Protein AF-A0A965L9F5-F1 (afdb_monomer_lite)

Radius of gyration: 29.04 Å; chains: 1; bounding box: 90×80×83 Å

Secondary structure (DSSP, 8-state):
---------S--TT-------THHHHHHHHHHHHHHHHHHHHHHH-STT-TTTSEEPEE-TTSSEEEEEE-PPPPPP-SPPPTT-PPP-------EEEEEE-EEEEEEEEEEHHHHHH-SS-HHHHHHHHHHHHHHHHHHHHHHHHHHH--TTEEEPPPTTT-PPP--HHHHHS--B-TTSSB--S-TTB--HHHHHHHHHHHHHTTPPPPTTS-EEEEE-HHHHHHHHS--STT-HHHHHTTS--PPPPTTEEEEETTEEEEE-TTS-EEESSS-EEEEEEEE-TTSEEEEEEEEEEEEEE-TT-STT-TT--EEEEEEEEEEEEEESSS----S-TTS-S-EEEEEEEE-SSEEEEEESS-----TT-EEEEESS-TTTBT-EEEEEEEEETTEEEEES----EEEEEEEEEEEEE-S---------EEEEEEB----

Sequence (440 aa):
MATTTTLSGPALNNLKSFNGSEANAFQKLVQELVSQNVQVELRNRMVHALPSNYMPGTFVKGTDRIRYVRYPDISHSLTELSEGVTPDPVVNLSVRTEYFSVKQYGAYTSLSDIVQQDSPHDLVSIASERISFAAAQSMDRIVRDVMNAGSARVYYASKFDTGAAITSRASLAAATIDGSGTAATRQDYKLNGLEVKKAVARLKAANIPAFPDGFYRCIIHPNQQFDLLTDTSGHGFLEATKYTQSLDMLNGEIGAYSGVRFLVSPEAKVFDQGGVNIYSALFFGPDAFVVGDSQTMQTYFIAPGGDHSDPLSQRALLGYKVRFGAMIVGEAAVSDYSGLNKAAVVTNKVLTTSVATITTSAAHGLFAGETVKLQGVDAQLNGLSLVVASVPSATTFTISGTFTAVASVAVSDGFVANVVPQTSTGITRYLRLETRATAL

pLDDT: mean 74.29, std 15.95, range [32.72, 96.06]

Foldseek 3Di:
DDDDDDPDDPDPPPPDDDDDDPVVVVVVVVQVVLVVVLVVVLQQAQPLPNVQAAAAWDDDPPDQKTKDKDWADWDDDPDDDDPPDDDDCPTDGDIAMDMDGWDKDKDKDKDFPCCCVVDPDNVVSVRSNVQSVVVSLVQSLQSQCQLVVDPPFEFFAAFPPPSDGDDDPLVQQDQDQDPVRDRPDSLGFADELVVVLVQVVVLVVLVFAAEPVQAKEKEWEPLSVVVQQPHPPPRGPVVVVVPDDDDDADNQWPDDGNRYTYHYDNSFDWDDDPNATKGKIKIFHPNQKYKYFPFDKDWDWQQQCNDPVRVPSGIIMIMIMTTIHMHGPQQLTPPPPPPQVPQFAWFKWWDDQWKIKTFGPFQRPDAFQFWKAKDQHDPVGHPDGFTFHGDPDSGMTMTTDGDDGDHIDTGDGMGIGGDHDDSGRGSNRMHIYIGGGDDD

Structure (mmCIF, N/CA/C/O backbone):
data_AF-A0A965L9F5-F1
#
_entry.id   AF-A0A965L9F5-F1
#
loop_
_atom_site.group_PDB
_atom_site.id
_atom_site.type_symbol
_atom_site.label_atom_id
_atom_site.label_alt_id
_atom_site.label_comp_id
_atom_site.label_asym_id
_atom_site.label_entity_id
_atom_site.label_seq_id
_atom_site.pdbx_PDB_ins_code
_atom_site.Cartn_x
_atom_site.Cartn_y
_atom_site.Cartn_z
_atom_site.occupancy
_atom_site.B_iso_or_equiv
_atom_site.auth_seq_id
_atom_site.auth_comp_id
_atom_site.auth_asym_id
_atom_site.auth_atom_id
_atom_site.pdbx_PDB_model_num
ATOM 1 N N . MET A 1 1 ? -60.086 9.952 -10.072 1.00 41.53 1 MET A N 1
ATOM 2 C CA . MET A 1 1 ? -58.761 9.915 -10.723 1.00 41.53 1 MET A CA 1
ATOM 3 C C . MET A 1 1 ? -57.775 10.607 -9.801 1.00 41.53 1 MET A C 1
ATOM 5 O O . MET A 1 1 ? -57.802 11.824 -9.722 1.00 41.53 1 MET A O 1
ATOM 9 N N . ALA A 1 2 ? -56.975 9.850 -9.056 1.00 32.72 2 ALA A N 1
ATOM 10 C CA . ALA A 1 2 ? -55.830 10.388 -8.331 1.00 32.72 2 ALA A CA 1
ATOM 11 C C . ALA A 1 2 ? -54.689 9.387 -8.514 1.00 32.72 2 ALA A C 1
ATOM 13 O O . ALA A 1 2 ? -54.826 8.204 -8.215 1.00 32.72 2 ALA A O 1
ATOM 14 N N . THR A 1 3 ? -53.649 9.874 -9.170 1.00 36.59 3 THR A N 1
ATOM 15 C CA . THR A 1 3 ? -52.522 9.162 -9.765 1.00 36.59 3 THR A CA 1
ATOM 16 C C . THR A 1 3 ? -51.534 8.648 -8.727 1.00 36.59 3 THR A C 1
ATOM 18 O O . THR A 1 3 ? -51.120 9.370 -7.825 1.00 36.59 3 THR A O 1
ATOM 21 N N . THR A 1 4 ? -51.124 7.401 -8.926 1.00 39.56 4 THR A N 1
ATOM 22 C CA . THR A 1 4 ? -49.989 6.721 -8.307 1.00 39.56 4 THR A CA 1
ATOM 23 C C . THR A 1 4 ? -48.679 7.390 -8.732 1.00 39.56 4 THR A C 1
ATOM 25 O O . THR A 1 4 ? -48.399 7.485 -9.925 1.00 39.56 4 THR A O 1
ATOM 28 N N . THR A 1 5 ? -47.841 7.794 -7.780 1.00 34.78 5 THR A N 1
ATOM 29 C CA . THR A 1 5 ? -46.425 8.110 -8.021 1.00 34.78 5 THR A CA 1
ATOM 30 C C . THR A 1 5 ? -45.567 7.210 -7.143 1.00 34.78 5 THR A C 1
ATOM 32 O O . THR A 1 5 ? -45.368 7.441 -5.955 1.00 34.78 5 THR A O 1
ATOM 35 N N . THR A 1 6 ? -45.075 6.132 -7.747 1.00 39.69 6 THR A N 1
ATOM 36 C CA . THR A 1 6 ? -44.038 5.267 -7.187 1.00 39.69 6 THR A CA 1
ATOM 37 C C . THR A 1 6 ? -42.688 5.972 -7.301 1.00 39.69 6 THR A C 1
ATOM 39 O O . THR A 1 6 ? -42.153 6.104 -8.401 1.00 39.69 6 THR A O 1
ATOM 42 N N . LEU A 1 7 ? -42.119 6.409 -6.177 1.00 34.28 7 LEU A N 1
ATOM 43 C CA . LEU A 1 7 ? -40.702 6.762 -6.099 1.00 34.28 7 LEU A CA 1
ATOM 44 C C . LEU A 1 7 ? -39.894 5.462 -5.979 1.00 34.28 7 LEU A C 1
ATOM 46 O O . LEU A 1 7 ? -39.841 4.844 -4.918 1.00 34.28 7 LEU A O 1
ATOM 50 N N . SER A 1 8 ? -39.304 5.018 -7.090 1.00 45.53 8 SER A N 1
ATOM 51 C CA . SER A 1 8 ? -38.368 3.895 -7.124 1.00 45.53 8 SER A CA 1
ATOM 52 C C . SER A 1 8 ? -36.969 4.357 -6.699 1.00 45.53 8 SER A C 1
ATOM 54 O O . SER A 1 8 ? -36.280 5.032 -7.465 1.00 45.53 8 SER A O 1
ATOM 56 N N . GLY A 1 9 ? -36.544 3.981 -5.493 1.00 36.88 9 GLY A N 1
ATOM 57 C CA . GLY A 1 9 ? -35.132 3.947 -5.091 1.00 36.88 9 GLY A CA 1
ATOM 58 C C . GLY A 1 9 ? -34.518 2.559 -5.343 1.00 36.88 9 GLY A C 1
ATOM 59 O O . GLY A 1 9 ? -35.265 1.591 -5.510 1.00 36.88 9 GLY A O 1
ATOM 60 N N . PRO A 1 10 ? -33.178 2.429 -5.405 1.00 39.47 10 PRO A N 1
ATOM 61 C CA . PRO A 1 10 ? -32.518 1.170 -5.737 1.00 39.47 10 PRO A CA 1
ATOM 62 C C . PRO A 1 10 ? -32.822 0.073 -4.700 1.00 39.47 10 PRO A C 1
ATOM 64 O O . PRO A 1 10 ? -32.863 0.306 -3.496 1.00 39.47 10 PRO A O 1
ATOM 67 N N . ALA A 1 11 ? -33.073 -1.124 -5.228 1.00 40.56 11 ALA A N 1
ATOM 68 C CA . ALA A 1 11 ? -33.641 -2.315 -4.602 1.00 40.56 11 ALA A CA 1
ATOM 69 C C . ALA A 1 11 ? -33.203 -2.638 -3.153 1.00 40.56 11 ALA A C 1
ATOM 71 O O . ALA A 1 11 ? -32.112 -3.151 -2.919 1.00 40.56 11 ALA A O 1
ATOM 72 N N . LEU A 1 12 ? -34.146 -2.527 -2.210 1.00 41.59 12 LEU A N 1
ATOM 73 C CA . LEU A 1 12 ? -34.110 -3.155 -0.874 1.00 41.59 12 LEU A CA 1
ATOM 74 C C . LEU A 1 12 ? -34.612 -4.620 -0.892 1.00 41.59 12 LEU A C 1
ATOM 76 O O . LEU A 1 12 ? -35.114 -5.137 0.103 1.00 41.59 12 LEU A O 1
ATOM 80 N N . ASN A 1 13 ? -34.507 -5.320 -2.024 1.00 40.31 13 ASN A N 1
ATOM 81 C CA . ASN A 1 13 ? -35.233 -6.577 -2.263 1.00 40.31 13 ASN A CA 1
ATOM 82 C C . ASN A 1 13 ? -34.574 -7.863 -1.722 1.00 40.31 13 ASN A C 1
ATOM 84 O O . ASN A 1 13 ? -34.906 -8.950 -2.182 1.00 40.31 13 ASN A O 1
ATOM 88 N N . ASN A 1 14 ? -33.688 -7.782 -0.724 1.00 37.81 14 ASN A N 1
ATOM 89 C CA . ASN A 1 14 ? -33.024 -8.966 -0.155 1.00 37.81 14 ASN A CA 1
ATOM 90 C C . ASN A 1 14 ? -33.288 -9.204 1.343 1.00 37.81 14 ASN A C 1
ATOM 92 O O . ASN A 1 14 ? -32.512 -9.904 1.997 1.00 37.81 14 ASN A O 1
ATOM 96 N N . LEU A 1 15 ? -34.399 -8.711 1.900 1.00 39.50 15 LEU A N 1
ATOM 97 C CA . LEU A 1 15 ? -34.829 -9.144 3.233 1.00 39.50 15 LEU A CA 1
ATOM 98 C C . LEU A 1 15 ? -35.506 -10.523 3.141 1.00 39.50 15 LEU A C 1
ATOM 100 O O . LEU A 1 15 ? -36.721 -10.644 2.999 1.00 39.50 15 LEU A O 1
ATOM 104 N N . LYS A 1 16 ? -34.706 -11.594 3.214 1.00 43.69 16 LYS A N 1
ATOM 105 C CA . LYS A 1 16 ? -35.235 -12.918 3.569 1.00 43.69 16 LYS A CA 1
ATOM 106 C C . LYS A 1 16 ? -35.944 -12.794 4.920 1.00 43.69 16 LYS A C 1
ATOM 108 O O . LYS A 1 16 ? -35.372 -12.270 5.873 1.00 43.69 16 LYS A O 1
ATOM 113 N N . SER A 1 17 ? -37.188 -13.262 4.978 1.00 51.00 17 SER A N 1
ATOM 114 C CA . SER A 1 17 ? -38.013 -13.293 6.184 1.00 51.00 17 SER A CA 1
ATOM 115 C C . SER A 1 17 ? -37.285 -14.011 7.319 1.00 51.00 17 SER A C 1
ATOM 117 O O . SER A 1 17 ? -36.937 -15.185 7.175 1.00 51.00 17 SER A O 1
ATOM 119 N N . PHE A 1 18 ? -37.105 -13.350 8.458 1.00 43.03 18 PHE A N 1
ATOM 120 C CA . PHE A 1 18 ? -36.656 -14.015 9.675 1.00 43.03 18 PHE A CA 1
ATOM 121 C C . PHE A 1 18 ? -37.549 -13.609 10.841 1.00 43.03 18 PHE A C 1
ATOM 123 O O . PHE A 1 18 ? -37.485 -12.489 11.338 1.00 43.03 18 PHE A O 1
ATOM 130 N N . ASN A 1 19 ? -38.385 -14.565 11.245 1.00 48.91 19 ASN A N 1
ATOM 131 C CA . ASN A 1 19 ? -39.175 -14.544 12.467 1.00 48.91 19 ASN A CA 1
ATOM 132 C C . ASN A 1 19 ? -38.274 -14.283 13.682 1.00 48.91 19 ASN A C 1
ATOM 134 O O . ASN A 1 19 ? -37.396 -15.084 14.000 1.00 48.91 19 ASN A O 1
ATOM 138 N N . GLY A 1 20 ? -38.525 -13.177 14.373 1.00 40.22 20 GLY A N 1
ATOM 139 C CA . GLY A 1 20 ? -37.956 -12.833 15.670 1.00 40.22 20 GLY A CA 1
ATOM 140 C C . GLY A 1 20 ? -38.592 -11.529 16.140 1.00 40.22 20 GLY A C 1
ATOM 141 O O . GLY A 1 20 ? -38.573 -10.559 15.392 1.00 40.22 20 GLY A O 1
ATOM 142 N N . SER A 1 21 ? -39.195 -11.551 17.332 1.00 48.06 21 SER A N 1
ATOM 143 C CA . SER A 1 21 ? -39.984 -10.484 17.979 1.00 48.06 21 SER A CA 1
ATOM 144 C C . SER A 1 21 ? -39.575 -9.050 17.617 1.00 48.06 21 SER A C 1
ATOM 146 O O . SER A 1 21 ? -38.391 -8.734 17.626 1.00 48.06 21 SER A O 1
ATOM 148 N N . GLU A 1 22 ? -40.554 -8.170 17.402 1.00 51.09 22 GLU A N 1
ATOM 149 C CA . GLU A 1 22 ? -40.435 -6.797 16.871 1.00 51.09 22 GLU A CA 1
ATOM 150 C C . GLU A 1 22 ? -39.355 -5.902 17.525 1.00 51.09 22 GLU A C 1
ATOM 152 O O . GLU A 1 22 ? -38.783 -5.047 16.851 1.00 51.09 22 GLU A O 1
ATOM 157 N N . ALA A 1 23 ? -38.961 -6.158 18.779 1.00 46.94 23 ALA A N 1
ATOM 158 C CA . ALA A 1 23 ? -37.811 -5.511 19.430 1.00 46.94 23 ALA A CA 1
ATOM 159 C C . ALA A 1 23 ? -36.460 -5.759 18.711 1.00 46.94 23 ALA A C 1
ATOM 161 O O . ALA A 1 23 ? -35.591 -4.889 18.691 1.00 46.94 23 ALA A O 1
ATOM 162 N N . ASN A 1 24 ? -36.300 -6.909 18.044 1.00 55.94 24 ASN A N 1
ATOM 163 C CA . ASN A 1 24 ? -35.109 -7.256 17.261 1.00 55.94 24 ASN A CA 1
ATOM 164 C C . ASN A 1 24 ? -35.056 -6.556 15.896 1.00 55.94 24 ASN A C 1
ATOM 166 O O . ASN A 1 24 ? -33.984 -6.478 15.298 1.00 55.94 24 ASN A O 1
ATOM 170 N N . ALA A 1 25 ? -36.184 -6.071 15.369 1.00 59.44 25 ALA A N 1
ATOM 171 C CA . ALA A 1 25 ? -36.223 -5.443 14.050 1.00 59.44 25 ALA A CA 1
ATOM 172 C C . ALA A 1 25 ? -35.651 -4.020 14.091 1.00 59.44 25 ALA A C 1
ATOM 174 O O . ALA A 1 25 ? -34.858 -3.654 13.226 1.00 59.44 25 ALA A O 1
ATOM 175 N N . PHE A 1 26 ? -35.981 -3.247 15.131 1.00 58.53 26 PHE A N 1
ATOM 176 C CA . PHE A 1 26 ? -35.453 -1.894 15.314 1.00 58.53 26 PHE A CA 1
ATOM 177 C C . PHE A 1 26 ? -33.959 -1.900 15.661 1.00 58.53 26 PHE A C 1
ATOM 179 O O . PHE A 1 26 ? -33.192 -1.172 15.039 1.00 58.53 26 PHE A O 1
ATOM 186 N N . GLN A 1 27 ? -33.509 -2.781 16.564 1.00 59.19 27 GLN A N 1
ATOM 187 C CA . GLN A 1 27 ? -32.076 -2.947 16.854 1.00 59.19 27 GLN A CA 1
ATOM 188 C C . GLN A 1 27 ? -31.269 -3.337 15.608 1.00 59.19 27 GLN A C 1
ATOM 190 O O . GLN A 1 27 ? -30.198 -2.778 15.376 1.00 59.19 27 GLN A O 1
ATOM 195 N N . LYS A 1 28 ? -31.791 -4.243 14.771 1.00 60.31 28 LYS A N 1
ATOM 196 C CA . LYS A 1 28 ? -31.144 -4.615 13.503 1.00 60.31 28 LYS A CA 1
ATOM 197 C C . LYS A 1 28 ? -31.148 -3.478 12.483 1.00 60.31 28 LYS A C 1
ATOM 199 O O . LYS A 1 28 ? -30.150 -3.298 11.797 1.00 60.31 28 LYS A O 1
ATOM 204 N N . LEU A 1 29 ? -32.227 -2.698 12.399 1.00 66.25 29 LEU A N 1
ATOM 205 C CA . LEU A 1 29 ? -32.298 -1.516 11.536 1.00 66.25 29 LEU A CA 1
ATOM 206 C C . LEU A 1 29 ? -31.270 -0.458 11.958 1.00 66.25 29 LEU A C 1
ATOM 208 O O . LEU A 1 29 ? -30.559 0.074 11.113 1.00 66.25 29 LEU A O 1
ATOM 212 N N . VAL A 1 30 ? -31.162 -0.180 13.260 1.00 61.12 30 VAL A N 1
ATOM 213 C CA . VAL A 1 30 ? -30.173 0.757 13.811 1.00 61.12 30 VAL A CA 1
ATOM 214 C C . VAL A 1 30 ? -28.755 0.249 13.551 1.00 61.12 30 VAL A C 1
ATOM 216 O O . VAL A 1 30 ? -27.908 1.019 13.109 1.00 61.12 30 VAL A O 1
ATOM 219 N N . GLN A 1 31 ? -28.501 -1.048 13.737 1.00 62.78 31 GLN A N 1
ATOM 220 C CA . GLN A 1 31 ? -27.202 -1.652 13.437 1.00 62.78 31 GLN A CA 1
ATOM 221 C C . GLN A 1 31 ? -26.840 -1.543 11.946 1.00 62.78 31 GLN A C 1
ATOM 223 O O . GLN A 1 31 ? -25.704 -1.198 11.618 1.00 62.78 31 GLN A O 1
ATOM 228 N N . GLU A 1 32 ? -27.799 -1.780 11.048 1.00 67.75 32 GLU A N 1
ATOM 229 C CA . GLU A 1 32 ? -27.615 -1.638 9.601 1.00 67.75 32 GLU A CA 1
ATOM 230 C C . GLU A 1 32 ? -27.358 -0.173 9.214 1.00 67.75 32 GLU A C 1
ATOM 232 O O . GLU A 1 32 ? -26.406 0.108 8.488 1.00 67.75 32 GLU A O 1
ATOM 237 N N . LEU A 1 33 ? -28.128 0.778 9.756 1.00 62.31 33 LEU A N 1
ATOM 238 C CA . LEU A 1 33 ? -27.964 2.210 9.485 1.00 62.31 33 LEU A CA 1
ATOM 239 C C . LEU A 1 33 ? -26.603 2.730 9.972 1.00 62.31 33 LEU A C 1
ATOM 241 O O . LEU A 1 33 ? -25.915 3.453 9.250 1.00 62.31 33 LEU A O 1
ATOM 245 N N . VAL A 1 34 ? -26.183 2.316 11.173 1.00 59.09 34 VAL A N 1
ATOM 246 C CA . VAL A 1 34 ? -24.846 2.608 11.702 1.00 59.09 34 VAL A CA 1
ATOM 247 C C . VAL A 1 34 ? -23.794 2.027 10.762 1.00 59.09 34 VAL A C 1
ATOM 249 O O . VAL A 1 34 ? -22.891 2.752 10.360 1.00 59.09 34 VAL A O 1
ATOM 252 N N . SER A 1 35 ? -23.934 0.770 10.329 1.00 62.88 35 SER A N 1
ATOM 253 C CA . SER A 1 35 ? -22.976 0.137 9.413 1.00 62.88 35 SER A CA 1
ATOM 254 C C . SER A 1 35 ? -22.882 0.831 8.045 1.00 62.88 35 SER A C 1
ATOM 256 O O . SER A 1 35 ? -21.779 0.978 7.520 1.00 62.88 35 SER A O 1
ATOM 258 N N . GLN A 1 36 ? -23.995 1.326 7.493 1.00 61.62 36 GLN A N 1
ATOM 259 C CA . GLN A 1 36 ? -24.006 2.066 6.229 1.00 61.62 36 GLN A CA 1
ATOM 260 C C . GLN A 1 36 ? -23.356 3.444 6.373 1.00 61.62 36 GLN A C 1
ATOM 262 O O . GLN A 1 36 ? -22.518 3.807 5.549 1.00 61.62 36 GLN A O 1
ATOM 267 N N . ASN A 1 37 ? -23.660 4.182 7.444 1.00 56.09 37 ASN A N 1
ATOM 268 C CA . ASN A 1 37 ? -23.034 5.480 7.711 1.00 56.09 37 ASN A CA 1
ATOM 269 C C . ASN A 1 37 ? -21.524 5.341 7.960 1.00 56.09 37 ASN A C 1
ATOM 271 O O . ASN A 1 37 ? -20.737 6.096 7.390 1.00 56.09 37 ASN A O 1
ATOM 275 N N . VAL A 1 38 ? -21.113 4.318 8.721 1.00 57.84 38 VAL A N 1
ATOM 276 C CA . VAL A 1 38 ? -19.703 3.931 8.886 1.00 57.84 38 VAL A CA 1
ATOM 277 C C . VAL A 1 38 ? -19.064 3.703 7.510 1.00 57.84 38 VAL A C 1
ATOM 279 O O . VAL A 1 38 ? -18.022 4.273 7.207 1.00 57.84 38 VAL A O 1
ATOM 282 N N . GLN A 1 39 ? -19.686 2.907 6.637 1.00 59.72 39 GLN A N 1
ATOM 283 C CA . GLN A 1 39 ? -19.127 2.581 5.319 1.00 59.72 39 GLN A CA 1
ATOM 284 C C . GLN A 1 39 ? -19.011 3.785 4.372 1.00 59.72 39 GLN A C 1
ATOM 286 O O . GLN A 1 39 ? -18.051 3.855 3.597 1.00 59.72 39 GLN A O 1
ATOM 291 N N . VAL A 1 40 ? -19.958 4.726 4.413 1.00 58.78 40 VAL A N 1
ATOM 292 C CA . VAL A 1 40 ? -19.913 5.948 3.592 1.00 58.78 40 VAL A CA 1
ATOM 293 C C . VAL A 1 40 ? -18.787 6.876 4.057 1.00 58.78 40 VAL A C 1
ATOM 295 O O . VAL A 1 40 ? -18.004 7.339 3.226 1.00 58.78 40 VAL A O 1
ATOM 298 N N . GLU A 1 41 ? -18.630 7.070 5.368 1.00 59.66 41 GLU A N 1
ATOM 299 C CA . GLU A 1 41 ? -17.544 7.884 5.934 1.00 59.66 41 GLU A CA 1
ATOM 300 C C . GLU A 1 41 ? -16.156 7.280 5.678 1.00 59.66 41 GLU A C 1
ATOM 302 O O . GLU A 1 41 ? -15.202 8.000 5.372 1.00 59.66 41 GLU A O 1
ATOM 307 N N . LEU A 1 42 ? -16.034 5.951 5.740 1.00 55.50 42 LEU A N 1
ATOM 308 C CA . LEU A 1 42 ? -14.782 5.247 5.455 1.00 55.50 42 LEU A CA 1
ATOM 309 C C . LEU A 1 42 ? -14.311 5.463 4.012 1.00 55.50 42 LEU A C 1
ATOM 311 O O . LEU A 1 42 ? -13.130 5.719 3.772 1.00 55.50 42 LEU A O 1
ATOM 315 N N . ARG A 1 43 ? -15.231 5.400 3.041 1.00 58.78 43 ARG A N 1
ATOM 316 C CA . ARG A 1 43 ? -14.899 5.522 1.612 1.00 58.78 43 ARG A CA 1
ATOM 317 C C . ARG A 1 43 ? -14.325 6.892 1.253 1.00 58.78 43 ARG A C 1
ATOM 319 O O . ARG A 1 43 ? -13.503 6.975 0.347 1.00 58.78 43 ARG A O 1
ATOM 326 N N . ASN A 1 44 ? -14.744 7.947 1.949 1.00 55.44 44 ASN A N 1
ATOM 327 C CA . ASN A 1 44 ? -14.318 9.312 1.648 1.00 55.44 44 ASN A CA 1
ATOM 328 C C . ASN A 1 44 ? -12.942 9.673 2.247 1.00 55.44 44 ASN A C 1
ATOM 330 O O . ASN A 1 44 ? -12.357 10.680 1.864 1.00 55.44 44 ASN A O 1
ATOM 334 N N . ARG A 1 45 ? -12.414 8.878 3.192 1.00 64.38 45 ARG A N 1
ATOM 335 C CA . ARG A 1 45 ? -11.224 9.249 3.990 1.00 64.38 45 ARG A CA 1
ATOM 336 C C . ARG A 1 45 ? -9.971 8.415 3.716 1.00 64.38 45 ARG A C 1
ATOM 338 O O . ARG A 1 45 ? -8.875 8.831 4.078 1.00 64.38 45 ARG A O 1
ATOM 345 N N . MET A 1 46 ? -10.108 7.249 3.092 1.00 73.69 46 MET A N 1
ATOM 346 C CA . MET A 1 46 ? -8.985 6.346 2.822 1.00 73.69 46 MET A CA 1
ATOM 347 C C . MET A 1 46 ? -8.309 6.678 1.491 1.00 73.69 46 MET A C 1
ATOM 349 O O . MET A 1 46 ? -8.791 6.250 0.449 1.00 73.69 46 MET A O 1
ATOM 353 N N . VAL A 1 47 ? -7.197 7.417 1.512 1.00 81.50 47 VAL A N 1
ATOM 354 C CA . VAL A 1 47 ? -6.510 7.897 0.295 1.00 81.50 47 VAL A CA 1
ATOM 355 C C . VAL A 1 47 ? -5.647 6.811 -0.366 1.00 81.50 47 VAL A C 1
ATOM 357 O O . VAL A 1 47 ? -5.632 6.681 -1.593 1.00 81.50 47 VAL A O 1
ATOM 360 N N . HIS A 1 48 ? -4.946 5.991 0.419 1.00 82.56 48 HIS A N 1
ATOM 361 C CA . HIS A 1 48 ? -4.106 4.906 -0.097 1.00 82.56 48 HIS A CA 1
ATOM 362 C C . HIS A 1 48 ? -4.949 3.717 -0.568 1.00 82.56 48 HIS A C 1
ATOM 364 O O . HIS A 1 48 ? -4.602 3.080 -1.559 1.00 82.56 48 HIS A O 1
ATOM 370 N N . ALA A 1 49 ? -6.080 3.446 0.090 1.00 77.44 49 ALA A N 1
ATOM 371 C CA . ALA A 1 49 ? -6.996 2.365 -0.284 1.00 77.44 49 ALA A CA 1
ATOM 372 C C . ALA A 1 49 ? -8.228 2.843 -1.079 1.00 77.44 49 ALA A C 1
ATOM 374 O O . ALA A 1 49 ? -9.295 2.233 -0.990 1.00 77.44 49 ALA A O 1
ATOM 375 N N . LEU A 1 50 ? -8.114 3.919 -1.868 1.00 81.31 50 LEU A N 1
ATOM 376 C CA . LEU A 1 50 ? -9.184 4.296 -2.797 1.00 81.31 50 LEU A CA 1
ATOM 377 C C . LEU A 1 50 ? -9.373 3.188 -3.845 1.00 81.31 50 LEU A C 1
ATOM 379 O O . LEU A 1 50 ? -8.385 2.798 -4.468 1.00 81.31 50 LEU A O 1
ATOM 383 N N . PRO A 1 51 ? -10.607 2.736 -4.136 1.00 73.81 51 PRO A N 1
ATOM 384 C CA . PRO A 1 51 ? -10.861 1.681 -5.126 1.00 73.81 51 PRO A CA 1
ATOM 385 C C . PRO A 1 51 ? -10.303 1.958 -6.525 1.00 73.81 51 PRO A C 1
ATOM 387 O O . PRO A 1 51 ? -10.045 1.034 -7.281 1.00 73.81 51 PRO A O 1
ATOM 390 N N . SER A 1 52 ? -10.096 3.230 -6.877 1.00 79.00 52 SER A N 1
ATOM 391 C CA . SER A 1 52 ? -9.476 3.609 -8.149 1.00 79.00 52 SER A CA 1
ATOM 392 C C . SER A 1 52 ? -7.954 3.389 -8.161 1.00 79.00 52 SER A C 1
ATOM 394 O O . SER A 1 52 ? -7.364 3.303 -9.235 1.00 79.00 52 SER A O 1
ATOM 396 N N . ASN A 1 53 ? -7.291 3.368 -6.997 1.00 83.31 53 ASN A N 1
ATOM 397 C CA . ASN A 1 53 ? -5.826 3.353 -6.867 1.00 83.31 53 ASN A CA 1
ATOM 398 C C . ASN A 1 53 ? -5.216 1.946 -6.892 1.00 83.31 53 ASN A C 1
ATOM 400 O O . ASN A 1 53 ? -4.038 1.823 -7.223 1.00 83.31 53 ASN A O 1
ATOM 404 N N . TYR A 1 54 ? -5.980 0.913 -6.535 1.00 86.12 54 TYR A N 1
ATOM 405 C CA . TYR A 1 54 ? -5.468 -0.441 -6.327 1.00 86.12 54 TYR A CA 1
ATOM 406 C C . TYR A 1 54 ? -6.180 -1.473 -7.197 1.00 86.12 54 TYR A C 1
ATOM 408 O O . TYR A 1 54 ? -7.301 -1.253 -7.650 1.00 86.12 54 TYR A O 1
ATOM 416 N N . MET A 1 55 ? -5.548 -2.635 -7.365 1.00 88.38 55 MET A N 1
ATOM 417 C CA . MET A 1 55 ? -6.190 -3.791 -7.990 1.00 88.38 55 MET A CA 1
ATOM 418 C C . MET A 1 55 ? -6.781 -4.738 -6.941 1.00 88.38 55 MET A C 1
ATOM 420 O O . MET A 1 55 ? -6.108 -5.041 -5.951 1.00 88.38 55 MET A O 1
ATOM 424 N N . PRO A 1 56 ? -8.031 -5.203 -7.099 1.00 87.75 56 PRO A N 1
ATOM 425 C CA . PRO A 1 56 ? -8.654 -6.071 -6.113 1.00 87.75 56 PRO A CA 1
ATOM 426 C C . PRO A 1 56 ? -8.051 -7.479 -6.160 1.00 87.75 56 PRO A C 1
ATOM 428 O O . PRO A 1 56 ? -7.942 -8.105 -7.216 1.00 87.75 56 PRO A O 1
ATOM 431 N N . GLY A 1 57 ? -7.679 -7.996 -4.993 1.00 85.38 57 GLY A N 1
ATOM 432 C CA . GLY A 1 57 ? -7.293 -9.390 -4.810 1.00 85.38 57 GLY A CA 1
ATOM 433 C C . GLY A 1 57 ? -8.499 -10.281 -4.506 1.00 85.38 57 GLY A C 1
ATOM 434 O O . GLY A 1 57 ? -9.496 -9.838 -3.945 1.00 85.38 57 GLY A O 1
ATOM 435 N N . THR A 1 58 ? -8.401 -11.568 -4.842 1.00 84.75 58 THR A N 1
ATOM 436 C CA . THR A 1 58 ? -9.457 -12.556 -4.558 1.00 84.75 58 THR A CA 1
ATOM 437 C C . THR A 1 58 ? -9.052 -13.485 -3.418 1.00 84.75 58 THR A C 1
ATOM 439 O O . THR A 1 58 ? -7.979 -14.086 -3.450 1.00 84.75 58 THR A O 1
ATOM 442 N N . PHE A 1 59 ? -9.895 -13.622 -2.393 1.00 80.62 59 PHE A N 1
ATOM 443 C CA . PHE A 1 59 ? -9.615 -14.530 -1.280 1.00 80.62 59 PHE A CA 1
ATOM 444 C C . PHE A 1 59 ? -9.689 -16.001 -1.708 1.00 80.62 59 PHE A C 1
ATOM 446 O O . PHE A 1 59 ? -10.665 -16.439 -2.324 1.00 80.62 59 PHE A O 1
ATOM 453 N N . VAL A 1 60 ? -8.675 -16.788 -1.338 1.00 78.94 60 VAL A N 1
ATOM 454 C CA . VAL A 1 60 ? -8.651 -18.232 -1.589 1.00 78.94 60 VAL A CA 1
ATOM 455 C C . VAL A 1 60 ? -9.209 -18.958 -0.368 1.00 78.94 60 VAL A C 1
ATOM 457 O O . VAL A 1 60 ? -8.546 -19.090 0.663 1.00 78.94 60 VAL A O 1
ATOM 460 N N . LYS A 1 61 ? -10.453 -19.437 -0.484 1.00 73.50 61 LYS A N 1
ATOM 461 C CA . LYS A 1 61 ? -11.146 -20.168 0.588 1.00 73.50 61 LYS A CA 1
ATOM 462 C C . LYS A 1 61 ? -10.333 -21.385 1.045 1.00 73.50 61 LYS A C 1
ATOM 464 O O . LYS A 1 61 ? -9.765 -22.093 0.222 1.00 73.50 61 LYS A O 1
ATOM 469 N N . GLY A 1 62 ? -10.302 -21.625 2.356 1.00 70.00 62 GLY A N 1
ATOM 470 C CA . GLY A 1 62 ? -9.493 -22.691 2.961 1.00 70.00 62 GLY A CA 1
ATOM 471 C C . GLY A 1 62 ? -8.036 -22.303 3.230 1.00 70.00 62 GLY A C 1
ATOM 472 O O . GLY A 1 62 ? -7.295 -23.111 3.776 1.00 70.00 62 GLY A O 1
ATOM 473 N N . THR A 1 63 ? -7.627 -21.073 2.898 1.00 73.19 63 THR A N 1
ATOM 474 C CA . THR A 1 63 ? -6.276 -20.558 3.171 1.00 73.19 63 THR A CA 1
ATOM 475 C C . THR A 1 63 ? -6.323 -19.215 3.906 1.00 73.19 63 THR A C 1
ATOM 477 O O . THR A 1 63 ? -7.386 -18.626 4.111 1.00 73.19 63 THR A O 1
ATOM 480 N N . ASP A 1 64 ? -5.162 -18.706 4.311 1.00 72.75 64 ASP A N 1
ATOM 481 C CA . ASP A 1 64 ? -4.970 -17.354 4.837 1.00 72.75 64 ASP A CA 1
ATOM 482 C C . ASP A 1 64 ? -4.497 -16.348 3.779 1.00 72.75 64 ASP A C 1
ATOM 484 O O . ASP A 1 64 ? -4.002 -15.271 4.123 1.00 72.75 64 ASP A O 1
ATOM 488 N N . ARG A 1 65 ? -4.662 -16.690 2.496 1.00 76.94 65 ARG A N 1
ATOM 489 C CA . ARG A 1 65 ? -4.064 -15.952 1.387 1.00 76.94 65 ARG A CA 1
ATOM 490 C C . ARG A 1 65 ? -5.092 -15.316 0.470 1.00 76.94 65 ARG A C 1
ATOM 492 O O . ARG A 1 65 ? -6.170 -15.853 0.204 1.00 76.94 65 ARG A O 1
ATOM 499 N N . ILE A 1 66 ? -4.692 -14.178 -0.072 1.00 79.06 66 ILE A N 1
ATOM 500 C CA . ILE A 1 66 ? -5.344 -13.533 -1.199 1.00 79.06 66 ILE A CA 1
ATOM 501 C C . ILE A 1 66 ? -4.493 -13.748 -2.436 1.00 79.06 66 ILE A C 1
ATOM 503 O O . ILE A 1 66 ? -3.266 -13.735 -2.378 1.00 79.06 66 ILE A O 1
ATOM 507 N N . ARG A 1 67 ? -5.182 -13.978 -3.548 1.00 78.44 67 ARG A N 1
ATOM 508 C CA . ARG A 1 67 ? -4.618 -14.268 -4.852 1.00 78.44 67 ARG A CA 1
ATOM 509 C C . ARG A 1 67 ? -4.854 -13.109 -5.809 1.00 78.44 67 ARG A C 1
ATOM 511 O O . ARG A 1 67 ? -5.996 -12.675 -5.984 1.00 78.44 67 ARG A O 1
ATOM 518 N N . TYR A 1 68 ? -3.794 -12.703 -6.495 1.00 81.50 68 TYR A N 1
ATOM 519 C CA . TYR A 1 68 ? -3.842 -11.791 -7.629 1.00 81.50 68 TYR A CA 1
ATOM 520 C C . TYR A 1 68 ? -3.280 -12.467 -8.875 1.00 81.50 68 TYR A C 1
ATOM 522 O O . TYR A 1 68 ? -2.223 -13.091 -8.821 1.00 81.50 68 TYR A O 1
ATOM 530 N N . VAL A 1 69 ? -3.991 -12.361 -9.994 1.00 78.06 69 VAL A N 1
ATOM 531 C CA . VAL A 1 69 ? -3.529 -12.890 -11.279 1.00 78.06 69 VAL A CA 1
ATOM 532 C C . VAL A 1 69 ? -2.961 -11.734 -12.088 1.00 78.06 69 VAL A C 1
ATOM 534 O O . VAL A 1 69 ? -3.678 -10.791 -12.409 1.00 78.06 69 VAL A O 1
ATOM 537 N N . ARG A 1 70 ? -1.671 -11.813 -12.411 1.00 74.12 70 ARG A N 1
ATOM 538 C CA . ARG A 1 70 ? -0.946 -10.833 -13.217 1.00 74.12 70 ARG A CA 1
ATOM 539 C C . ARG A 1 70 ? -0.674 -11.390 -14.607 1.00 74.12 70 ARG A C 1
ATOM 541 O O . ARG A 1 70 ? -0.276 -12.545 -14.765 1.00 74.12 70 ARG A O 1
ATOM 548 N N . TYR A 1 71 ? -0.792 -10.514 -15.594 1.00 72.88 71 TYR A N 1
ATOM 549 C CA . TYR A 1 71 ? -0.357 -10.747 -16.964 1.00 72.88 71 TYR A CA 1
ATOM 550 C C . TYR A 1 71 ? 0.928 -9.939 -17.180 1.00 72.88 71 TYR A C 1
ATOM 552 O O . TYR A 1 71 ? 0.871 -8.709 -17.171 1.00 72.88 71 TYR A O 1
ATOM 560 N N . PRO A 1 72 ? 2.109 -10.578 -17.247 1.00 69.62 72 PRO A N 1
ATOM 561 C CA . PRO A 1 72 ? 3.353 -9.883 -17.542 1.00 69.62 72 PRO A CA 1
ATOM 562 C C . PRO A 1 72 ? 3.331 -9.313 -18.957 1.00 69.62 72 PRO A C 1
ATOM 564 O O . PRO A 1 72 ? 2.673 -9.864 -19.841 1.00 69.62 72 PRO A O 1
ATOM 567 N N . ASP A 1 73 ? 4.106 -8.251 -19.164 1.00 67.69 73 ASP A N 1
ATOM 568 C CA . ASP A 1 73 ? 4.266 -7.669 -20.488 1.00 67.69 73 ASP A CA 1
ATOM 569 C C . ASP A 1 73 ? 4.905 -8.692 -21.429 1.00 67.69 73 ASP A C 1
ATOM 571 O O . ASP A 1 73 ? 5.813 -9.449 -21.069 1.00 67.69 73 ASP A O 1
ATOM 575 N N . ILE A 1 74 ? 4.383 -8.712 -22.644 1.00 70.31 74 ILE A N 1
ATOM 576 C CA . ILE A 1 74 ? 4.834 -9.591 -23.702 1.00 70.31 74 ILE A CA 1
ATOM 577 C C . ILE A 1 74 ? 6.170 -9.065 -24.263 1.00 70.31 74 ILE A C 1
ATOM 579 O O . ILE A 1 74 ? 6.331 -7.864 -24.471 1.00 70.31 74 ILE A O 1
ATOM 583 N N . SER A 1 75 ? 7.142 -9.950 -24.513 1.00 69.56 75 SER A N 1
ATOM 584 C CA . SER A 1 75 ? 8.430 -9.561 -25.101 1.00 69.56 75 SER A CA 1
ATOM 585 C C . SER A 1 75 ? 8.293 -9.145 -26.567 1.00 69.56 75 SER A C 1
ATOM 587 O O . SER A 1 75 ? 7.553 -9.761 -27.331 1.00 69.56 75 SER A O 1
ATOM 589 N N . HIS A 1 76 ? 9.064 -8.138 -26.978 1.00 67.50 76 HIS A N 1
ATOM 590 C CA . HIS A 1 76 ? 9.114 -7.676 -28.365 1.00 67.50 76 HIS A CA 1
ATOM 591 C C . HIS A 1 76 ? 9.836 -8.693 -29.260 1.00 67.50 76 HIS A C 1
ATOM 593 O O . HIS A 1 76 ? 10.869 -9.238 -28.869 1.00 67.50 76 HIS A O 1
ATOM 599 N N . SER A 1 77 ? 9.319 -8.913 -30.472 1.00 69.75 77 SER A N 1
ATOM 600 C CA . SER A 1 77 ? 10.034 -9.673 -31.501 1.00 69.75 77 SER A CA 1
ATOM 601 C C . SER A 1 77 ? 11.089 -8.779 -32.153 1.00 69.75 77 SER A C 1
ATOM 603 O O . SER A 1 77 ? 10.757 -7.712 -32.665 1.00 69.75 77 SER A O 1
ATOM 605 N N . LEU A 1 78 ? 12.354 -9.202 -32.114 1.00 76.56 78 LEU A N 1
ATOM 606 C CA . LEU A 1 78 ? 13.484 -8.498 -32.741 1.00 76.56 78 LEU A CA 1
ATOM 607 C C . LEU A 1 78 ? 14.018 -9.231 -33.982 1.00 76.56 78 LEU A C 1
ATOM 609 O O . LEU A 1 78 ? 14.978 -8.777 -34.596 1.00 76.56 78 LEU A O 1
ATOM 613 N N . THR A 1 79 ? 13.429 -10.374 -34.334 1.00 72.81 79 THR A N 1
ATOM 614 C CA . THR A 1 79 ? 13.845 -11.201 -35.469 1.00 72.81 79 THR A CA 1
ATOM 615 C C . THR A 1 79 ? 12.985 -10.905 -36.691 1.00 72.81 79 THR A C 1
ATOM 617 O O . THR A 1 79 ? 11.756 -10.899 -36.594 1.00 72.81 79 THR A O 1
ATOM 620 N N . GLU A 1 80 ? 13.628 -10.692 -37.839 1.00 76.25 80 GLU A N 1
ATOM 621 C CA . GLU A 1 80 ? 12.953 -10.492 -39.122 1.00 76.25 80 GLU A CA 1
ATOM 622 C C . GLU A 1 80 ? 12.174 -11.747 -39.544 1.00 76.25 80 GLU A C 1
ATOM 624 O O . GLU A 1 80 ? 12.583 -12.880 -39.281 1.00 76.25 80 GLU A O 1
ATOM 629 N N . LEU A 1 81 ? 11.029 -11.539 -40.195 1.00 81.06 81 LEU A N 1
ATOM 630 C CA . LEU A 1 81 ? 10.196 -12.620 -40.713 1.00 81.06 81 LEU A CA 1
ATOM 631 C C . LEU A 1 81 ? 10.740 -13.079 -42.067 1.00 81.06 81 LEU A C 1
ATOM 633 O O . LEU A 1 81 ? 11.060 -12.255 -42.920 1.00 81.06 81 LEU A O 1
ATOM 637 N N . SER A 1 82 ? 10.805 -14.392 -42.276 1.00 80.69 82 SER A N 1
ATOM 638 C CA . SER A 1 82 ? 11.143 -14.969 -43.577 1.00 80.69 82 SER A CA 1
ATOM 639 C C . SER A 1 82 ? 9.868 -15.318 -44.342 1.00 80.69 82 SER A C 1
ATOM 641 O O . SER A 1 82 ? 8.919 -15.864 -43.773 1.00 80.69 82 SER A O 1
ATOM 643 N N . GLU A 1 83 ? 9.831 -14.981 -45.629 1.00 78.06 83 GLU A N 1
ATOM 644 C CA . GLU A 1 83 ? 8.682 -15.244 -46.490 1.00 78.06 83 GLU A CA 1
ATOM 645 C C . GLU A 1 83 ? 8.399 -16.751 -46.590 1.00 78.06 83 GLU A C 1
ATOM 647 O O . GLU A 1 83 ? 9.300 -17.569 -46.761 1.00 78.06 83 GLU A O 1
ATOM 652 N N . GLY A 1 84 ? 7.125 -17.126 -46.462 1.00 80.06 84 GLY A N 1
ATOM 653 C CA . GLY A 1 84 ? 6.682 -18.517 -46.581 1.00 80.06 84 GLY A CA 1
ATOM 654 C C . GLY A 1 84 ? 6.978 -19.411 -45.370 1.00 80.06 84 GLY A C 1
ATOM 655 O O . GLY A 1 84 ? 6.566 -20.569 -45.380 1.00 80.06 84 GLY A O 1
ATOM 656 N N . VAL A 1 85 ? 7.627 -18.900 -44.316 1.00 77.38 85 VAL A N 1
ATOM 657 C CA . VAL A 1 85 ? 7.889 -19.653 -43.080 1.00 77.38 85 VAL A CA 1
ATOM 658 C C . VAL A 1 85 ? 6.959 -19.173 -41.972 1.00 77.38 85 VAL A C 1
ATOM 660 O O . VAL A 1 85 ? 6.964 -17.999 -41.606 1.00 77.38 85 VAL A O 1
ATOM 663 N N . THR A 1 86 ? 6.164 -20.086 -41.408 1.00 71.12 86 THR A N 1
ATOM 664 C CA . THR A 1 86 ? 5.379 -19.798 -40.203 1.00 71.12 86 THR A CA 1
ATOM 665 C C . THR A 1 86 ? 6.332 -19.540 -39.032 1.00 71.12 86 THR A C 1
ATOM 667 O O . THR A 1 86 ? 7.117 -20.430 -38.701 1.00 71.12 86 THR A O 1
ATOM 670 N N . PRO A 1 87 ? 6.287 -18.357 -38.395 1.00 65.44 87 PRO A N 1
ATOM 671 C CA . PRO A 1 87 ? 7.107 -18.077 -37.223 1.00 65.44 87 PRO A CA 1
ATOM 672 C C . PRO A 1 87 ? 6.731 -19.010 -36.069 1.00 65.44 87 PRO A C 1
ATOM 674 O O . PRO A 1 87 ? 5.548 -19.268 -35.840 1.00 65.44 87 PRO A O 1
ATOM 677 N N . ASP A 1 88 ? 7.730 -19.493 -35.331 1.00 63.78 88 ASP A N 1
ATOM 678 C CA . ASP A 1 88 ? 7.513 -20.202 -34.064 1.00 63.78 88 ASP A CA 1
ATOM 679 C C . ASP A 1 88 ? 6.729 -19.274 -33.105 1.00 63.78 88 ASP A C 1
ATOM 681 O O . ASP A 1 88 ? 6.980 -18.060 -33.118 1.00 63.78 88 ASP A O 1
ATOM 685 N N . PRO A 1 89 ? 5.764 -19.750 -32.291 1.00 57.16 89 PRO A N 1
ATOM 686 C CA . PRO A 1 89 ? 5.184 -18.964 -31.199 1.00 57.16 89 PRO A CA 1
ATOM 687 C C . PRO A 1 89 ? 6.246 -18.602 -30.140 1.00 57.16 89 PRO A C 1
ATOM 689 O O . PRO A 1 89 ? 6.285 -19.143 -29.039 1.00 57.16 89 PRO A O 1
ATOM 692 N N . VAL A 1 90 ? 7.107 -17.628 -30.455 1.00 53.53 90 VAL A N 1
ATOM 693 C CA . VAL A 1 90 ? 8.163 -17.106 -29.567 1.00 53.53 90 VAL A CA 1
ATOM 694 C C . VAL A 1 90 ? 7.561 -16.337 -28.380 1.00 53.53 90 VAL A C 1
ATOM 696 O O . VAL A 1 90 ? 8.229 -16.069 -27.384 1.00 53.53 90 VAL A O 1
ATOM 699 N N . VAL A 1 91 ? 6.279 -15.973 -28.462 1.00 54.09 91 VAL A N 1
ATOM 700 C CA . VAL A 1 91 ? 5.690 -14.921 -27.642 1.00 54.09 91 VAL A CA 1
ATOM 701 C C . VAL A 1 91 ? 4.342 -15.363 -27.059 1.00 54.09 91 VAL A C 1
ATOM 703 O O . VAL A 1 91 ? 3.271 -14.977 -27.525 1.00 54.09 91 VAL A O 1
ATOM 706 N N . ASN A 1 92 ? 4.391 -16.194 -26.017 1.00 56.91 92 ASN A N 1
ATOM 707 C CA . ASN A 1 92 ? 3.191 -16.683 -25.335 1.00 56.91 92 ASN A CA 1
ATOM 708 C C . ASN A 1 92 ? 2.750 -15.719 -24.226 1.00 56.91 92 ASN A C 1
ATOM 710 O O . ASN A 1 92 ? 3.565 -15.269 -23.417 1.00 56.91 92 ASN A O 1
ATOM 714 N N . LEU A 1 93 ? 1.440 -15.468 -24.126 1.00 61.28 93 LEU A N 1
ATOM 715 C CA . LEU A 1 93 ? 0.863 -14.805 -22.958 1.00 61.28 93 LEU A CA 1
ATOM 716 C C . LEU A 1 93 ? 1.080 -15.700 -21.733 1.00 61.28 93 LEU A C 1
ATOM 718 O O . LEU A 1 93 ? 0.460 -16.754 -21.595 1.00 61.28 93 LEU A O 1
ATOM 722 N N . SER A 1 94 ? 1.972 -15.283 -20.838 1.00 62.69 94 SER A N 1
ATOM 723 C CA . SER A 1 94 ? 2.143 -15.960 -19.556 1.00 62.69 94 SER A CA 1
ATOM 724 C C . SER A 1 94 ? 1.126 -15.430 -18.546 1.00 62.69 94 SER A C 1
ATOM 726 O O . SER A 1 94 ? 0.873 -14.231 -18.470 1.00 62.69 94 SER A O 1
ATOM 728 N N . VAL A 1 95 ? 0.534 -16.325 -17.759 1.00 65.69 95 VAL A N 1
ATOM 729 C CA . VAL A 1 95 ? -0.337 -15.962 -16.637 1.00 65.69 95 VAL A CA 1
ATOM 730 C C . VAL A 1 95 ? 0.414 -16.286 -15.360 1.00 65.69 95 VAL A C 1
ATOM 732 O O . VAL A 1 95 ? 0.874 -17.414 -15.173 1.00 65.69 95 VAL A O 1
ATOM 735 N N . ARG A 1 96 ? 0.573 -15.298 -14.481 1.00 67.62 96 ARG A N 1
ATOM 736 C CA . ARG A 1 96 ? 1.212 -15.482 -13.176 1.00 67.62 96 ARG A CA 1
ATOM 737 C C . ARG A 1 96 ? 0.217 -15.211 -12.074 1.00 67.62 96 ARG A C 1
ATOM 739 O O . ARG A 1 96 ? -0.675 -14.386 -12.207 1.00 67.62 96 ARG A O 1
ATOM 746 N N . THR A 1 97 ? 0.385 -15.929 -10.979 1.00 69.88 97 THR A N 1
ATOM 747 C CA . THR A 1 97 ? -0.442 -15.772 -9.795 1.00 69.88 97 THR A CA 1
ATOM 748 C C . THR A 1 97 ? 0.461 -15.405 -8.632 1.00 69.88 97 THR A C 1
ATOM 750 O O . THR A 1 97 ? 1.417 -16.122 -8.353 1.00 69.88 97 THR A O 1
ATOM 753 N N . GLU A 1 98 ? 0.163 -14.294 -7.974 1.00 73.62 98 GLU A N 1
ATOM 754 C CA . GLU A 1 98 ? 0.861 -13.803 -6.793 1.00 73.62 98 GLU A CA 1
ATOM 755 C C . GLU A 1 98 ? -0.051 -13.942 -5.570 1.00 73.62 98 GLU A C 1
ATOM 757 O O . GLU A 1 98 ? -1.280 -13.836 -5.671 1.00 73.62 98 GLU A O 1
ATOM 762 N N . TYR A 1 99 ? 0.555 -14.215 -4.415 1.00 76.75 99 TYR A N 1
ATOM 763 C CA . TYR A 1 99 ? -0.153 -14.438 -3.161 1.00 76.75 99 TYR A CA 1
ATOM 764 C C . TYR A 1 99 ? 0.388 -13.527 -2.069 1.00 76.75 99 TYR A C 1
ATOM 766 O O . TYR A 1 99 ? 1.600 -13.361 -1.944 1.00 76.75 99 TYR A O 1
ATOM 774 N N . PHE A 1 100 ? -0.505 -13.033 -1.220 1.00 75.69 100 PHE A N 1
ATOM 775 C CA . PHE A 1 100 ? -0.137 -12.381 0.033 1.00 75.69 100 PHE A CA 1
ATOM 776 C C . PHE A 1 100 ? -1.029 -12.852 1.175 1.00 75.69 100 PHE A C 1
ATOM 778 O O . PHE A 1 100 ? -2.176 -13.258 0.962 1.00 75.69 100 PHE A O 1
ATOM 785 N N . SER A 1 101 ? -0.487 -12.830 2.390 1.00 79.88 101 SER A N 1
ATOM 786 C CA . SER A 1 101 ? -1.220 -13.197 3.596 1.00 79.88 101 SER A CA 1
ATOM 787 C C . SER A 1 101 ? -2.054 -12.025 4.102 1.00 79.88 101 SER A C 1
ATOM 789 O O . SER A 1 101 ? -1.677 -10.857 3.985 1.00 79.88 101 SER A O 1
ATOM 791 N N . VAL A 1 102 ? -3.204 -12.344 4.688 1.00 84.69 102 VAL A N 1
ATOM 792 C CA . VAL A 1 102 ? -4.062 -11.356 5.344 1.00 84.69 102 VAL A CA 1
ATOM 793 C C . VAL A 1 102 ? -4.067 -11.537 6.848 1.00 84.69 102 VAL A C 1
ATOM 795 O O . VAL A 1 102 ? -4.168 -12.653 7.368 1.00 84.69 102 VAL A O 1
ATOM 798 N N . LYS A 1 103 ? -4.018 -10.412 7.558 1.00 86.94 103 LYS A N 1
ATOM 799 C CA . LYS A 1 103 ? -4.032 -10.367 9.020 1.00 86.94 103 LYS A CA 1
ATOM 800 C C . LYS A 1 103 ? -5.362 -9.801 9.504 1.00 86.94 103 LYS A C 1
ATOM 802 O O . LYS A 1 103 ? -6.058 -9.088 8.780 1.00 86.94 103 LYS A O 1
ATOM 807 N N . GLN A 1 104 ? -5.749 -10.192 10.713 1.00 90.94 104 GLN A N 1
ATOM 808 C CA . GLN A 1 104 ? -6.957 -9.690 11.354 1.00 90.94 104 GLN A CA 1
ATOM 809 C C . GLN A 1 104 ? -6.620 -8.431 12.152 1.00 90.94 104 GLN A C 1
ATOM 811 O O . GLN A 1 104 ? -5.675 -8.428 12.937 1.00 90.94 104 GLN A O 1
ATOM 816 N N . TYR A 1 105 ? -7.423 -7.392 11.962 1.00 89.50 105 TYR A N 1
ATOM 817 C CA . TYR A 1 105 ? -7.318 -6.112 12.646 1.00 89.50 105 TYR A CA 1
ATOM 818 C C . TYR A 1 105 ? -8.663 -5.761 13.272 1.00 89.50 105 TYR A C 1
ATOM 820 O O . TYR A 1 105 ? -9.718 -6.143 12.763 1.00 89.50 105 TYR A O 1
ATOM 828 N N . GLY A 1 106 ? -8.633 -5.044 14.386 1.00 89.69 106 GLY A N 1
ATOM 829 C CA . GLY A 1 106 ? -9.836 -4.601 15.070 1.00 89.69 106 GLY A CA 1
ATOM 830 C C . GLY A 1 106 ? -9.508 -3.858 16.352 1.00 89.69 106 GLY A C 1
ATOM 831 O O . GLY A 1 106 ? -8.419 -4.004 16.906 1.00 89.69 106 GLY A O 1
ATOM 832 N N . ALA A 1 107 ? -10.467 -3.068 16.811 1.00 88.81 107 ALA A N 1
ATOM 833 C CA . ALA A 1 107 ? -10.435 -2.414 18.108 1.00 88.81 107 ALA A CA 1
ATOM 834 C C . ALA A 1 107 ? -11.867 -2.262 18.626 1.00 88.81 107 ALA A C 1
ATOM 836 O O . ALA A 1 107 ? -12.823 -2.253 17.843 1.00 88.81 107 ALA A O 1
ATOM 837 N N . TYR A 1 108 ? -12.005 -2.135 19.942 1.00 89.62 108 TYR A N 1
ATOM 838 C CA . TYR A 1 108 ? -13.279 -1.868 20.593 1.00 89.62 108 TYR A CA 1
ATOM 839 C C . TYR A 1 108 ? -13.122 -0.789 21.665 1.00 89.62 108 TYR A C 1
ATOM 841 O O . TYR A 1 108 ? -12.032 -0.574 22.194 1.00 89.62 108 TYR A O 1
ATOM 849 N N . THR A 1 109 ? -14.224 -0.116 21.971 1.00 88.56 109 THR A N 1
ATOM 850 C CA . THR A 1 109 ? -14.380 0.789 23.105 1.00 88.56 109 THR A CA 1
ATOM 851 C C . THR A 1 109 ? -15.527 0.301 23.982 1.00 88.56 109 THR A C 1
ATOM 853 O O . THR A 1 109 ? -16.433 -0.392 23.508 1.00 88.56 109 THR A O 1
ATOM 856 N N . SER A 1 110 ? -15.492 0.666 25.258 1.00 88.44 110 SER A N 1
ATOM 857 C CA . SER A 1 110 ? -16.546 0.361 26.221 1.00 88.44 110 SER A CA 1
ATOM 858 C C . SER A 1 110 ? -17.176 1.645 26.740 1.00 88.44 110 SER A C 1
ATOM 860 O O . SER A 1 110 ? -16.456 2.570 27.114 1.00 88.44 110 SER A O 1
ATOM 862 N N . LEU A 1 111 ? -18.500 1.676 26.825 1.00 86.38 111 LEU A N 1
ATOM 863 C CA . LEU A 1 111 ? -19.271 2.745 27.454 1.00 86.38 111 LEU A CA 1
ATOM 864 C C . LEU A 1 111 ? -19.950 2.177 28.700 1.00 86.38 111 LEU A C 1
ATOM 866 O O . LEU A 1 111 ? -20.594 1.135 28.594 1.00 86.38 111 LEU A O 1
ATOM 870 N N . SER A 1 112 ? -19.812 2.827 29.858 1.00 88.81 112 SER A N 1
ATOM 871 C CA . SER A 1 112 ? -20.532 2.387 31.059 1.00 88.81 112 SER A CA 1
ATOM 872 C C . SER A 1 112 ? -22.002 2.795 31.019 1.00 88.81 112 SER A C 1
ATOM 874 O O . SER A 1 112 ? -22.363 3.813 30.427 1.00 88.81 112 SER A O 1
ATOM 876 N N . ASP A 1 113 ? -22.836 1.996 31.669 1.00 84.44 113 ASP A N 1
ATOM 877 C CA . ASP A 1 113 ? -24.275 2.199 31.834 1.00 84.44 113 ASP A CA 1
ATOM 878 C C . ASP A 1 113 ? -24.624 3.553 32.476 1.00 84.44 113 ASP A C 1
ATOM 880 O O . ASP A 1 113 ? -25.419 4.306 31.917 1.00 84.44 113 ASP A O 1
ATOM 884 N N . ILE A 1 114 ? -23.957 3.925 33.573 1.00 84.69 114 ILE A N 1
ATOM 885 C CA . ILE A 1 114 ? -24.151 5.214 34.255 1.00 84.69 114 ILE A CA 1
ATOM 886 C C . ILE A 1 114 ? -23.806 6.370 33.317 1.00 84.69 114 ILE A C 1
ATOM 888 O O . ILE A 1 114 ? -24.535 7.349 33.231 1.00 84.69 114 ILE A O 1
ATOM 892 N N . VAL A 1 115 ? -22.724 6.247 32.546 1.00 84.50 115 VAL A N 1
ATOM 893 C CA . VAL A 1 115 ? -22.312 7.303 31.614 1.00 84.50 115 VAL A CA 1
ATOM 894 C C . VAL A 1 115 ? -23.293 7.423 30.451 1.00 84.50 115 VAL A C 1
ATOM 896 O O . VAL A 1 115 ? -23.548 8.535 30.001 1.00 84.50 115 VAL A O 1
ATOM 899 N N . GLN A 1 116 ? -23.882 6.324 29.978 1.00 82.06 116 GLN A N 1
ATOM 900 C CA . GLN A 1 116 ? -24.944 6.386 28.969 1.00 82.06 116 GLN A CA 1
ATOM 901 C C . GLN A 1 116 ? -26.230 7.015 29.505 1.00 82.06 116 GLN A C 1
ATOM 903 O O . GLN A 1 116 ? -26.908 7.712 28.756 1.00 82.06 116 GLN A O 1
ATOM 908 N N . GLN A 1 117 ? -26.561 6.777 30.775 1.00 83.19 117 GLN A N 1
ATOM 909 C CA . GLN A 1 117 ? -27.772 7.301 31.399 1.00 83.19 117 GLN A CA 1
ATOM 910 C C . GLN A 1 117 ? -27.642 8.778 31.797 1.00 83.19 117 GLN A C 1
ATOM 912 O O . GLN A 1 117 ? -28.585 9.545 31.613 1.00 83.19 117 GLN A O 1
ATOM 917 N N . ASP A 1 118 ? -26.482 9.178 32.315 1.00 86.94 118 ASP A N 1
ATOM 918 C CA . ASP A 1 118 ? -26.248 10.530 32.830 1.00 86.94 118 ASP A CA 1
ATOM 919 C C . ASP A 1 118 ? -25.853 11.525 31.729 1.00 86.94 118 ASP A C 1
ATOM 921 O O . ASP A 1 118 ? -25.958 12.741 31.911 1.00 86.94 118 ASP A O 1
ATOM 925 N N . SER A 1 119 ? -25.379 11.038 30.578 1.00 86.25 119 SER A N 1
ATOM 926 C CA . SER A 1 119 ? -24.922 11.920 29.504 1.00 86.25 119 SER A CA 1
ATOM 927 C C . SER A 1 119 ? -26.089 12.510 28.708 1.00 86.25 119 SER A C 1
ATOM 929 O O . SER A 1 119 ? -26.947 11.775 28.228 1.00 86.25 119 SER A O 1
ATOM 931 N N . PRO A 1 120 ? -26.089 13.830 28.444 1.00 86.06 120 PRO A N 1
ATOM 932 C CA . PRO A 1 120 ? -27.121 14.483 27.633 1.00 86.06 120 PRO A CA 1
ATOM 933 C C . PRO A 1 120 ? -26.967 14.238 26.119 1.00 86.06 120 PRO A C 1
ATOM 935 O O . PRO A 1 120 ? -27.786 14.706 25.329 1.00 86.06 120 PRO A O 1
ATOM 938 N N . HIS A 1 121 ? -25.902 13.553 25.695 1.00 86.88 121 HIS A N 1
ATOM 939 C CA . HIS A 1 121 ? -25.588 13.261 24.297 1.00 86.88 121 HIS A CA 1
ATOM 940 C C . HIS A 1 121 ? -25.663 11.759 24.021 1.00 86.88 121 HIS A C 1
ATOM 942 O O . HIS A 1 121 ? -25.325 10.953 24.886 1.00 86.88 121 HIS A O 1
ATOM 948 N N . ASP A 1 122 ? -26.017 11.384 22.788 1.00 86.00 122 ASP A N 1
ATOM 949 C CA . ASP A 1 122 ? -25.968 9.990 22.340 1.00 86.00 122 ASP A CA 1
ATOM 950 C C . ASP A 1 122 ? -24.514 9.534 22.149 1.00 86.00 122 ASP A C 1
ATOM 952 O O . ASP A 1 122 ? -23.895 9.681 21.088 1.00 86.00 122 ASP A O 1
ATOM 956 N N . LEU A 1 123 ? -23.960 8.973 23.220 1.00 83.00 123 LEU A N 1
ATOM 957 C CA . LEU A 1 123 ? -22.590 8.482 23.249 1.00 83.00 123 LEU A CA 1
ATOM 958 C C . LEU A 1 123 ? -22.366 7.271 22.338 1.00 83.00 123 LEU A C 1
ATOM 960 O O . LEU A 1 123 ? -21.235 7.057 21.907 1.00 83.00 123 LEU A O 1
ATOM 964 N N . VAL A 1 124 ? -23.405 6.493 22.017 1.00 81.81 124 VAL A N 1
ATOM 965 C CA . VAL A 1 124 ? -23.299 5.312 21.144 1.00 81.81 124 VAL A CA 1
ATOM 966 C C . VAL A 1 124 ? -23.051 5.756 19.706 1.00 81.81 124 VAL A C 1
ATOM 968 O O . VAL A 1 124 ? -22.168 5.212 19.036 1.00 81.81 124 VAL A O 1
ATOM 971 N N . SER A 1 125 ? -23.767 6.783 19.248 1.00 82.81 125 SER A N 1
ATOM 972 C CA . SER A 1 125 ? -23.564 7.381 17.925 1.00 82.81 125 SER A CA 1
ATOM 973 C C . SER A 1 125 ? -22.175 8.018 17.794 1.00 82.81 125 SER A C 1
ATOM 975 O O . SER A 1 125 ? -21.423 7.695 16.870 1.00 82.81 125 SER A O 1
ATOM 977 N N . ILE A 1 126 ? -21.764 8.824 18.781 1.00 83.25 126 ILE A N 1
ATOM 978 C CA . ILE A 1 126 ? -20.437 9.465 18.796 1.00 83.25 126 ILE A CA 1
ATOM 979 C C . ILE A 1 126 ? -19.319 8.413 18.832 1.00 83.25 126 ILE A C 1
ATOM 981 O O . ILE A 1 126 ? -18.340 8.508 18.087 1.00 83.25 126 ILE A O 1
ATOM 985 N N . ALA A 1 127 ? -19.451 7.384 19.674 1.00 83.50 127 ALA A N 1
ATOM 986 C CA . ALA A 1 127 ? -18.481 6.295 19.741 1.00 83.50 127 ALA A CA 1
ATOM 987 C C . ALA A 1 127 ? -18.407 5.525 18.416 1.00 83.50 127 ALA A C 1
ATOM 989 O O . ALA A 1 127 ? -17.309 5.192 17.966 1.00 83.50 127 ALA A O 1
ATOM 990 N N . SER A 1 128 ? -19.547 5.293 17.761 1.00 82.75 128 SER A N 1
ATOM 991 C CA . SER A 1 128 ? -19.605 4.640 16.449 1.00 82.75 128 SER A CA 1
ATOM 992 C C . SER A 1 128 ? -18.867 5.452 15.382 1.00 82.75 128 SER A C 1
ATOM 994 O O . SER A 1 128 ? -18.055 4.893 14.642 1.00 82.75 128 SER A O 1
ATOM 996 N N . GLU A 1 129 ? -19.059 6.773 15.336 1.00 83.19 129 GLU A N 1
ATOM 997 C CA . GLU A 1 129 ? -18.332 7.661 14.419 1.00 83.19 129 GLU A CA 1
ATOM 998 C C . GLU A 1 129 ? -16.815 7.611 14.674 1.00 83.19 129 GLU A C 1
ATOM 1000 O O . GLU A 1 129 ? -16.016 7.442 13.749 1.00 83.19 129 GLU A O 1
ATOM 1005 N N . ARG A 1 130 ? -16.395 7.694 15.942 1.00 84.88 130 ARG A N 1
ATOM 1006 C CA . ARG A 1 130 ? -14.971 7.674 16.318 1.00 84.88 130 ARG A CA 1
ATOM 1007 C C . ARG A 1 130 ? -14.306 6.330 16.020 1.00 84.88 130 ARG A C 1
ATOM 1009 O O . ARG A 1 130 ? -13.169 6.309 15.551 1.00 84.88 130 ARG A O 1
ATOM 1016 N N . ILE A 1 131 ? -15.012 5.220 16.223 1.00 86.06 131 ILE A N 1
ATOM 1017 C CA . ILE A 1 131 ? -14.527 3.885 15.853 1.00 86.06 131 ILE A CA 1
ATOM 1018 C C . ILE A 1 131 ? -14.397 3.748 14.336 1.00 86.06 131 ILE A C 1
ATOM 1020 O O . ILE A 1 131 ? -13.400 3.210 13.858 1.00 86.06 131 ILE A O 1
ATOM 1024 N N . SER A 1 13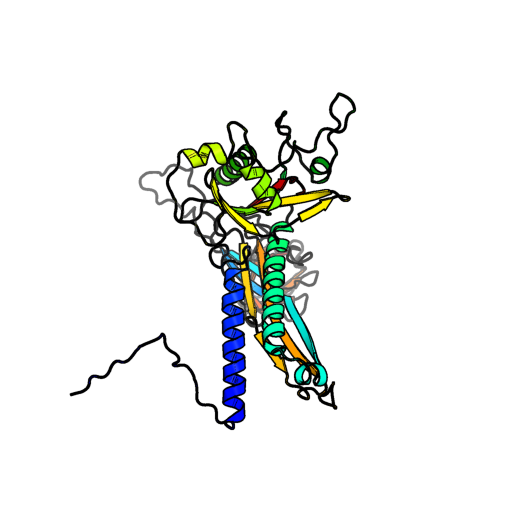2 ? -15.364 4.268 13.580 1.00 81.44 132 SER A N 1
ATOM 1025 C CA . SER A 1 132 ? -15.311 4.286 12.113 1.00 81.44 132 SER A CA 1
ATOM 1026 C C . SER A 1 132 ? -14.069 5.017 11.624 1.00 81.44 132 SER A C 1
ATOM 1028 O O . SER A 1 132 ? -13.322 4.510 10.791 1.00 81.44 132 SER A O 1
ATOM 1030 N N . PHE A 1 133 ? -13.796 6.185 12.199 1.00 82.12 133 PHE A N 1
ATOM 1031 C CA . PHE A 1 133 ? -12.614 6.965 11.865 1.00 82.12 133 PHE A CA 1
ATOM 1032 C C . PHE A 1 133 ? -11.314 6.198 12.153 1.00 82.12 133 PHE A C 1
ATOM 1034 O O . PHE A 1 133 ? -10.443 6.097 11.285 1.00 82.12 133 PHE A O 1
ATOM 1041 N N . ALA A 1 134 ? -11.211 5.584 13.334 1.00 85.12 134 ALA A N 1
ATOM 1042 C CA . ALA A 1 134 ? -10.053 4.777 13.706 1.00 85.12 134 ALA A CA 1
ATOM 1043 C C . ALA A 1 134 ? -9.868 3.552 12.788 1.00 85.12 134 ALA A C 1
ATOM 1045 O O . ALA A 1 134 ? -8.734 3.187 12.462 1.00 85.12 134 ALA A O 1
ATOM 1046 N N . ALA A 1 135 ? -10.962 2.929 12.340 1.00 85.62 135 ALA A N 1
ATOM 1047 C CA . ALA A 1 135 ? -10.928 1.816 11.395 1.00 85.62 135 ALA A CA 1
ATOM 1048 C C . ALA A 1 135 ? -10.385 2.244 10.021 1.00 85.62 135 ALA A C 1
ATOM 1050 O O . ALA A 1 135 ? -9.477 1.587 9.504 1.00 85.62 135 ALA A O 1
ATOM 1051 N N . ALA A 1 136 ? -10.857 3.374 9.473 1.00 84.25 136 ALA A N 1
ATOM 1052 C CA . ALA A 1 136 ? -10.347 3.942 8.216 1.00 84.25 136 ALA A CA 1
ATOM 1053 C C . ALA A 1 136 ? -8.842 4.190 8.285 1.00 84.25 136 ALA A C 1
ATOM 1055 O O . ALA A 1 136 ? -8.099 3.730 7.419 1.00 84.25 136 ALA A O 1
ATOM 1056 N N . GLN A 1 137 ? -8.393 4.892 9.330 1.00 86.12 137 GLN A N 1
ATOM 1057 C CA . GLN A 1 137 ? -6.977 5.213 9.504 1.00 86.12 137 GLN A CA 1
ATOM 1058 C C . GLN A 1 137 ? -6.124 3.954 9.629 1.00 86.12 137 GLN A C 1
ATOM 1060 O O . GLN A 1 137 ? -5.054 3.873 9.031 1.00 86.12 137 GLN A O 1
ATOM 1065 N N . SER A 1 138 ? -6.601 2.952 10.369 1.00 88.69 138 SER A N 1
ATOM 1066 C CA . SER A 1 138 ? -5.876 1.692 10.541 1.00 88.69 138 SER A CA 1
ATOM 1067 C C . SER A 1 138 ? -5.691 0.974 9.206 1.00 88.69 138 SER A C 1
ATOM 1069 O O . SER A 1 138 ? -4.578 0.571 8.870 1.00 88.69 138 SER A O 1
ATOM 1071 N N . MET A 1 139 ? -6.758 0.860 8.412 1.00 87.00 139 MET A N 1
ATOM 1072 C CA . MET A 1 139 ? -6.702 0.222 7.098 1.00 87.00 139 MET A CA 1
ATOM 1073 C C . MET A 1 139 ? -5.828 1.010 6.105 1.00 87.00 139 MET A C 1
ATOM 1075 O O . MET A 1 139 ? -5.008 0.409 5.411 1.00 87.00 139 MET A O 1
ATOM 1079 N N . ASP A 1 140 ? -5.937 2.341 6.072 1.00 88.88 140 ASP A N 1
ATOM 1080 C CA . ASP A 1 140 ? -5.133 3.197 5.187 1.00 88.88 140 ASP A CA 1
ATOM 1081 C C . ASP A 1 140 ? -3.639 3.111 5.539 1.00 88.88 140 ASP A C 1
ATOM 1083 O O . ASP A 1 140 ? -2.783 2.948 4.666 1.00 88.88 140 ASP A O 1
ATOM 1087 N N . ARG A 1 141 ? -3.328 3.105 6.840 1.00 88.62 141 ARG A N 1
ATOM 1088 C CA . ARG A 1 141 ? -1.971 2.958 7.370 1.00 88.62 141 ARG A CA 1
ATOM 1089 C C . ARG A 1 141 ? -1.344 1.611 7.030 1.00 88.62 141 ARG A C 1
ATOM 1091 O O . ARG A 1 141 ? -0.155 1.576 6.724 1.00 88.62 141 ARG A O 1
ATOM 1098 N N . ILE A 1 142 ? -2.119 0.525 7.042 1.00 89.62 142 ILE A N 1
ATOM 1099 C CA . ILE A 1 142 ? -1.638 -0.802 6.630 1.00 89.62 142 ILE A CA 1
ATOM 1100 C C . ILE A 1 142 ? -1.210 -0.781 5.158 1.00 89.62 142 ILE A C 1
ATOM 1102 O O . ILE A 1 142 ? -0.091 -1.188 4.851 1.00 89.62 142 ILE A O 1
ATOM 1106 N N . VAL A 1 143 ? -2.056 -0.266 4.255 1.00 89.50 143 VAL A N 1
ATOM 1107 C CA . VAL A 1 143 ? -1.716 -0.154 2.822 1.00 89.50 143 VAL A CA 1
ATOM 1108 C C . VAL A 1 143 ? -0.489 0.733 2.629 1.00 89.50 143 VAL A C 1
ATOM 1110 O O . VAL A 1 143 ? 0.458 0.355 1.938 1.00 89.50 143 VAL A O 1
ATOM 1113 N N . ARG A 1 144 ? -0.468 1.892 3.290 1.00 89.88 144 ARG A N 1
ATOM 1114 C CA . ARG A 1 144 ? 0.661 2.821 3.257 1.00 89.88 144 ARG A CA 1
ATOM 1115 C C . ARG A 1 144 ? 1.962 2.165 3.700 1.00 89.88 144 ARG A C 1
ATOM 1117 O O . ARG A 1 144 ? 2.987 2.356 3.048 1.00 89.88 144 ARG A O 1
ATOM 1124 N N . ASP A 1 145 ? 1.955 1.461 4.827 1.00 88.38 145 ASP A N 1
ATOM 1125 C CA . ASP A 1 145 ? 3.168 0.866 5.376 1.00 88.38 145 ASP A CA 1
ATOM 1126 C C . ASP A 1 145 ? 3.676 -0.262 4.465 1.00 88.38 145 ASP A C 1
ATOM 1128 O O . ASP A 1 145 ? 4.882 -0.326 4.243 1.00 88.38 145 ASP A O 1
ATOM 1132 N N . VAL A 1 146 ? 2.791 -1.048 3.832 1.00 85.44 146 VAL A N 1
ATOM 1133 C CA . VAL A 1 146 ? 3.175 -2.022 2.789 1.00 85.44 146 VAL A CA 1
ATOM 1134 C C . VAL A 1 146 ? 3.851 -1.328 1.605 1.00 85.44 146 VAL A C 1
ATOM 1136 O O . VAL A 1 146 ? 4.959 -1.707 1.241 1.00 85.44 146 VAL A O 1
ATOM 1139 N N . MET A 1 147 ? 3.249 -0.264 1.063 1.00 84.69 147 MET A N 1
ATOM 1140 C CA . MET A 1 147 ? 3.814 0.505 -0.061 1.00 84.69 147 MET A CA 1
ATOM 1141 C C . MET A 1 147 ? 5.168 1.155 0.251 1.00 84.69 147 MET A C 1
ATOM 1143 O O . MET A 1 147 ? 5.930 1.490 -0.653 1.00 84.69 147 MET A O 1
ATOM 1147 N N . ASN A 1 148 ? 5.470 1.362 1.533 1.00 85.00 148 ASN A N 1
ATOM 1148 C CA . ASN A 1 148 ? 6.701 1.992 1.996 1.00 85.00 148 ASN A CA 1
ATOM 1149 C C . ASN A 1 148 ? 7.708 1.005 2.614 1.00 85.00 148 ASN A C 1
ATOM 1151 O O . ASN A 1 148 ? 8.793 1.442 3.001 1.00 85.00 148 ASN A O 1
ATOM 1155 N N . ALA A 1 149 ? 7.380 -0.286 2.718 1.00 74.44 149 ALA A N 1
ATOM 1156 C CA . ALA A 1 149 ? 8.228 -1.301 3.347 1.00 74.44 149 ALA A CA 1
ATOM 1157 C C . ALA A 1 149 ? 9.416 -1.729 2.465 1.00 74.44 149 ALA A C 1
ATOM 1159 O O . ALA A 1 149 ? 10.442 -2.155 2.994 1.00 74.44 149 ALA A O 1
ATOM 1160 N N . GLY A 1 150 ? 9.300 -1.582 1.141 1.00 63.41 150 GLY A N 1
ATOM 1161 C CA . GLY A 1 150 ? 10.339 -1.941 0.176 1.00 63.41 150 GLY A CA 1
ATOM 1162 C C . GLY A 1 150 ? 11.505 -0.947 0.110 1.00 63.41 150 GLY A C 1
ATOM 1163 O O . GLY A 1 150 ? 11.358 0.264 0.330 1.00 63.41 150 GLY A O 1
ATOM 1164 N N . SER A 1 151 ? 12.682 -1.469 -0.240 1.00 62.44 151 SER A N 1
ATOM 1165 C CA . SER A 1 151 ? 13.859 -0.675 -0.645 1.00 62.44 151 SER A CA 1
ATOM 1166 C C . SER A 1 151 ? 13.978 -0.564 -2.169 1.00 62.44 151 SER A C 1
ATOM 1168 O O . SER A 1 151 ? 14.860 0.130 -2.677 1.00 62.44 151 SER A O 1
ATOM 1170 N N . ALA A 1 152 ? 13.094 -1.234 -2.916 1.00 57.72 152 ALA A N 1
ATOM 1171 C CA . ALA A 1 152 ? 13.019 -1.111 -4.360 1.00 57.72 152 ALA A CA 1
ATOM 1172 C C . ALA A 1 152 ? 12.529 0.292 -4.758 1.00 57.72 152 ALA A C 1
ATOM 1174 O O . ALA A 1 152 ? 11.597 0.840 -4.167 1.00 57.72 152 ALA A O 1
ATOM 1175 N N . ARG A 1 153 ? 13.171 0.875 -5.781 1.00 70.38 153 ARG A N 1
ATOM 1176 C CA . ARG A 1 153 ? 12.767 2.142 -6.425 1.00 70.38 153 ARG A CA 1
ATOM 1177 C C . ARG A 1 153 ? 12.550 3.301 -5.454 1.00 70.38 153 ARG A C 1
ATOM 1179 O O . ARG A 1 153 ? 11.580 4.054 -5.543 1.00 70.38 153 ARG A O 1
ATOM 1186 N N . VAL A 1 154 ? 13.498 3.452 -4.544 1.00 76.44 154 VAL A N 1
ATOM 1187 C CA . VAL A 1 154 ? 13.614 4.629 -3.692 1.00 76.44 154 VAL A CA 1
ATOM 1188 C C . VAL A 1 154 ? 14.542 5.599 -4.389 1.00 76.44 154 VAL A C 1
ATOM 1190 O O . VAL A 1 154 ? 15.652 5.243 -4.780 1.00 76.44 154 VAL A O 1
ATOM 1193 N N . TYR A 1 155 ? 14.082 6.825 -4.548 1.00 80.62 155 TYR A N 1
ATOM 1194 C CA . TYR A 1 155 ? 14.899 7.919 -5.016 1.00 80.62 155 TYR A CA 1
ATOM 1195 C C . TYR A 1 155 ? 14.815 9.057 -4.003 1.00 80.62 155 TYR A C 1
ATOM 1197 O O . TYR A 1 155 ? 13.755 9.364 -3.466 1.00 80.62 155 TYR A O 1
ATOM 1205 N N . TYR A 1 156 ? 15.957 9.659 -3.714 1.00 81.69 156 TYR A N 1
ATOM 1206 C CA . TYR A 1 156 ? 16.086 10.723 -2.732 1.00 81.69 156 TYR A CA 1
ATOM 1207 C C . TYR A 1 156 ? 16.191 12.053 -3.471 1.00 81.69 156 TYR A C 1
ATOM 1209 O O . TYR A 1 156 ? 16.886 12.124 -4.488 1.00 81.69 156 TYR A O 1
ATOM 1217 N N . ALA A 1 157 ? 15.513 13.092 -2.976 1.00 78.81 157 ALA A N 1
ATOM 1218 C CA . ALA A 1 157 ? 15.626 14.427 -3.555 1.00 78.81 157 ALA A CA 1
ATOM 1219 C C . ALA A 1 157 ? 17.100 14.844 -3.651 1.00 78.81 157 ALA A C 1
ATOM 1221 O O . ALA A 1 157 ? 17.852 14.752 -2.677 1.00 78.81 157 ALA A O 1
ATOM 1222 N N . SER A 1 158 ? 17.515 15.271 -4.844 1.00 69.25 158 SER A N 1
ATOM 1223 C CA . SER A 1 158 ? 18.874 15.772 -5.059 1.00 69.25 158 SER A CA 1
ATOM 1224 C C . SER A 1 158 ? 19.040 17.177 -4.486 1.00 69.25 158 SER A C 1
ATOM 1226 O O . SER A 1 158 ? 18.064 17.920 -4.394 1.00 69.25 158 SER A O 1
ATOM 1228 N N . LYS A 1 159 ? 20.280 17.547 -4.141 1.00 64.25 159 LYS A N 1
ATOM 1229 C CA . LYS A 1 159 ? 20.600 18.905 -3.679 1.00 64.25 159 LYS A CA 1
ATOM 1230 C C . LYS A 1 159 ? 20.201 19.929 -4.750 1.00 64.25 159 LYS A C 1
ATOM 1232 O O . LYS A 1 159 ? 20.636 19.784 -5.895 1.00 64.25 159 LYS A O 1
ATOM 1237 N N . PHE A 1 160 ? 19.435 20.954 -4.368 1.00 56.12 160 PHE A N 1
ATOM 1238 C CA . PHE A 1 160 ? 18.911 21.988 -5.275 1.00 56.12 160 PHE A CA 1
ATOM 1239 C C . PHE A 1 160 ? 19.995 22.639 -6.162 1.00 56.12 160 PHE A C 1
ATOM 1241 O O . PHE A 1 160 ? 19.791 22.762 -7.366 1.00 56.12 160 PHE A O 1
ATOM 1248 N N . ASP A 1 161 ? 21.178 22.935 -5.608 1.00 50.59 161 ASP A N 1
ATOM 1249 C CA . ASP A 1 161 ? 22.215 23.709 -6.317 1.00 50.59 161 ASP A CA 1
ATOM 1250 C C . ASP A 1 161 ? 23.231 22.884 -7.121 1.00 50.59 161 ASP A C 1
ATOM 1252 O O . ASP A 1 161 ? 23.838 23.382 -8.065 1.00 50.59 161 ASP A O 1
ATOM 1256 N N . THR A 1 162 ? 23.479 21.626 -6.744 1.00 56.97 162 THR A N 1
ATOM 1257 C CA . THR A 1 162 ? 24.569 20.816 -7.338 1.00 56.97 162 THR A CA 1
ATOM 1258 C C . THR A 1 162 ? 24.041 19.616 -8.126 1.00 56.97 162 THR A C 1
ATOM 1260 O O . THR A 1 162 ? 24.804 18.948 -8.817 1.00 56.97 162 THR A O 1
ATOM 1263 N N . GLY A 1 163 ? 22.746 19.292 -8.007 1.00 59.62 163 GLY A N 1
ATOM 1264 C CA . GLY A 1 163 ? 22.146 18.117 -8.650 1.00 59.62 163 GLY A CA 1
ATOM 1265 C C . GLY A 1 163 ? 22.744 16.781 -8.189 1.00 59.62 163 GLY A C 1
ATOM 1266 O O . GLY A 1 163 ? 22.493 15.749 -8.811 1.00 59.62 163 GLY A O 1
ATOM 1267 N N . ALA A 1 164 ? 23.536 16.790 -7.111 1.00 63.81 164 ALA A N 1
ATOM 1268 C CA . ALA A 1 164 ? 24.224 15.616 -6.601 1.00 63.81 164 ALA A CA 1
ATOM 1269 C C . ALA A 1 164 ? 23.203 14.580 -6.112 1.00 63.81 164 ALA A C 1
ATOM 1271 O O . ALA A 1 164 ? 22.319 14.886 -5.304 1.00 63.81 164 ALA A O 1
ATOM 1272 N N . ALA A 1 165 ? 23.320 13.355 -6.626 1.00 65.75 165 ALA A N 1
ATOM 1273 C CA . ALA A 1 165 ? 22.447 12.253 -6.253 1.00 65.75 165 ALA A CA 1
ATOM 1274 C C . ALA A 1 165 ? 22.751 11.789 -4.824 1.00 65.75 165 ALA A C 1
ATOM 1276 O O . ALA A 1 165 ? 23.899 11.525 -4.472 1.00 65.75 165 ALA A O 1
ATOM 1277 N N . ILE A 1 166 ? 21.701 11.649 -4.020 1.00 71.62 166 ILE A N 1
ATOM 1278 C CA . ILE A 1 166 ? 21.770 11.081 -2.677 1.00 71.62 166 ILE A CA 1
ATOM 1279 C C . ILE A 1 166 ? 21.278 9.632 -2.716 1.00 71.62 166 ILE A C 1
ATOM 1281 O O . ILE A 1 166 ? 20.355 9.302 -3.459 1.00 71.62 166 ILE A O 1
ATOM 1285 N N . THR A 1 167 ? 21.894 8.761 -1.915 1.00 74.31 167 THR A N 1
ATOM 1286 C CA . THR A 1 167 ? 21.624 7.312 -1.896 1.00 74.31 167 THR A CA 1
ATOM 1287 C C . THR A 1 167 ? 21.038 6.803 -0.576 1.00 74.31 167 THR A C 1
ATOM 1289 O O . THR A 1 167 ? 20.747 5.612 -0.467 1.00 74.31 167 THR A O 1
ATOM 1292 N N . SER A 1 168 ? 20.837 7.667 0.430 1.00 80.38 168 SER A N 1
ATOM 1293 C CA . SER A 1 168 ? 20.312 7.253 1.738 1.00 80.38 168 SER A CA 1
ATOM 1294 C C . SER A 1 168 ? 19.508 8.334 2.472 1.00 80.38 168 SER A C 1
ATOM 1296 O O . SER A 1 168 ? 19.736 9.533 2.303 1.00 80.38 168 SER A O 1
ATOM 1298 N N . ARG A 1 169 ? 18.631 7.895 3.386 1.00 81.00 169 ARG A N 1
ATOM 1299 C CA . ARG A 1 169 ? 17.921 8.755 4.354 1.00 81.00 169 ARG A CA 1
ATOM 1300 C C . ARG A 1 169 ? 18.849 9.548 5.258 1.00 81.00 169 ARG A C 1
ATOM 1302 O O . ARG A 1 169 ? 18.582 10.711 5.536 1.00 81.00 169 ARG A O 1
ATOM 1309 N N . ALA A 1 170 ? 19.942 8.935 5.706 1.00 81.81 170 ALA A N 1
ATOM 1310 C CA . ALA A 1 170 ? 20.911 9.596 6.574 1.00 81.81 170 ALA A CA 1
ATOM 1311 C C . ALA A 1 170 ? 21.497 10.844 5.897 1.00 81.81 170 ALA A C 1
ATOM 1313 O O . ALA A 1 170 ? 21.633 11.888 6.529 1.00 81.81 170 ALA A O 1
ATOM 1314 N N . SER A 1 171 ? 21.754 10.762 4.592 1.00 78.06 171 SER A N 1
ATOM 1315 C CA . SER A 1 171 ? 22.241 11.882 3.788 1.00 78.06 171 SER A CA 1
ATOM 1316 C C . SER A 1 171 ? 21.188 12.980 3.574 1.00 78.06 171 SER A C 1
ATOM 1318 O O . SER A 1 171 ? 21.560 14.144 3.500 1.00 78.06 171 SER A O 1
ATOM 1320 N N . LEU A 1 172 ? 19.889 12.649 3.528 1.00 78.00 172 LEU A N 1
ATOM 1321 C CA . LEU A 1 172 ? 18.813 13.656 3.548 1.00 78.00 172 LEU A CA 1
ATOM 1322 C C . LEU A 1 172 ? 18.680 14.332 4.920 1.00 78.00 172 LEU A C 1
ATOM 1324 O O . LEU A 1 172 ? 18.408 15.531 5.013 1.00 78.00 172 LEU A O 1
ATOM 1328 N N . ALA A 1 173 ? 18.835 13.558 5.997 1.00 77.38 173 ALA A N 1
ATOM 1329 C CA . ALA A 1 173 ? 18.719 14.059 7.361 1.00 77.38 173 ALA A CA 1
ATOM 1330 C C . ALA A 1 173 ? 19.908 14.931 7.773 1.00 77.38 173 ALA A C 1
ATOM 1332 O O . ALA A 1 173 ? 19.731 15.850 8.581 1.00 77.38 173 ALA A O 1
ATOM 1333 N N . ALA A 1 174 ? 21.084 14.677 7.188 1.00 70.88 174 ALA A N 1
ATOM 1334 C CA . ALA A 1 174 ? 22.305 15.418 7.449 1.00 70.88 174 ALA A CA 1
ATOM 1335 C C . ALA A 1 174 ? 22.061 16.932 7.366 1.00 70.88 174 ALA A C 1
ATOM 1337 O O . ALA A 1 174 ? 21.416 17.447 6.446 1.00 70.88 174 ALA A O 1
ATOM 1338 N N . ALA A 1 175 ? 22.555 17.659 8.367 1.00 60.03 175 ALA A N 1
ATOM 1339 C CA . ALA A 1 175 ? 22.683 19.099 8.248 1.00 60.03 175 ALA A CA 1
ATOM 1340 C C . ALA A 1 175 ? 23.706 19.364 7.141 1.00 60.03 175 ALA A C 1
ATOM 1342 O O . ALA A 1 175 ? 24.834 18.878 7.214 1.00 60.03 175 ALA A O 1
ATOM 1343 N N . THR A 1 176 ? 23.315 20.102 6.106 1.00 55.47 176 THR A N 1
ATOM 1344 C CA . THR A 1 176 ? 24.304 20.593 5.148 1.00 55.47 176 THR A CA 1
ATOM 1345 C C . THR A 1 176 ? 25.073 21.691 5.876 1.00 55.47 176 THR A C 1
ATOM 1347 O O . THR A 1 176 ? 24.487 22.692 6.283 1.00 55.47 176 THR A O 1
ATOM 1350 N N . ILE A 1 177 ? 26.357 21.468 6.148 1.00 51.19 177 ILE A N 1
ATOM 1351 C CA . ILE A 1 177 ? 27.261 22.547 6.547 1.00 51.19 177 ILE A CA 1
ATOM 1352 C C . ILE A 1 177 ? 27.624 23.236 5.234 1.00 51.19 177 ILE A C 1
ATOM 1354 O O . ILE A 1 177 ? 28.161 22.588 4.335 1.00 51.19 177 ILE A O 1
ATOM 1358 N N . ASP A 1 178 ? 27.247 24.503 5.074 1.00 53.59 178 ASP A N 1
ATOM 1359 C CA . ASP A 1 178 ? 27.751 25.287 3.948 1.00 53.59 178 ASP A CA 1
ATOM 1360 C C . ASP A 1 178 ? 29.284 25.381 4.069 1.00 53.59 178 ASP A C 1
ATOM 1362 O O . ASP A 1 178 ? 29.821 25.336 5.176 1.00 53.59 178 ASP A O 1
ATOM 1366 N N . GLY A 1 179 ? 30.015 25.530 2.961 1.00 54.88 179 GLY A N 1
ATOM 1367 C CA . GLY A 1 179 ? 31.480 25.675 2.962 1.00 54.88 179 GLY A CA 1
ATOM 1368 C C . GLY A 1 179 ? 31.997 26.841 3.824 1.00 54.88 179 GLY A C 1
ATOM 1369 O O . GLY A 1 179 ? 33.196 26.940 4.069 1.00 54.88 179 GLY A O 1
ATOM 1370 N N . SER A 1 180 ? 31.092 27.692 4.317 1.00 53.78 180 SER A N 1
ATOM 1371 C CA . SER A 1 180 ? 31.297 28.768 5.287 1.00 53.78 180 SER A CA 1
ATOM 1372 C C . SER A 1 180 ? 31.256 28.342 6.770 1.00 53.78 180 SER A C 1
ATOM 1374 O O . SER A 1 180 ? 31.400 29.191 7.647 1.00 53.78 180 SER A O 1
ATOM 1376 N N . GLY A 1 181 ? 31.034 27.060 7.094 1.00 50.78 181 GLY A N 1
ATOM 1377 C CA . GLY A 1 181 ? 30.954 26.568 8.480 1.00 50.78 181 GLY A CA 1
ATOM 1378 C C . GLY A 1 181 ? 29.664 26.947 9.223 1.00 50.78 181 GLY A C 1
ATOM 1379 O O . GLY A 1 181 ? 29.516 26.627 10.401 1.00 50.78 181 GLY A O 1
ATOM 1380 N N . THR A 1 182 ? 28.713 27.592 8.543 1.00 49.50 182 THR A N 1
ATOM 1381 C CA . THR A 1 182 ? 27.383 27.910 9.079 1.00 49.50 182 THR A CA 1
ATOM 1382 C C . THR A 1 182 ? 26.395 26.818 8.659 1.00 49.50 182 THR A C 1
ATOM 1384 O O . THR A 1 182 ? 26.464 26.305 7.541 1.00 49.50 182 THR A O 1
ATOM 1387 N N . ALA A 1 183 ? 25.481 26.421 9.551 1.00 48.59 183 ALA A N 1
ATOM 1388 C CA . ALA A 1 183 ? 24.435 25.454 9.218 1.00 48.59 183 ALA A CA 1
ATOM 1389 C C . ALA A 1 183 ? 23.597 26.004 8.053 1.00 48.59 183 ALA A C 1
ATOM 1391 O O . ALA A 1 183 ? 22.876 26.989 8.226 1.00 48.59 183 ALA A O 1
ATOM 1392 N N . ALA A 1 184 ? 23.703 25.394 6.870 1.00 50.72 184 ALA A N 1
ATOM 1393 C CA . ALA A 1 184 ? 22.927 25.812 5.717 1.00 50.72 184 ALA A CA 1
ATOM 1394 C C . ALA A 1 184 ? 21.441 25.692 6.069 1.00 50.72 184 ALA A C 1
ATOM 1396 O O . ALA A 1 184 ? 20.986 24.698 6.654 1.00 50.72 184 ALA A O 1
ATOM 1397 N N . THR A 1 185 ? 20.680 26.735 5.742 1.00 51.88 185 THR A N 1
ATOM 1398 C CA . THR A 1 185 ? 19.228 26.715 5.914 1.00 51.88 185 THR A CA 1
ATOM 1399 C C . THR A 1 185 ? 18.689 25.529 5.120 1.00 51.88 185 THR A C 1
ATOM 1401 O O . THR A 1 185 ? 19.075 25.314 3.979 1.00 51.88 185 THR A O 1
ATOM 1404 N N . ARG A 1 186 ? 17.852 24.714 5.769 1.00 57.00 186 ARG A N 1
ATOM 1405 C CA . ARG A 1 186 ? 17.475 23.329 5.422 1.00 57.00 186 ARG A CA 1
ATOM 1406 C C . ARG A 1 186 ? 16.635 23.183 4.128 1.00 57.00 186 ARG A C 1
ATOM 1408 O O . ARG A 1 186 ? 15.675 22.415 4.111 1.00 57.00 186 ARG A O 1
ATOM 1415 N N . GLN A 1 187 ? 16.933 23.940 3.075 1.00 58.38 187 GLN A N 1
ATOM 1416 C CA . GLN A 1 187 ? 16.124 24.077 1.859 1.00 58.38 187 GLN A CA 1
ATOM 1417 C C . GLN A 1 187 ? 16.463 23.058 0.759 1.00 58.38 187 GLN A C 1
ATOM 1419 O O . GLN A 1 187 ? 15.614 22.785 -0.084 1.00 58.38 187 GLN A O 1
ATOM 1424 N N . ASP A 1 188 ? 17.634 22.423 0.816 1.00 65.81 188 ASP A N 1
ATOM 1425 C CA . ASP A 1 188 ? 18.218 21.709 -0.329 1.00 65.81 188 ASP A CA 1
ATOM 1426 C C . ASP A 1 188 ? 17.532 20.400 -0.749 1.00 65.81 188 ASP A C 1
ATOM 1428 O O . ASP A 1 188 ? 17.824 19.888 -1.826 1.00 65.81 188 ASP A O 1
ATOM 1432 N N . TYR A 1 189 ? 16.632 19.850 0.073 1.00 77.38 189 TYR A N 1
ATOM 1433 C CA . TYR A 1 189 ? 16.058 18.510 -0.124 1.00 77.38 189 TYR A CA 1
ATOM 1434 C C . TYR A 1 189 ? 14.530 18.486 -0.088 1.00 77.38 189 TYR A C 1
ATOM 1436 O O . TYR A 1 189 ? 13.928 17.510 0.366 1.00 77.38 189 TYR A O 1
ATOM 1444 N N . LYS A 1 190 ? 13.895 19.583 -0.495 1.00 82.06 190 LYS A N 1
ATOM 1445 C CA . LYS A 1 190 ? 12.436 19.718 -0.526 1.00 82.06 190 LYS A CA 1
ATOM 1446 C C . LYS A 1 190 ? 11.834 19.093 -1.780 1.00 82.06 190 LYS A C 1
ATOM 1448 O O . LYS A 1 190 ? 12.503 18.938 -2.802 1.00 82.06 190 LYS A O 1
ATOM 1453 N N . LEU A 1 191 ? 10.547 18.764 -1.709 1.00 85.19 191 LEU A N 1
ATOM 1454 C CA . LEU A 1 191 ? 9.775 18.438 -2.903 1.00 85.19 191 LEU A CA 1
ATOM 1455 C C . LEU A 1 191 ? 9.610 19.711 -3.746 1.00 85.19 191 LEU A C 1
ATOM 1457 O O . LEU A 1 191 ? 9.062 20.695 -3.263 1.00 85.19 191 LEU A O 1
ATOM 1461 N N . ASN A 1 192 ? 10.080 19.685 -4.993 1.00 82.12 192 ASN A N 1
ATOM 1462 C CA . ASN A 1 192 ? 9.978 20.801 -5.936 1.00 82.12 192 ASN A CA 1
ATOM 1463 C C . ASN A 1 192 ? 9.543 20.302 -7.327 1.00 82.12 192 ASN A C 1
ATOM 1465 O O . ASN A 1 192 ? 9.493 19.091 -7.585 1.00 82.12 192 ASN A O 1
ATOM 1469 N N . GLY A 1 193 ? 9.252 21.224 -8.246 1.00 79.06 193 GLY A N 1
ATOM 1470 C CA . GLY A 1 193 ? 8.784 20.868 -9.589 1.00 79.06 193 GLY A CA 1
ATOM 1471 C C . GLY A 1 193 ? 9.799 20.062 -10.416 1.00 79.06 193 GLY A C 1
ATOM 1472 O O . GLY A 1 193 ? 9.414 19.210 -11.224 1.00 79.06 193 GLY A O 1
ATOM 1473 N N . LEU A 1 194 ? 11.103 20.263 -10.192 1.00 79.94 194 LEU A N 1
ATOM 1474 C CA . LEU A 1 194 ? 12.165 19.510 -10.866 1.00 79.94 194 LEU A CA 1
ATOM 1475 C C . LEU A 1 194 ? 12.201 18.042 -10.415 1.00 79.94 194 LEU A C 1
ATOM 1477 O O . LEU A 1 194 ? 12.309 17.144 -11.251 1.00 79.94 194 LEU A O 1
ATOM 1481 N N . GLU A 1 195 ? 12.085 17.778 -9.116 1.00 82.81 195 GLU A N 1
ATOM 1482 C CA . GLU A 1 195 ? 12.076 16.418 -8.575 1.00 82.81 195 GLU A CA 1
ATOM 1483 C C . GLU A 1 195 ? 10.832 15.642 -9.030 1.00 82.81 195 GLU A C 1
ATOM 1485 O O . GLU A 1 195 ? 10.940 14.457 -9.354 1.00 82.81 195 GLU A O 1
ATOM 1490 N N . VAL A 1 196 ? 9.683 16.312 -9.186 1.00 86.00 196 VAL A N 1
ATOM 1491 C CA . VAL A 1 196 ? 8.487 15.712 -9.805 1.00 86.00 196 VAL A CA 1
ATOM 1492 C C . VAL A 1 196 ? 8.752 15.329 -11.267 1.00 86.00 196 VAL A C 1
ATOM 1494 O O . VAL A 1 196 ? 8.466 14.201 -11.671 1.00 86.00 196 VAL A O 1
ATOM 1497 N N . LYS A 1 197 ? 9.356 16.218 -12.068 1.00 83.56 197 LYS A N 1
ATOM 1498 C CA . LYS A 1 197 ? 9.726 15.918 -13.466 1.00 83.56 197 LYS A CA 1
ATOM 1499 C C . LYS A 1 197 ? 10.690 14.735 -13.563 1.00 83.56 197 LYS A C 1
ATOM 1501 O O . LYS A 1 197 ? 10.493 13.849 -14.396 1.00 83.56 197 LYS A O 1
ATOM 1506 N N . LYS A 1 198 ? 11.702 14.678 -12.689 1.00 82.69 198 LYS A N 1
ATOM 1507 C CA . LYS A 1 198 ? 12.639 13.544 -12.598 1.00 82.69 198 LYS A CA 1
ATOM 1508 C C . LYS A 1 198 ? 11.920 12.248 -12.216 1.00 82.69 198 LYS A C 1
ATOM 1510 O O . LYS A 1 198 ? 12.224 11.199 -12.781 1.00 82.69 198 LYS A O 1
ATOM 1515 N N . ALA A 1 199 ? 10.968 12.302 -11.283 1.00 84.75 199 ALA A N 1
ATOM 1516 C CA . ALA A 1 199 ? 10.169 11.145 -10.889 1.00 84.75 199 ALA A CA 1
ATOM 1517 C C . ALA A 1 199 ? 9.365 10.585 -12.075 1.00 84.75 199 ALA A C 1
ATOM 1519 O O . ALA A 1 199 ? 9.449 9.393 -12.374 1.00 84.75 199 ALA A O 1
ATOM 1520 N N . VAL A 1 200 ? 8.680 11.452 -12.823 1.00 85.69 200 VAL A N 1
ATOM 1521 C CA . VAL A 1 200 ? 7.924 11.066 -14.026 1.00 85.69 200 VAL A CA 1
ATOM 1522 C C . VAL A 1 200 ? 8.837 10.522 -15.120 1.00 85.69 200 VAL A C 1
ATOM 1524 O O . VAL A 1 200 ? 8.516 9.506 -15.732 1.00 85.69 200 VAL A O 1
ATOM 1527 N N . ALA A 1 201 ? 9.993 11.149 -15.349 1.00 82.44 201 ALA A N 1
ATOM 1528 C CA . ALA A 1 201 ? 10.970 10.662 -16.318 1.00 82.44 201 ALA A CA 1
ATOM 1529 C C . ALA A 1 201 ? 11.447 9.242 -15.977 1.00 82.44 201 ALA A C 1
ATOM 1531 O O . ALA A 1 201 ? 11.547 8.407 -16.871 1.00 82.44 201 ALA A O 1
ATOM 1532 N N . ARG A 1 202 ? 11.663 8.929 -14.691 1.00 83.31 202 ARG A N 1
ATOM 1533 C CA . ARG A 1 202 ? 12.024 7.572 -14.244 1.00 83.31 202 ARG A CA 1
ATOM 1534 C C . ARG A 1 202 ? 10.896 6.563 -14.430 1.00 83.31 202 ARG A C 1
ATOM 1536 O O . ARG A 1 202 ? 11.172 5.434 -14.822 1.00 83.31 202 ARG A O 1
ATOM 1543 N N . LEU A 1 203 ? 9.645 6.951 -14.182 1.00 84.88 203 LEU A N 1
ATOM 1544 C CA . LEU A 1 203 ? 8.489 6.082 -14.433 1.00 84.88 203 LEU A CA 1
ATOM 1545 C C . LEU A 1 203 ? 8.333 5.769 -15.928 1.00 84.88 203 LEU A C 1
ATOM 1547 O O . LEU A 1 203 ? 8.159 4.608 -16.294 1.00 84.88 203 LEU A O 1
ATOM 1551 N N . LYS A 1 204 ? 8.479 6.780 -16.790 1.00 86.00 204 LYS A N 1
ATOM 1552 C CA . LYS A 1 204 ? 8.432 6.615 -18.249 1.00 86.00 204 LYS A CA 1
ATOM 1553 C C . LYS A 1 204 ? 9.618 5.811 -18.785 1.00 86.00 204 LYS A C 1
ATOM 1555 O O . LYS A 1 204 ? 9.419 4.924 -19.604 1.00 86.00 204 LYS A O 1
ATOM 1560 N N . ALA A 1 205 ? 10.832 6.060 -18.289 1.00 80.94 205 ALA A N 1
ATOM 1561 C CA . ALA A 1 205 ? 12.025 5.285 -18.647 1.00 80.94 205 ALA A CA 1
ATOM 1562 C C . ALA A 1 205 ? 11.910 3.812 -18.221 1.00 80.94 205 ALA A C 1
ATOM 1564 O O . ALA A 1 205 ? 12.449 2.926 -18.874 1.00 80.94 205 ALA A O 1
ATOM 1565 N N . ALA A 1 206 ? 11.165 3.547 -17.147 1.00 78.62 206 ALA A N 1
ATOM 1566 C CA . ALA A 1 206 ? 10.798 2.207 -16.711 1.00 78.62 206 ALA A CA 1
ATOM 1567 C C . ALA A 1 206 ? 9.653 1.566 -17.520 1.00 78.62 206 ALA A C 1
ATOM 1569 O O . ALA A 1 206 ? 9.208 0.481 -17.149 1.00 78.62 206 ALA A O 1
ATOM 1570 N N . ASN A 1 207 ? 9.163 2.228 -18.573 1.00 81.00 207 ASN A N 1
ATOM 1571 C CA . ASN A 1 207 ? 8.030 1.803 -19.392 1.00 81.00 207 ASN A CA 1
ATO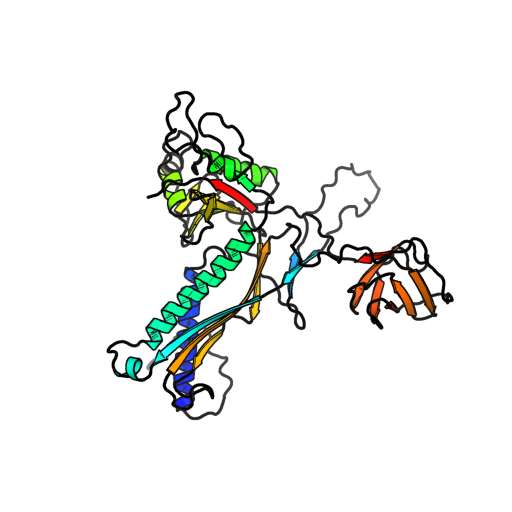M 1572 C C . ASN A 1 207 ? 6.747 1.524 -18.583 1.00 81.00 207 ASN A C 1
ATOM 1574 O O . ASN A 1 207 ? 5.993 0.600 -18.878 1.00 81.00 207 ASN A O 1
ATOM 1578 N N . ILE A 1 208 ? 6.506 2.298 -17.520 1.00 84.94 208 ILE A N 1
ATOM 1579 C CA . ILE A 1 208 ? 5.292 2.150 -16.712 1.00 84.94 208 ILE A CA 1
ATOM 1580 C C . ILE A 1 208 ? 4.164 2.943 -17.378 1.00 84.94 208 ILE A C 1
ATOM 1582 O O . ILE A 1 208 ? 4.332 4.151 -17.570 1.00 84.94 208 ILE A O 1
ATOM 1586 N N . PRO A 1 209 ? 3.011 2.325 -17.688 1.00 85.56 209 PRO A N 1
ATOM 1587 C CA . PRO A 1 209 ? 1.874 3.046 -18.251 1.00 85.56 209 PRO A CA 1
ATOM 1588 C C . PRO A 1 209 ? 1.307 4.069 -17.255 1.00 85.56 209 PRO A C 1
ATOM 1590 O O . PRO A 1 209 ? 1.429 3.905 -16.042 1.00 85.56 209 PRO A O 1
ATOM 1593 N N . ALA A 1 210 ? 0.683 5.131 -17.759 1.00 87.88 210 ALA A N 1
ATOM 1594 C CA . ALA A 1 210 ? -0.126 6.031 -16.936 1.00 87.88 210 ALA A CA 1
ATOM 1595 C C . ALA A 1 210 ? -1.522 5.426 -16.689 1.00 87.88 210 ALA A C 1
ATOM 1597 O O . ALA A 1 210 ? -1.895 4.431 -17.315 1.00 87.88 210 ALA A O 1
ATOM 1598 N N . PHE A 1 211 ? -2.301 6.014 -15.778 1.00 88.00 211 PHE A N 1
ATOM 1599 C CA . PHE A 1 211 ? -3.711 5.650 -15.617 1.00 88.00 211 PHE A CA 1
ATOM 1600 C C . PHE A 1 211 ? -4.527 6.032 -16.874 1.00 88.00 211 PHE A C 1
ATOM 1602 O O . PHE A 1 211 ? -4.027 6.767 -17.729 1.00 88.00 211 PHE A O 1
ATOM 1609 N N . PRO A 1 212 ? -5.783 5.555 -17.022 1.00 85.88 212 PRO A N 1
ATOM 1610 C CA . PRO A 1 212 ? -6.620 5.861 -18.192 1.00 85.88 212 PRO A CA 1
ATOM 1611 C C . PRO A 1 212 ? -6.861 7.357 -18.450 1.00 85.88 212 PRO A C 1
ATOM 1613 O O . PRO A 1 212 ? -7.190 7.743 -19.565 1.00 85.88 212 PRO A O 1
ATOM 1616 N N . ASP A 1 213 ? -6.688 8.197 -17.429 1.00 81.62 213 ASP A N 1
ATOM 1617 C CA . ASP A 1 213 ? -6.744 9.660 -17.507 1.00 81.62 213 ASP A CA 1
ATOM 1618 C C . ASP A 1 213 ? -5.455 10.296 -18.072 1.00 81.62 213 ASP A C 1
ATOM 1620 O O . ASP A 1 213 ? -5.396 11.509 -18.252 1.00 81.62 213 ASP A O 1
ATOM 1624 N N . GLY A 1 214 ? -4.424 9.498 -18.362 1.00 82.62 214 GLY A N 1
ATOM 1625 C CA . GLY A 1 214 ? -3.136 9.947 -18.888 1.00 82.62 214 GLY A CA 1
ATOM 1626 C C . GLY A 1 214 ? -2.156 10.451 -17.825 1.00 82.62 214 GLY A C 1
ATOM 1627 O O . GLY A 1 214 ? -1.049 10.867 -18.177 1.00 82.62 214 GLY A O 1
ATOM 1628 N N . PHE A 1 215 ? -2.515 10.388 -16.539 1.00 86.19 215 PHE A N 1
ATOM 1629 C CA . PHE A 1 215 ? -1.684 10.876 -15.438 1.00 86.19 215 PHE A CA 1
ATOM 1630 C C . PHE A 1 215 ? -1.182 9.730 -14.550 1.00 86.19 215 PHE A C 1
ATOM 1632 O O . PHE A 1 215 ? -1.805 8.678 -14.425 1.00 86.19 215 PHE A O 1
ATOM 1639 N N . TYR A 1 216 ? -0.033 9.925 -13.904 1.00 90.00 216 TYR A N 1
ATOM 1640 C CA . TYR A 1 216 ? 0.347 9.128 -12.733 1.00 90.00 216 TYR A CA 1
ATOM 1641 C C . TYR A 1 216 ? -0.309 9.704 -11.480 1.00 90.00 216 TYR A C 1
ATOM 1643 O O . TYR A 1 216 ? -0.731 10.861 -11.469 1.00 90.00 216 TYR A O 1
ATOM 1651 N N . ARG A 1 217 ? -0.351 8.932 -10.397 1.00 89.06 217 ARG A N 1
ATOM 1652 C CA . ARG A 1 217 ? -0.856 9.412 -9.106 1.00 89.06 217 ARG A CA 1
ATOM 1653 C C . ARG A 1 217 ? 0.284 9.561 -8.120 1.00 89.06 217 ARG A C 1
ATOM 1655 O O . ARG A 1 217 ? 1.229 8.773 -8.139 1.00 89.06 217 ARG A O 1
ATOM 1662 N N . CYS A 1 218 ? 0.195 10.584 -7.280 1.00 90.25 218 CYS A N 1
ATOM 1663 C CA . CYS A 1 218 ? 1.143 10.819 -6.208 1.00 90.25 218 CYS A CA 1
ATOM 1664 C C . CYS A 1 218 ? 0.421 11.124 -4.904 1.00 90.25 218 CYS A C 1
ATOM 1666 O O . CYS A 1 218 ? -0.443 11.995 -4.878 1.00 90.25 218 CYS A O 1
ATOM 1668 N N . ILE A 1 219 ? 0.779 10.416 -3.834 1.00 91.00 219 ILE A N 1
ATOM 1669 C CA . ILE A 1 219 ? 0.290 10.708 -2.484 1.00 91.00 219 ILE A CA 1
ATOM 1670 C C . ILE A 1 219 ? 1.389 11.441 -1.721 1.00 91.00 219 ILE A C 1
ATOM 1672 O O . ILE A 1 219 ? 2.515 10.944 -1.632 1.00 91.00 219 ILE A O 1
ATOM 1676 N N . ILE A 1 220 ? 1.053 12.613 -1.180 1.00 91.00 220 ILE A N 1
ATOM 1677 C CA . ILE A 1 220 ? 1.978 13.492 -0.456 1.00 91.00 220 ILE A CA 1
ATOM 1678 C C . ILE A 1 220 ? 1.405 13.950 0.887 1.00 91.00 220 ILE A C 1
ATOM 1680 O O . ILE A 1 220 ? 0.190 13.982 1.097 1.00 91.00 220 ILE A O 1
ATOM 1684 N N . HIS A 1 221 ? 2.300 14.337 1.796 1.00 92.06 221 HIS A N 1
ATOM 1685 C CA . HIS A 1 221 ? 1.933 14.961 3.068 1.00 92.06 221 HIS A CA 1
ATOM 1686 C C . HIS A 1 221 ? 1.611 16.464 2.884 1.00 92.06 221 HIS A C 1
ATOM 1688 O O . HIS A 1 221 ? 2.262 17.110 2.058 1.00 92.06 221 HIS A O 1
ATOM 1694 N N . PRO A 1 222 ? 0.709 17.076 3.684 1.00 89.62 222 PRO A N 1
ATOM 1695 C CA . PRO A 1 222 ? 0.423 18.519 3.636 1.00 89.62 222 PRO A CA 1
ATOM 1696 C C . PRO A 1 222 ? 1.664 19.434 3.682 1.00 89.62 222 PRO A C 1
ATOM 1698 O O . PRO A 1 222 ? 1.750 20.418 2.955 1.00 89.62 222 PRO A O 1
ATOM 1701 N N . ASN A 1 223 ? 2.682 19.083 4.470 1.00 89.94 223 ASN A N 1
ATOM 1702 C CA . ASN A 1 223 ? 3.938 19.854 4.513 1.00 89.94 223 ASN A CA 1
ATOM 1703 C C . ASN A 1 223 ? 4.706 19.811 3.174 1.00 89.94 223 ASN A C 1
ATOM 1705 O O . ASN A 1 223 ? 5.298 20.807 2.770 1.00 89.94 223 ASN A O 1
ATOM 1709 N N . GLN A 1 224 ? 4.671 18.680 2.456 1.00 87.69 224 GLN A N 1
ATOM 1710 C CA . GLN A 1 224 ? 5.260 18.578 1.113 1.00 87.69 224 GLN A CA 1
ATOM 1711 C C . GLN A 1 224 ? 4.429 19.337 0.072 1.00 87.69 224 GLN A C 1
ATOM 1713 O O . GLN A 1 224 ? 4.993 19.885 -0.871 1.00 87.69 224 GLN A O 1
ATOM 1718 N N . GLN A 1 225 ? 3.103 19.392 0.244 1.00 86.94 225 GLN A N 1
ATOM 1719 C CA . GLN A 1 225 ? 2.235 20.244 -0.571 1.00 86.94 225 GLN A CA 1
ATOM 1720 C C . GLN A 1 225 ? 2.632 21.715 -0.423 1.00 86.94 225 GLN A C 1
ATOM 1722 O O . GLN A 1 225 ? 2.758 22.403 -1.432 1.00 86.94 225 GLN A O 1
ATOM 1727 N N . PHE A 1 226 ? 2.844 22.196 0.805 1.00 84.62 226 PHE A N 1
ATOM 1728 C CA . PHE A 1 226 ? 3.271 23.575 1.042 1.00 84.62 226 PHE A CA 1
ATOM 1729 C C . PHE A 1 226 ? 4.572 23.901 0.295 1.00 84.62 226 PHE A C 1
ATOM 1731 O O . PHE A 1 226 ? 4.633 24.904 -0.415 1.00 84.62 226 PHE A O 1
ATOM 1738 N N . ASP A 1 227 ? 5.579 23.030 0.377 1.00 84.31 227 ASP A N 1
ATOM 1739 C CA . ASP A 1 227 ? 6.839 23.213 -0.355 1.00 84.31 227 ASP A CA 1
ATOM 1740 C C . ASP A 1 227 ? 6.650 23.194 -1.881 1.00 84.31 227 ASP A C 1
ATOM 1742 O O . ASP A 1 227 ? 7.237 24.015 -2.581 1.00 84.31 227 ASP A O 1
ATOM 1746 N N . LEU A 1 228 ? 5.793 22.310 -2.403 1.00 82.69 228 LEU A N 1
ATOM 1747 C CA . LEU A 1 228 ? 5.517 22.222 -3.840 1.00 82.69 228 LEU A CA 1
ATOM 1748 C C . LEU A 1 228 ? 4.798 23.472 -4.375 1.00 82.69 228 LEU A C 1
ATOM 1750 O O . LEU A 1 228 ? 5.083 23.918 -5.486 1.00 82.69 228 LEU A O 1
ATOM 1754 N N . LEU A 1 229 ? 3.860 24.029 -3.603 1.00 78.69 229 LEU A N 1
ATOM 1755 C CA . LEU A 1 229 ? 3.080 25.209 -3.993 1.00 78.69 229 LEU A CA 1
ATOM 1756 C C . LEU A 1 229 ? 3.866 26.517 -3.855 1.00 78.69 229 LEU A C 1
ATOM 1758 O O . LEU A 1 229 ? 3.601 27.468 -4.588 1.00 78.69 229 LEU A O 1
ATOM 1762 N N . THR A 1 230 ? 4.817 26.567 -2.924 1.00 77.62 230 THR A N 1
ATOM 1763 C CA . THR A 1 230 ? 5.668 27.743 -2.679 1.00 77.62 230 THR A CA 1
ATOM 1764 C C . THR A 1 230 ? 6.952 27.745 -3.511 1.00 77.62 230 THR A C 1
ATOM 1766 O O . THR A 1 230 ? 7.725 28.697 -3.424 1.00 77.62 230 THR A O 1
ATOM 1769 N N . ASP A 1 231 ? 7.169 26.723 -4.347 1.00 73.94 231 ASP A N 1
ATOM 1770 C CA . ASP A 1 231 ? 8.295 26.650 -5.281 1.00 73.94 231 ASP A CA 1
ATOM 1771 C C . ASP A 1 231 ? 8.203 27.767 -6.336 1.00 73.94 231 ASP A C 1
ATOM 1773 O O . ASP A 1 231 ? 7.421 27.697 -7.287 1.00 73.94 231 ASP A O 1
ATOM 1777 N N . THR A 1 232 ? 9.020 28.807 -6.156 1.00 65.81 232 THR A N 1
ATOM 1778 C CA . THR A 1 232 ? 9.141 29.968 -7.054 1.00 65.81 232 THR A CA 1
ATOM 1779 C C . THR A 1 232 ? 10.189 29.778 -8.149 1.00 65.81 232 THR A C 1
ATOM 1781 O O . THR A 1 232 ? 10.419 30.690 -8.946 1.00 65.81 232 THR A O 1
ATOM 1784 N N . SER A 1 233 ? 10.840 28.614 -8.217 1.00 62.38 233 SER A N 1
ATOM 1785 C CA . SER A 1 233 ? 11.827 28.320 -9.258 1.00 62.38 233 SER A CA 1
ATOM 1786 C C . SER A 1 233 ? 11.176 28.392 -10.646 1.00 62.38 233 SER A C 1
ATOM 1788 O O . SER A 1 233 ? 9.987 28.116 -10.789 1.00 62.38 233 SER A O 1
ATOM 1790 N N . GLY A 1 234 ? 11.949 28.627 -11.716 1.00 53.53 234 GLY A N 1
ATOM 1791 C CA . GLY A 1 234 ? 11.467 28.581 -13.118 1.00 53.53 234 GLY A CA 1
ATOM 1792 C C . GLY A 1 234 ? 10.926 27.210 -13.580 1.00 53.53 234 GLY A C 1
ATOM 1793 O O . GLY A 1 234 ? 10.651 26.977 -14.758 1.00 53.53 234 GLY A O 1
ATOM 1794 N N . HIS A 1 235 ? 10.796 26.269 -12.649 1.00 55.38 235 HIS A N 1
ATOM 1795 C CA . HIS A 1 235 ? 10.192 24.957 -12.796 1.00 55.38 235 HIS A CA 1
ATOM 1796 C C . HIS A 1 235 ? 9.011 24.748 -11.833 1.00 55.38 235 HIS A C 1
ATOM 1798 O O . HIS A 1 235 ? 8.526 23.628 -11.755 1.00 55.38 235 HIS A O 1
ATOM 1804 N N . GLY A 1 236 ? 8.545 25.768 -11.113 1.00 59.78 236 GLY A N 1
ATOM 1805 C CA . GLY A 1 236 ? 7.552 25.660 -10.047 1.00 59.78 236 GLY A CA 1
ATOM 1806 C C . GLY A 1 236 ? 6.141 25.301 -10.520 1.00 59.78 236 GLY A C 1
ATOM 1807 O O . GLY A 1 236 ? 5.750 25.551 -11.663 1.00 59.78 236 GLY A O 1
ATOM 1808 N N . PHE A 1 237 ? 5.360 24.709 -9.615 1.00 57.16 237 PHE A N 1
ATOM 1809 C CA . PHE A 1 237 ? 3.957 24.332 -9.833 1.00 57.16 237 PHE A CA 1
ATOM 1810 C C . PHE A 1 237 ? 3.065 25.548 -10.154 1.00 57.16 237 PHE A C 1
ATOM 1812 O O . PHE A 1 237 ? 2.173 25.472 -11.004 1.00 57.16 237 PHE A O 1
ATOM 1819 N N . LEU A 1 238 ? 3.348 26.688 -9.516 1.00 58.38 238 LEU A N 1
ATOM 1820 C CA . LEU A 1 238 ? 2.601 27.941 -9.658 1.00 58.38 238 LEU A CA 1
ATOM 1821 C C . LEU A 1 238 ? 2.731 28.561 -11.062 1.00 58.38 238 LEU A C 1
ATOM 1823 O O . LEU A 1 238 ? 1.781 29.142 -11.578 1.00 58.38 238 LEU A O 1
ATOM 1827 N N . GLU A 1 239 ? 3.892 28.418 -11.703 1.00 52.69 239 GLU A N 1
ATOM 1828 C CA . GLU A 1 239 ? 4.141 28.993 -13.031 1.00 52.69 239 GLU A CA 1
ATOM 1829 C C . GLU A 1 239 ? 3.524 28.155 -14.160 1.00 52.69 239 GLU A C 1
ATOM 1831 O O . GLU A 1 239 ? 3.178 28.702 -15.198 1.00 52.69 239 GLU A O 1
ATOM 1836 N N . ALA A 1 240 ? 3.310 26.848 -13.969 1.00 54.00 240 ALA A N 1
ATOM 1837 C CA . ALA A 1 240 ? 2.676 25.983 -14.974 1.00 54.00 240 ALA A CA 1
ATOM 1838 C C . ALA A 1 240 ? 1.134 26.035 -14.948 1.00 54.00 240 ALA A C 1
ATOM 1840 O O . ALA A 1 240 ? 0.478 25.870 -15.980 1.00 54.00 240 ALA A O 1
ATOM 1841 N N . THR A 1 241 ? 0.541 26.275 -13.777 1.00 54.38 241 THR A N 1
ATOM 1842 C CA . THR A 1 241 ? -0.921 26.330 -13.594 1.00 54.38 241 THR A CA 1
ATOM 1843 C C . THR A 1 241 ? -1.536 27.657 -14.046 1.00 54.38 241 THR A C 1
ATOM 1845 O O . THR A 1 241 ? -2.698 27.677 -14.435 1.00 54.38 241 THR A O 1
ATOM 1848 N N . LYS A 1 242 ? -0.754 28.746 -14.132 1.00 53.88 242 LYS A N 1
ATOM 1849 C CA . LYS A 1 242 ? -1.193 30.032 -14.720 1.00 53.88 242 LYS A CA 1
ATOM 1850 C C . LYS A 1 242 ? -1.556 29.950 -16.212 1.00 53.88 242 LYS A C 1
ATOM 1852 O O . LYS A 1 242 ? -2.232 30.844 -16.713 1.00 53.88 242 LYS A O 1
ATOM 1857 N N . TYR A 1 243 ? -1.128 28.895 -16.912 1.00 46.75 243 TYR A N 1
ATO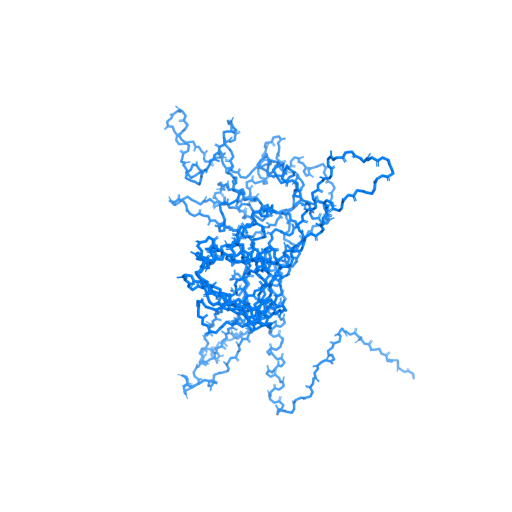M 1858 C CA . TYR A 1 243 ? -1.286 28.746 -18.366 1.00 46.75 243 TYR A CA 1
ATOM 1859 C C . TYR A 1 243 ? -2.113 27.520 -18.796 1.00 46.75 243 TYR A C 1
ATOM 1861 O O . TYR A 1 243 ? -2.190 27.239 -19.991 1.00 46.75 243 TYR A O 1
ATOM 1869 N N . THR A 1 244 ? -2.724 26.769 -17.870 1.00 46.62 244 THR A N 1
ATOM 1870 C CA . THR A 1 244 ? -3.485 25.543 -18.188 1.00 46.62 244 THR A CA 1
ATOM 1871 C C . THR A 1 244 ? -4.955 25.640 -17.761 1.00 46.62 244 THR A C 1
ATOM 1873 O O . THR A 1 244 ? -5.293 26.304 -16.786 1.00 46.62 244 THR A O 1
ATOM 1876 N N . GLN A 1 245 ? -5.849 25.030 -18.549 1.00 44.03 245 GLN A N 1
ATOM 1877 C CA . GLN A 1 245 ? -7.301 25.042 -18.327 1.00 44.03 245 GLN A CA 1
ATOM 1878 C C . GLN A 1 245 ? -7.728 24.160 -17.138 1.00 44.03 245 GLN A C 1
ATOM 1880 O O . GLN A 1 245 ? -7.036 23.210 -16.776 1.00 44.03 245 GLN A O 1
ATOM 1885 N N . SER A 1 246 ? -8.899 24.472 -16.569 1.00 45.81 246 SER A N 1
ATOM 1886 C CA . SER A 1 246 ? -9.574 23.717 -15.505 1.00 45.81 246 SER A CA 1
ATOM 1887 C C . SER A 1 246 ? -9.796 22.259 -15.931 1.00 45.81 246 SER A C 1
ATOM 1889 O O . SER A 1 246 ? -10.606 21.995 -16.815 1.00 45.81 246 SER A O 1
ATOM 1891 N N . LEU A 1 247 ? -9.074 21.319 -15.318 1.00 54.94 247 LEU A N 1
ATOM 1892 C CA . LEU A 1 247 ? -9.340 19.879 -15.420 1.00 54.94 247 LEU A CA 1
ATOM 1893 C C . LEU A 1 247 ? -10.328 19.463 -14.323 1.00 54.94 247 LEU A C 1
ATOM 1895 O O . LEU A 1 247 ? -10.342 20.066 -13.249 1.00 54.94 247 LEU A O 1
ATOM 1899 N N . ASP A 1 248 ? -11.111 18.413 -14.574 1.00 51.91 248 ASP A N 1
ATOM 1900 C CA . ASP A 1 248 ? -11.991 17.826 -13.559 1.00 51.91 248 ASP A CA 1
ATOM 1901 C C . ASP A 1 248 ? -11.150 17.273 -12.399 1.00 51.91 248 ASP A C 1
ATOM 1903 O O . ASP A 1 248 ? -10.324 16.370 -12.578 1.00 51.91 248 ASP A O 1
ATOM 1907 N N . MET A 1 249 ? -11.345 17.861 -11.220 1.00 59.59 249 MET A N 1
ATOM 1908 C CA . MET A 1 249 ? -10.614 17.571 -9.990 1.00 59.59 249 MET A CA 1
ATOM 1909 C C . MET A 1 249 ? -11.196 16.323 -9.318 1.00 59.59 249 MET A C 1
ATOM 1911 O O . MET A 1 249 ? -12.400 16.261 -9.059 1.00 59.59 249 MET A O 1
ATOM 1915 N N . LEU A 1 250 ? -10.364 15.324 -9.016 1.00 55.16 250 LEU A N 1
ATOM 1916 C CA . LEU A 1 250 ? -10.795 14.176 -8.216 1.00 55.16 250 LEU A CA 1
ATOM 1917 C C . LEU A 1 250 ? -10.943 14.584 -6.738 1.00 55.16 250 LEU A C 1
ATOM 1919 O O . LEU A 1 250 ? -10.262 15.488 -6.253 1.00 55.16 250 LEU A O 1
ATOM 1923 N N . ASN A 1 251 ? -11.821 13.910 -5.986 1.00 52.62 251 ASN A N 1
ATOM 1924 C CA . ASN A 1 251 ? -11.985 14.179 -4.551 1.00 52.62 251 ASN A CA 1
ATOM 1925 C C . ASN A 1 251 ? -10.643 14.021 -3.810 1.00 52.62 251 ASN A C 1
ATOM 1927 O O . ASN A 1 251 ? -10.036 12.951 -3.844 1.00 52.62 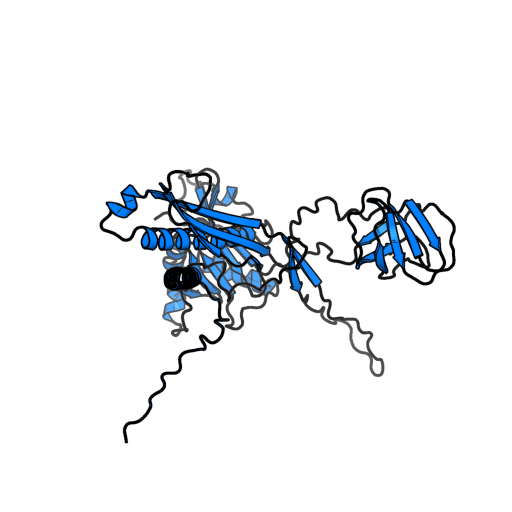251 ASN A O 1
ATOM 1931 N N . GLY A 1 252 ? -10.199 15.080 -3.127 1.00 54.53 252 GLY A N 1
ATOM 1932 C CA . GLY A 1 252 ? -8.922 15.103 -2.401 1.00 54.53 252 GLY A CA 1
ATOM 1933 C C . GLY A 1 252 ? -7.686 15.398 -3.264 1.00 54.53 252 GLY A C 1
ATOM 1934 O O . GLY A 1 252 ? -6.563 15.260 -2.773 1.00 54.53 252 GLY A O 1
ATOM 1935 N N . GLU A 1 253 ? -7.872 15.797 -4.526 1.00 68.44 253 GLU A N 1
ATOM 1936 C CA . GLU A 1 253 ? -6.801 16.217 -5.434 1.00 68.44 253 GLU A CA 1
ATOM 1937 C C . GLU A 1 253 ? -6.496 17.723 -5.295 1.00 68.44 253 GLU A C 1
ATOM 1939 O O . GLU A 1 253 ? -7.413 18.535 -5.212 1.00 68.44 253 GLU A O 1
ATOM 1944 N N . ILE A 1 254 ? -5.214 18.116 -5.280 1.00 63.12 254 ILE A N 1
ATOM 1945 C CA . ILE A 1 254 ? -4.801 19.544 -5.304 1.00 63.12 254 ILE A CA 1
ATOM 1946 C C . ILE A 1 254 ? -4.744 20.084 -6.738 1.00 63.12 254 ILE A C 1
ATOM 1948 O O . ILE A 1 254 ? -4.959 21.269 -6.981 1.00 63.12 254 ILE A O 1
ATOM 1952 N N . GLY A 1 255 ? -4.374 19.220 -7.682 1.00 69.81 255 GLY A N 1
ATOM 1953 C CA . GLY A 1 255 ? -4.191 19.550 -9.088 1.00 69.81 255 GLY A CA 1
ATOM 1954 C C . GLY A 1 255 ? -3.214 18.608 -9.788 1.00 69.81 255 GLY A C 1
ATOM 1955 O O . GLY A 1 255 ? -2.543 17.778 -9.162 1.00 69.81 255 GLY A O 1
ATOM 1956 N N . ALA A 1 256 ? -3.117 18.776 -11.105 1.00 75.19 256 ALA A N 1
ATOM 1957 C CA . ALA A 1 256 ? -2.203 18.031 -11.953 1.00 75.19 256 ALA A CA 1
ATOM 1958 C C . ALA A 1 256 ? -0.971 18.877 -12.300 1.00 75.19 256 ALA A C 1
ATOM 1960 O O . ALA A 1 256 ? -1.092 20.020 -12.738 1.00 75.19 256 ALA A O 1
ATOM 1961 N N . TYR A 1 257 ? 0.226 18.311 -12.161 1.00 77.81 257 TYR A N 1
ATOM 1962 C CA . TYR A 1 257 ? 1.459 18.952 -12.608 1.00 77.81 257 TYR A CA 1
ATOM 1963 C C . TYR A 1 257 ? 2.431 17.939 -13.197 1.00 77.81 257 TYR A C 1
ATOM 1965 O O . TYR A 1 257 ? 2.648 16.855 -12.659 1.00 77.81 257 TYR A O 1
ATOM 1973 N N . SER A 1 258 ? 3.019 18.303 -14.338 1.00 77.50 258 SER A N 1
ATOM 1974 C CA . SER A 1 258 ? 4.022 17.505 -15.047 1.00 77.50 258 SER A CA 1
ATOM 1975 C C . SER A 1 258 ? 3.610 16.041 -15.316 1.00 77.50 258 SER A C 1
ATOM 1977 O O . SER A 1 258 ? 4.460 15.151 -15.334 1.00 77.50 258 SER A O 1
ATOM 1979 N N . GLY A 1 259 ? 2.321 15.774 -15.552 1.00 77.56 259 GLY A N 1
ATOM 1980 C CA . GLY A 1 259 ? 1.816 14.418 -15.812 1.00 77.56 259 GLY A CA 1
ATOM 1981 C C . GLY A 1 259 ? 1.514 13.595 -14.552 1.00 77.56 259 GLY A C 1
ATOM 1982 O O . GLY A 1 259 ? 1.408 12.373 -14.642 1.00 77.56 259 GLY A O 1
ATOM 1983 N N . VAL A 1 260 ? 1.370 14.244 -13.391 1.00 85.88 260 VAL A N 1
ATOM 1984 C CA . VAL A 1 260 ? 1.019 13.616 -12.107 1.00 85.88 260 VAL A CA 1
ATOM 1985 C C . VAL A 1 260 ? -0.151 14.344 -11.461 1.00 85.88 260 VAL A C 1
ATOM 1987 O O . VAL A 1 260 ? -0.158 15.572 -11.437 1.00 85.88 260 VAL A O 1
ATOM 1990 N N . ARG A 1 261 ? -1.091 13.589 -10.893 1.00 86.69 261 ARG A N 1
ATOM 1991 C CA . ARG A 1 261 ? -2.166 14.074 -10.020 1.00 86.69 261 ARG A CA 1
ATOM 1992 C C . ARG A 1 261 ? -1.795 13.872 -8.556 1.00 86.69 261 ARG A C 1
ATOM 1994 O O . ARG A 1 261 ? -1.389 12.772 -8.173 1.00 86.69 261 ARG A O 1
ATOM 2001 N N . PHE A 1 262 ? -1.926 14.924 -7.753 1.00 86.44 262 PHE A N 1
ATOM 2002 C CA . PHE A 1 262 ? -1.530 14.911 -6.344 1.00 86.44 262 PHE A CA 1
ATOM 2003 C C . PHE A 1 262 ? -2.724 14.715 -5.421 1.00 86.44 262 PHE A C 1
ATOM 2005 O O . PHE A 1 262 ? -3.629 15.542 -5.397 1.00 86.44 262 PHE A O 1
ATOM 2012 N N . LEU A 1 263 ? -2.667 13.658 -4.619 1.00 87.31 263 LEU A N 1
ATOM 2013 C CA . LEU A 1 263 ? -3.575 13.361 -3.521 1.00 87.31 263 LEU A CA 1
ATOM 2014 C C . LEU A 1 263 ? -2.881 13.711 -2.205 1.00 87.31 263 LEU A C 1
ATOM 2016 O O . LEU A 1 263 ? -1.721 13.345 -1.987 1.00 87.31 263 LEU A O 1
ATOM 2020 N N . VAL A 1 264 ? -3.590 14.387 -1.309 1.00 87.31 264 VAL A N 1
ATOM 2021 C CA . VAL A 1 264 ? -3.035 14.771 -0.005 1.00 87.31 264 VAL A CA 1
ATOM 2022 C C . VAL A 1 264 ? -3.596 13.882 1.072 1.00 87.31 264 VAL A C 1
ATOM 2024 O O . VAL A 1 264 ? -4.807 13.698 1.169 1.00 87.31 264 VAL A O 1
ATOM 2027 N N . SER A 1 265 ? -2.713 13.379 1.927 1.00 87.50 265 SER A N 1
ATOM 2028 C CA . SER A 1 265 ? -3.129 12.718 3.154 1.00 87.50 265 SER A CA 1
ATOM 2029 C C . SER A 1 265 ? -2.207 13.105 4.308 1.00 87.50 265 SER A C 1
ATOM 2031 O O . SER A 1 265 ? -0.986 12.987 4.168 1.00 87.50 265 SER A O 1
ATOM 2033 N N . PRO A 1 266 ? -2.746 13.519 5.472 1.00 86.50 266 PRO A N 1
ATOM 2034 C CA . PRO A 1 266 ? -1.939 13.667 6.683 1.00 86.50 266 PRO A CA 1
ATOM 2035 C C . PRO A 1 266 ? -1.363 12.320 7.144 1.00 86.50 266 PRO A C 1
ATOM 2037 O O . PRO A 1 266 ? -0.347 12.282 7.826 1.00 86.50 266 PRO A O 1
ATOM 2040 N N . GLU A 1 267 ? -1.962 11.206 6.715 1.00 87.06 267 GLU A N 1
ATOM 2041 C CA . GLU A 1 267 ? -1.448 9.867 6.977 1.00 87.06 267 GLU A CA 1
ATOM 2042 C C . GLU A 1 267 ? -0.333 9.462 6.006 1.00 87.06 267 GLU A C 1
ATOM 2044 O O . GLU A 1 267 ? 0.121 8.329 6.085 1.00 87.06 267 GLU A O 1
ATOM 2049 N N . ALA A 1 268 ? 0.148 10.311 5.089 1.00 88.50 268 ALA A N 1
ATOM 2050 C CA . ALA A 1 268 ? 1.303 9.973 4.249 1.00 88.50 268 ALA A CA 1
ATOM 2051 C C . ALA A 1 268 ? 2.544 9.610 5.098 1.00 88.50 268 ALA A C 1
ATOM 2053 O O . ALA A 1 268 ? 2.733 10.095 6.215 1.00 88.50 268 ALA A O 1
ATOM 2054 N N . LYS A 1 269 ? 3.396 8.700 4.602 1.00 91.38 269 LYS A N 1
ATOM 2055 C CA . LYS A 1 269 ? 4.462 8.108 5.426 1.00 91.38 269 LYS A CA 1
ATOM 2056 C C . LYS A 1 269 ? 5.551 9.132 5.746 1.00 91.38 269 LYS A C 1
ATOM 2058 O O . LYS A 1 269 ? 6.180 9.687 4.847 1.00 91.38 269 LYS A O 1
ATOM 2063 N N . VAL A 1 270 ? 5.833 9.274 7.038 1.00 90.94 270 VAL A N 1
ATOM 2064 C CA . VAL A 1 270 ? 7.004 9.980 7.561 1.00 90.94 270 VAL A CA 1
ATOM 2065 C C . VAL A 1 270 ? 7.937 8.964 8.217 1.00 90.94 270 VAL A C 1
ATOM 2067 O O . VAL A 1 270 ? 7.498 8.108 8.990 1.00 90.94 270 VAL A O 1
ATOM 2070 N N . PHE A 1 271 ? 9.216 9.029 7.867 1.00 89.50 271 PHE A N 1
ATOM 2071 C CA . PHE A 1 271 ? 10.294 8.287 8.504 1.00 89.50 271 PHE A CA 1
ATOM 2072 C C . PHE A 1 271 ? 11.010 9.202 9.491 1.00 89.50 271 PHE A C 1
ATOM 2074 O O . PHE A 1 271 ? 11.353 10.331 9.145 1.00 89.50 271 PHE A O 1
ATOM 2081 N N . ASP A 1 272 ? 11.259 8.704 10.697 1.00 89.50 272 ASP A N 1
ATOM 2082 C CA . ASP A 1 272 ? 12.155 9.366 11.639 1.00 89.50 272 ASP A CA 1
ATOM 2083 C C . ASP A 1 272 ? 13.596 8.911 11.380 1.00 89.50 272 ASP A C 1
ATOM 2085 O O . ASP A 1 272 ? 13.879 7.713 11.300 1.00 89.50 272 ASP A O 1
ATOM 2089 N N . GLN A 1 273 ? 14.502 9.872 11.227 1.00 85.88 273 GLN A N 1
ATOM 2090 C CA . GLN A 1 273 ? 15.932 9.651 11.049 1.00 85.88 273 GLN A CA 1
ATOM 2091 C C . GLN A 1 273 ? 16.690 10.479 12.092 1.00 85.88 273 GLN A C 1
ATOM 2093 O O . GLN A 1 273 ? 17.276 11.515 11.783 1.00 85.88 273 GLN A O 1
ATOM 2098 N N . GLY A 1 274 ? 16.651 10.028 13.348 1.00 81.69 274 GLY A N 1
ATOM 2099 C CA . GLY A 1 274 ? 17.366 10.673 14.452 1.00 81.69 274 GLY A CA 1
ATOM 2100 C C . GLY A 1 274 ? 16.795 12.043 14.824 1.00 81.69 274 GLY A C 1
ATOM 2101 O O . GLY A 1 274 ? 17.556 12.994 14.994 1.00 81.69 274 GLY A O 1
ATOM 2102 N N . GLY A 1 275 ? 15.465 12.164 14.901 1.00 81.31 275 GLY A N 1
ATOM 2103 C CA . GLY A 1 275 ? 14.769 13.417 15.209 1.00 81.31 275 GLY A CA 1
ATOM 2104 C C . GLY A 1 275 ? 14.539 14.316 13.992 1.00 81.31 275 GLY A C 1
ATOM 2105 O O . GLY A 1 275 ? 14.033 15.431 14.129 1.00 81.31 275 GLY A O 1
ATOM 2106 N N . VAL A 1 276 ? 14.909 13.851 12.795 1.00 83.38 276 VAL A N 1
ATOM 2107 C CA . VAL A 1 276 ? 14.598 14.513 11.527 1.00 83.38 276 VAL A CA 1
ATOM 2108 C C . VAL A 1 276 ? 13.532 13.721 10.785 1.00 83.38 276 VAL A C 1
ATOM 2110 O O . VAL A 1 276 ? 13.756 12.583 10.380 1.00 83.38 276 VAL A O 1
ATOM 2113 N N . ASN A 1 277 ? 12.407 14.382 10.525 1.00 89.06 277 ASN A N 1
ATOM 2114 C CA . ASN A 1 277 ? 11.323 13.833 9.721 1.00 89.06 277 ASN A CA 1
ATOM 2115 C C . ASN A 1 277 ? 11.674 13.863 8.225 1.00 89.06 277 ASN A C 1
ATOM 2117 O O . ASN A 1 277 ? 11.927 14.929 7.653 1.00 89.06 277 ASN A O 1
ATOM 2121 N N . ILE A 1 278 ? 11.645 12.690 7.595 1.00 88.56 278 ILE A N 1
ATOM 2122 C CA . ILE A 1 278 ? 11.771 12.491 6.149 1.00 88.56 278 ILE A CA 1
ATOM 2123 C C . ILE A 1 278 ? 10.410 12.055 5.614 1.00 88.56 278 ILE A C 1
ATOM 2125 O O . ILE A 1 278 ? 9.846 11.055 6.053 1.00 88.56 278 ILE A O 1
ATOM 2129 N N . TYR A 1 279 ? 9.883 12.800 4.655 1.00 91.19 279 TYR A N 1
ATOM 2130 C CA . TYR A 1 279 ? 8.565 12.587 4.077 1.00 91.19 279 TYR A CA 1
ATOM 2131 C C . TYR A 1 279 ? 8.674 11.763 2.792 1.00 91.19 279 TYR A C 1
ATOM 2133 O O . TYR A 1 279 ? 9.576 11.964 1.977 1.00 91.19 279 TYR A O 1
ATOM 2141 N N . SER A 1 280 ? 7.744 10.830 2.613 1.00 90.50 280 SER A N 1
ATOM 2142 C CA . SER A 1 280 ? 7.664 9.951 1.450 1.00 90.50 280 SER A CA 1
ATOM 2143 C C . SER A 1 280 ? 6.554 10.420 0.513 1.00 90.50 280 SER A C 1
ATOM 2145 O O . SER A 1 280 ? 5.377 10.346 0.863 1.00 90.50 280 SER A O 1
ATOM 2147 N N . ALA A 1 281 ? 6.932 10.890 -0.678 1.00 90.44 281 ALA A N 1
ATOM 2148 C CA . ALA A 1 281 ? 6.015 11.114 -1.788 1.00 90.44 281 ALA A CA 1
ATOM 2149 C C . ALA A 1 281 ? 5.938 9.835 -2.635 1.00 90.44 281 ALA A C 1
ATOM 2151 O O . ALA A 1 281 ? 6.934 9.400 -3.227 1.00 90.44 281 ALA A O 1
ATOM 2152 N N . LEU A 1 282 ? 4.762 9.213 -2.677 1.00 90.75 282 LEU A N 1
ATOM 2153 C CA . LEU A 1 282 ? 4.561 7.927 -3.343 1.00 90.75 282 LEU A CA 1
ATOM 2154 C C . LEU A 1 282 ? 3.973 8.134 -4.735 1.00 90.75 282 LEU A C 1
ATOM 2156 O O . LEU A 1 282 ? 2.783 8.405 -4.849 1.00 90.75 282 LEU A O 1
ATOM 2160 N N . PHE A 1 283 ? 4.782 7.952 -5.778 1.00 89.88 283 PHE A N 1
ATOM 2161 C CA . PHE A 1 283 ? 4.346 8.001 -7.172 1.00 89.88 283 PHE A CA 1
ATOM 2162 C C . PHE A 1 283 ? 4.027 6.597 -7.676 1.00 89.88 283 PHE A C 1
ATOM 2164 O O . PHE A 1 283 ? 4.810 5.672 -7.466 1.00 89.88 283 PHE A O 1
ATOM 2171 N N . PHE A 1 284 ? 2.915 6.423 -8.381 1.00 89.38 284 PHE A N 1
ATOM 2172 C CA . PHE A 1 284 ? 2.534 5.119 -8.910 1.00 89.38 284 PHE A CA 1
ATOM 2173 C C . PHE A 1 284 ? 1.729 5.211 -10.207 1.00 89.38 284 PHE A C 1
ATOM 2175 O O . PHE A 1 284 ? 1.020 6.187 -10.465 1.00 89.38 284 PHE A O 1
ATOM 2182 N N . GLY A 1 285 ? 1.880 4.174 -11.030 1.00 87.56 285 GLY A N 1
ATOM 2183 C CA . GLY A 1 285 ? 1.011 3.877 -12.166 1.00 87.56 285 GLY A CA 1
ATOM 2184 C C . GLY A 1 285 ? -0.052 2.823 -11.819 1.00 87.56 285 GLY A C 1
ATOM 2185 O O . GLY A 1 285 ? -0.134 2.378 -10.669 1.00 87.56 285 GLY A O 1
ATOM 2186 N N . PRO A 1 286 ? -0.857 2.392 -12.802 1.00 84.00 286 PRO A N 1
ATOM 2187 C CA . PRO A 1 286 ? -1.828 1.325 -12.615 1.00 84.00 286 PRO A CA 1
ATOM 2188 C C . PRO A 1 286 ? -1.125 -0.007 -12.319 1.00 84.00 286 PRO A C 1
ATOM 2190 O O . PRO A 1 286 ? 0.007 -0.248 -12.748 1.00 84.00 286 PRO A O 1
ATOM 2193 N N . ASP A 1 287 ? -1.811 -0.884 -11.588 1.00 85.06 287 ASP A N 1
ATOM 2194 C CA . ASP A 1 287 ? -1.303 -2.178 -11.104 1.00 85.06 287 ASP A CA 1
ATOM 2195 C C . ASP A 1 287 ? -0.076 -2.083 -10.181 1.00 85.06 287 ASP A C 1
ATOM 2197 O O . ASP A 1 287 ? 0.698 -3.033 -10.090 1.00 85.06 287 ASP A O 1
ATOM 2201 N N . ALA A 1 288 ? 0.154 -0.954 -9.506 1.00 84.38 288 ALA A N 1
ATOM 2202 C CA . ALA A 1 288 ? 1.288 -0.831 -8.587 1.00 84.38 288 ALA A CA 1
ATOM 2203 C C . ALA A 1 288 ? 1.139 -1.706 -7.333 1.00 84.38 288 ALA A C 1
ATOM 2205 O O . ALA A 1 288 ? 2.131 -2.230 -6.822 1.00 84.38 288 ALA A O 1
ATOM 2206 N N . PHE A 1 289 ? -0.088 -1.873 -6.842 1.00 87.44 289 PHE A N 1
ATOM 2207 C CA . PHE A 1 289 ? -0.370 -2.660 -5.653 1.00 87.44 289 PHE A CA 1
ATOM 2208 C C . PHE A 1 289 ? -1.765 -3.265 -5.675 1.00 87.44 289 PHE A C 1
ATOM 2210 O O . PHE A 1 289 ? -2.681 -2.790 -6.354 1.00 87.44 289 PHE A O 1
ATOM 2217 N N . VAL A 1 290 ? -1.894 -4.338 -4.908 1.00 88.94 290 VAL A N 1
ATOM 2218 C CA . VAL A 1 290 ? -3.114 -5.110 -4.746 1.00 88.94 290 VAL A CA 1
ATOM 2219 C C . VAL A 1 290 ? -3.581 -4.971 -3.317 1.00 88.94 290 VAL A C 1
ATOM 2221 O O . VAL A 1 290 ? -2.785 -5.023 -2.379 1.00 88.94 290 VAL A O 1
ATOM 2224 N N . VAL A 1 291 ? -4.888 -4.839 -3.162 1.00 89.69 291 VAL A N 1
ATOM 2225 C CA . VAL A 1 291 ? -5.553 -4.823 -1.869 1.00 89.69 291 VAL A CA 1
ATOM 2226 C C . VAL A 1 291 ? -6.649 -5.873 -1.882 1.00 89.69 291 VAL A C 1
ATOM 2228 O O . VAL A 1 291 ? -7.329 -6.070 -2.889 1.00 89.69 291 VAL A O 1
ATOM 2231 N N . GLY A 1 292 ? -6.837 -6.554 -0.760 1.00 88.75 292 GLY A N 1
ATOM 2232 C CA . GLY A 1 292 ? -7.987 -7.424 -0.612 1.00 88.75 292 GLY A CA 1
ATOM 2233 C C . GLY A 1 292 ? -8.291 -7.764 0.834 1.00 88.75 292 GLY A C 1
ATOM 2234 O O . GLY A 1 292 ? -7.458 -7.634 1.736 1.00 88.75 292 GLY A O 1
ATOM 2235 N N . ASP A 1 293 ? -9.504 -8.252 1.029 1.00 89.31 293 ASP A N 1
ATOM 2236 C CA . ASP A 1 293 ? -10.023 -8.731 2.291 1.00 89.31 293 ASP A CA 1
ATOM 2237 C C . ASP A 1 293 ? -10.504 -10.185 2.188 1.00 89.31 293 ASP A C 1
ATOM 2239 O O . ASP A 1 293 ? -10.965 -10.682 1.164 1.00 89.31 293 ASP A O 1
ATOM 2243 N N . SER A 1 294 ? -10.333 -10.910 3.288 1.00 86.50 294 SER A N 1
ATOM 2244 C CA . SER A 1 294 ? -10.888 -12.257 3.478 1.00 86.50 294 SER A CA 1
ATOM 2245 C C . SER A 1 294 ? -12.183 -12.207 4.284 1.00 86.50 294 SER A C 1
ATOM 2247 O O . SER A 1 294 ? -13.037 -13.084 4.162 1.00 86.50 294 SER A O 1
ATOM 2249 N N . GLN A 1 295 ? -12.325 -11.166 5.099 1.00 85.06 295 GLN A N 1
ATOM 2250 C CA . GLN A 1 295 ? -13.519 -10.855 5.857 1.00 85.06 295 GLN A CA 1
ATOM 2251 C C . GLN A 1 295 ? -13.743 -9.355 5.731 1.00 85.06 295 GLN A C 1
ATOM 2253 O O . GLN A 1 295 ? -12.957 -8.571 6.276 1.00 85.06 295 GLN A O 1
ATOM 2258 N N . THR A 1 296 ? -14.821 -8.993 5.036 1.00 83.56 296 THR A N 1
ATOM 2259 C CA . THR A 1 296 ? -15.310 -7.616 4.966 1.00 83.56 296 THR A CA 1
ATOM 2260 C C . THR A 1 296 ? -15.495 -7.075 6.373 1.00 83.56 296 THR A C 1
ATOM 2262 O O . THR A 1 296 ? -15.884 -7.815 7.281 1.00 83.56 296 THR A O 1
ATOM 2265 N N . MET A 1 297 ? -15.215 -5.789 6.562 1.00 82.62 297 MET A N 1
ATOM 2266 C CA . MET A 1 297 ? -15.279 -5.167 7.877 1.00 82.62 297 MET A CA 1
ATOM 2267 C C . MET A 1 297 ? -16.661 -5.361 8.517 1.00 82.62 297 MET A C 1
ATOM 2269 O O . MET A 1 297 ? -17.692 -5.065 7.915 1.00 82.62 297 MET A O 1
ATOM 2273 N N . GLN A 1 298 ? -16.662 -5.852 9.751 1.00 83.19 298 GLN A N 1
ATOM 2274 C CA . GLN A 1 298 ? -17.850 -6.029 10.575 1.00 83.19 298 GLN A CA 1
ATOM 2275 C C . GLN A 1 298 ? -17.785 -5.069 11.755 1.00 83.19 298 GLN A C 1
ATOM 2277 O O . GLN A 1 298 ? -16.762 -5.001 12.441 1.00 83.19 298 GLN A O 1
ATOM 2282 N N . THR A 1 299 ? -18.881 -4.359 12.000 1.00 81.56 299 THR A N 1
ATOM 2283 C CA . THR A 1 299 ? -19.081 -3.568 13.212 1.00 81.56 299 THR A CA 1
ATOM 2284 C C . THR A 1 299 ? -19.840 -4.396 14.242 1.00 81.56 299 THR A C 1
ATOM 2286 O O . THR A 1 299 ? -20.723 -5.190 13.914 1.00 81.56 299 THR A O 1
ATOM 2289 N N . TYR A 1 300 ? -19.467 -4.231 15.504 1.00 79.31 300 TYR A N 1
ATOM 2290 C CA . TYR A 1 300 ? -20.060 -4.931 16.630 1.00 79.31 300 TYR A CA 1
ATOM 2291 C C . TYR A 1 300 ? -20.605 -3.904 17.607 1.00 79.31 300 TYR A C 1
ATOM 2293 O O . TYR A 1 300 ? -19.906 -2.962 17.974 1.00 79.31 300 TYR A O 1
ATOM 2301 N N . PHE A 1 301 ? -21.845 -4.122 18.025 1.00 82.94 301 PHE A N 1
ATOM 2302 C CA . PHE A 1 301 ? -22.466 -3.454 19.154 1.00 82.94 301 PHE A CA 1
ATOM 2303 C C . PHE A 1 301 ? -22.981 -4.552 20.082 1.00 82.94 301 PHE A C 1
ATOM 2305 O O . PHE A 1 301 ? -23.784 -5.387 19.664 1.00 82.94 301 PHE A O 1
ATOM 2312 N N . ILE A 1 302 ? -22.483 -4.580 21.313 1.00 80.19 302 ILE A N 1
ATOM 2313 C CA . ILE A 1 302 ? -22.954 -5.472 22.369 1.00 80.19 302 ILE A CA 1
ATOM 2314 C C . ILE A 1 302 ? -23.608 -4.574 23.410 1.00 80.19 302 ILE A C 1
ATOM 2316 O O . ILE A 1 302 ? -22.950 -3.709 23.992 1.00 80.19 302 ILE A O 1
ATOM 2320 N N . ALA A 1 303 ? -24.913 -4.757 23.601 1.00 76.62 303 ALA A N 1
ATOM 2321 C CA . ALA A 1 303 ? -25.649 -4.063 24.647 1.00 76.62 303 ALA A CA 1
ATOM 2322 C C . ALA A 1 303 ? -25.112 -4.467 26.036 1.00 76.62 303 ALA A C 1
ATOM 2324 O O . ALA A 1 303 ? -24.575 -5.573 26.175 1.00 76.62 303 ALA A O 1
ATOM 2325 N N . PRO A 1 304 ? -25.269 -3.612 27.061 1.00 71.38 304 PRO A N 1
ATOM 2326 C CA . PRO A 1 304 ? -24.890 -3.963 28.425 1.00 71.38 304 PRO A CA 1
ATOM 2327 C C . PRO A 1 304 ? -25.499 -5.311 28.840 1.00 71.38 304 PRO A C 1
ATOM 2329 O O . PRO A 1 304 ? -26.695 -5.533 28.653 1.00 71.38 304 PRO A O 1
ATOM 2332 N N . GLY A 1 305 ? -24.663 -6.231 29.338 1.00 68.06 305 GLY A N 1
ATOM 2333 C CA . GLY A 1 305 ? -25.088 -7.573 29.773 1.00 68.06 305 GLY A CA 1
ATOM 2334 C C . GLY A 1 305 ? -25.050 -8.675 28.721 1.00 68.06 305 GLY A C 1
ATOM 2335 O O . GLY A 1 305 ? -25.476 -9.797 28.985 1.00 68.06 305 GLY A O 1
ATOM 2336 N N . GLY A 1 306 ? -24.551 -8.378 27.519 1.00 63.53 306 GLY A N 1
ATOM 2337 C CA . GLY A 1 306 ? -24.470 -9.341 26.420 1.00 63.53 306 GLY A CA 1
ATOM 2338 C C . GLY A 1 306 ? -23.316 -10.352 26.495 1.00 63.53 306 GLY A C 1
ATOM 2339 O O . GLY A 1 306 ? -23.228 -11.205 25.611 1.00 63.53 306 GLY A O 1
ATOM 2340 N N . ASP A 1 307 ? -22.429 -10.281 27.495 1.00 64.00 307 ASP A N 1
ATOM 2341 C CA . ASP A 1 307 ? -21.305 -11.210 27.652 1.00 64.00 307 ASP A CA 1
ATOM 2342 C C . ASP A 1 307 ? -21.182 -11.778 29.080 1.00 64.00 307 ASP A C 1
ATOM 2344 O O . ASP A 1 307 ? -21.678 -11.215 30.049 1.00 64.00 307 ASP A O 1
ATOM 2348 N N . HIS A 1 308 ? -20.528 -12.938 29.208 1.00 65.19 308 HIS A N 1
ATOM 2349 C CA . HIS A 1 308 ? -20.345 -13.634 30.491 1.00 65.19 308 HIS A CA 1
ATOM 2350 C C . HIS A 1 308 ? -19.170 -13.075 31.320 1.00 65.19 308 HIS A C 1
ATOM 2352 O O . HIS A 1 308 ? -18.861 -13.614 32.383 1.00 65.19 308 HIS A O 1
ATOM 2358 N N . SER A 1 309 ? -18.475 -12.048 30.821 1.00 74.88 309 SER A N 1
ATOM 2359 C CA . SER A 1 309 ? -17.358 -11.387 31.504 1.00 74.88 309 SER A CA 1
ATOM 2360 C C . SER A 1 309 ? -17.805 -10.175 32.326 1.00 74.88 309 SER A C 1
ATOM 2362 O O . SER A 1 309 ? -17.133 -9.819 33.292 1.00 74.88 309 SER A O 1
ATOM 2364 N N . ASP A 1 310 ? -18.969 -9.609 31.999 1.00 75.94 310 ASP A N 1
ATOM 2365 C CA . ASP A 1 310 ? -19.667 -8.571 32.751 1.00 75.94 310 ASP A CA 1
ATOM 2366 C C . ASP A 1 310 ? -21.030 -9.091 33.254 1.00 75.94 310 ASP A C 1
ATOM 2368 O O . ASP A 1 310 ? -22.084 -8.752 32.707 1.00 75.94 310 ASP A O 1
ATOM 2372 N N . PRO A 1 311 ? -21.042 -9.921 34.318 1.00 75.81 311 PRO A N 1
ATOM 2373 C CA . PRO A 1 311 ? -22.273 -10.514 34.849 1.00 75.81 311 PRO A CA 1
ATOM 2374 C C . PRO A 1 311 ? -23.256 -9.476 35.413 1.00 75.81 311 PRO A C 1
ATOM 2376 O O . PRO A 1 311 ? -24.408 -9.808 35.681 1.00 75.81 311 PRO A O 1
ATOM 2379 N N . LEU A 1 312 ? -22.807 -8.234 35.617 1.00 81.56 312 LEU A N 1
ATOM 2380 C CA . LEU A 1 312 ? -23.596 -7.123 36.148 1.00 81.56 312 LEU A CA 1
ATOM 2381 C C . LEU A 1 312 ? -24.073 -6.162 35.056 1.00 81.56 312 LEU A C 1
ATOM 2383 O O . LEU A 1 312 ? -24.749 -5.193 35.380 1.00 81.56 312 LEU A O 1
ATOM 2387 N N . SER A 1 313 ? -23.780 -6.445 33.782 1.00 80.94 313 SER A N 1
ATOM 2388 C CA . SER A 1 313 ? -24.269 -5.659 32.645 1.00 80.94 313 SER A CA 1
ATOM 2389 C C . SER A 1 313 ? -23.901 -4.171 32.712 1.00 80.94 313 SER A C 1
ATOM 2391 O O . SER A 1 313 ? -24.702 -3.320 32.343 1.00 80.94 313 SER A O 1
ATOM 2393 N N . GLN A 1 314 ? -22.700 -3.842 33.183 1.00 83.56 314 GLN A N 1
ATOM 2394 C CA . GLN A 1 314 ? -22.269 -2.464 33.436 1.00 83.56 314 GLN A CA 1
ATOM 2395 C C . GLN A 1 314 ? -21.722 -1.751 32.194 1.00 83.56 314 GLN A C 1
ATOM 2397 O O . GLN A 1 314 ? -21.523 -0.535 32.220 1.00 83.56 314 GLN A O 1
ATOM 2402 N N . ARG A 1 315 ? -21.401 -2.475 31.112 1.00 85.00 315 ARG A N 1
ATOM 2403 C CA . ARG A 1 315 ? -20.725 -1.905 29.935 1.00 85.00 315 ARG A CA 1
ATOM 2404 C C . ARG A 1 315 ? -21.362 -2.325 28.617 1.00 85.00 315 ARG A C 1
ATOM 2406 O O . ARG A 1 315 ? -21.505 -3.511 28.340 1.00 85.00 315 ARG A O 1
ATOM 2413 N N . ALA A 1 316 ? -21.638 -1.354 27.747 1.00 84.19 316 ALA A N 1
ATOM 2414 C CA . ALA A 1 316 ? -21.849 -1.606 26.324 1.00 84.19 316 ALA A CA 1
ATOM 2415 C C . ALA A 1 316 ? -20.506 -1.613 25.587 1.00 84.19 316 ALA A C 1
ATOM 2417 O O . ALA A 1 316 ? -19.633 -0.788 25.874 1.00 84.19 316 ALA A O 1
ATOM 2418 N N . LEU A 1 317 ? -20.356 -2.489 24.596 1.00 84.62 317 LEU A N 1
ATOM 2419 C CA . LEU A 1 317 ? -19.149 -2.581 23.775 1.00 84.62 317 LEU A CA 1
ATOM 2420 C C . LEU A 1 317 ? -19.459 -2.198 22.333 1.00 84.62 317 LEU A C 1
ATOM 2422 O O . LEU A 1 317 ? -20.419 -2.688 21.740 1.00 84.62 317 LEU A O 1
ATOM 2426 N N . LEU A 1 318 ? -18.608 -1.356 21.758 1.00 85.81 318 LEU A N 1
ATOM 2427 C CA . LEU A 1 318 ? -18.640 -1.007 20.344 1.00 85.81 318 LEU A CA 1
ATOM 2428 C C . LEU A 1 318 ? -17.287 -1.302 19.730 1.00 85.81 318 LEU A C 1
ATOM 2430 O O . LEU A 1 318 ? -16.264 -0.957 20.310 1.00 85.81 318 LEU A O 1
ATOM 2434 N N . GLY A 1 319 ? -17.247 -1.895 18.545 1.00 87.19 319 GLY A N 1
ATOM 2435 C CA . GLY A 1 319 ? -15.973 -2.170 17.898 1.00 87.19 319 GLY A CA 1
ATOM 2436 C C . GLY A 1 319 ? -16.088 -2.544 16.439 1.00 87.19 319 GLY A C 1
ATOM 2437 O O . GLY A 1 319 ? -17.175 -2.626 15.868 1.00 87.19 319 GLY A O 1
ATOM 2438 N N . TYR A 1 320 ? -14.933 -2.793 15.839 1.00 87.31 320 TYR A N 1
ATOM 2439 C CA . TYR A 1 320 ? -14.829 -3.283 14.475 1.00 87.31 320 TYR A CA 1
ATOM 2440 C C . TYR A 1 320 ? -13.820 -4.422 14.386 1.00 87.31 320 TYR A C 1
ATOM 2442 O O . TYR A 1 320 ? -12.881 -4.521 15.179 1.00 87.31 320 TYR A O 1
ATOM 2450 N N . LYS A 1 321 ? -14.009 -5.274 13.382 1.00 88.94 321 LYS A N 1
ATOM 2451 C CA . LYS A 1 321 ? -13.058 -6.313 12.993 1.00 88.94 321 LYS A CA 1
ATOM 2452 C C . LYS A 1 321 ? -13.039 -6.433 11.479 1.00 88.94 321 LYS A C 1
ATOM 2454 O O . LYS A 1 321 ? -14.089 -6.467 10.844 1.00 88.94 321 LYS A O 1
ATOM 2459 N N . VAL A 1 322 ? -11.850 -6.550 10.911 1.00 87.69 322 VAL A N 1
ATOM 2460 C CA . VAL A 1 322 ? -11.627 -6.758 9.481 1.00 87.69 322 VAL A CA 1
ATOM 2461 C C . VAL A 1 322 ? -10.456 -7.713 9.293 1.00 87.69 322 VAL A C 1
ATOM 2463 O O . VAL A 1 322 ? -9.525 -7.730 10.099 1.00 87.69 322 VAL A O 1
ATOM 2466 N N . ARG A 1 323 ? -10.482 -8.517 8.229 1.00 88.75 323 ARG A N 1
ATOM 2467 C CA . ARG A 1 323 ? -9.322 -9.318 7.831 1.00 88.75 323 ARG A CA 1
ATOM 2468 C C . ARG A 1 323 ? -8.870 -8.892 6.449 1.00 88.75 323 ARG A C 1
ATOM 2470 O O . ARG A 1 323 ? -9.539 -9.194 5.465 1.00 88.75 323 ARG A O 1
ATOM 2477 N N . PHE A 1 324 ? -7.739 -8.202 6.402 1.00 88.94 324 PHE A N 1
ATOM 2478 C CA . PHE A 1 324 ? -7.315 -7.394 5.266 1.00 88.94 324 PHE A CA 1
ATOM 2479 C C . PHE A 1 324 ? -5.800 -7.467 5.075 1.00 88.94 324 PHE A C 1
ATOM 2481 O O . PHE A 1 324 ? -5.051 -7.775 6.006 1.00 88.94 324 PHE A O 1
ATOM 2488 N N . GLY A 1 325 ? -5.346 -7.174 3.864 1.00 87.25 325 GLY A N 1
ATOM 2489 C CA . GLY A 1 325 ? -3.936 -7.003 3.558 1.00 87.25 325 GLY A CA 1
ATOM 2490 C C . GLY A 1 325 ? -3.735 -6.307 2.219 1.00 87.25 325 GLY A C 1
ATOM 2491 O O . GLY A 1 325 ? -4.669 -6.127 1.436 1.00 87.25 325 GLY A O 1
ATOM 2492 N N . ALA A 1 326 ? -2.485 -5.946 1.963 1.00 88.50 326 ALA A N 1
ATOM 2493 C CA . ALA A 1 326 ? -2.049 -5.391 0.696 1.00 88.50 326 ALA A CA 1
ATOM 2494 C C . ALA A 1 326 ? -0.709 -6.006 0.289 1.00 88.50 326 ALA A C 1
ATOM 2496 O O . ALA A 1 326 ? 0.027 -6.524 1.131 1.00 88.50 326 ALA A O 1
ATOM 2497 N N . MET A 1 327 ? -0.389 -5.916 -0.996 1.00 85.38 327 MET A N 1
ATOM 2498 C CA . MET A 1 327 ? 0.874 -6.376 -1.562 1.00 85.38 327 MET A CA 1
ATOM 2499 C C . MET A 1 327 ? 1.299 -5.451 -2.698 1.00 85.38 327 MET A C 1
ATOM 2501 O O . MET A 1 327 ? 0.482 -5.070 -3.535 1.00 85.38 327 MET A O 1
ATOM 2505 N N . ILE A 1 328 ? 2.586 -5.118 -2.746 1.00 83.38 328 ILE A N 1
ATOM 2506 C CA . ILE A 1 328 ? 3.197 -4.467 -3.905 1.00 83.38 328 ILE A CA 1
ATOM 2507 C C . ILE A 1 328 ? 3.299 -5.491 -5.037 1.00 83.38 328 ILE A C 1
ATOM 2509 O O . ILE A 1 328 ? 3.820 -6.585 -4.837 1.00 83.38 328 ILE A O 1
ATOM 2513 N N . VAL A 1 329 ? 2.853 -5.126 -6.238 1.00 78.81 329 VAL A N 1
ATOM 2514 C CA . VAL A 1 329 ? 2.970 -6.001 -7.411 1.00 78.81 329 VAL A CA 1
ATOM 2515 C C . VAL A 1 329 ? 4.387 -5.928 -7.974 1.00 78.81 329 VAL A C 1
ATOM 2517 O O . VAL A 1 329 ? 4.932 -4.846 -8.208 1.00 78.81 329 VAL A O 1
ATOM 2520 N N . GLY A 1 330 ? 4.983 -7.087 -8.242 1.00 64.62 330 GLY A N 1
ATOM 2521 C CA . GLY A 1 330 ? 6.275 -7.192 -8.923 1.00 64.62 330 GLY A CA 1
ATOM 2522 C C . GLY A 1 330 ? 7.517 -6.958 -8.055 1.00 64.62 330 GLY A C 1
ATOM 2523 O O . GLY A 1 330 ? 8.607 -7.337 -8.477 1.00 64.62 330 GLY A O 1
ATOM 2524 N N . GLU A 1 331 ? 7.397 -6.426 -6.837 1.00 53.19 331 GLU A N 1
ATOM 2525 C CA . GLU A 1 331 ? 8.437 -6.683 -5.833 1.00 53.19 331 GLU A CA 1
ATOM 2526 C C . GLU A 1 331 ? 8.316 -8.156 -5.435 1.00 53.19 331 GLU A C 1
ATOM 2528 O O . GLU A 1 331 ? 7.204 -8.684 -5.381 1.00 53.19 331 GLU A O 1
ATOM 2533 N N . ALA A 1 332 ? 9.442 -8.850 -5.229 1.00 43.19 332 ALA A N 1
ATOM 2534 C CA . ALA A 1 332 ? 9.387 -10.184 -4.650 1.00 43.19 332 ALA A CA 1
ATOM 2535 C C . ALA A 1 332 ? 8.580 -10.036 -3.366 1.00 43.19 332 ALA A C 1
ATOM 2537 O O . ALA A 1 332 ? 9.058 -9.393 -2.432 1.00 43.19 332 ALA A O 1
ATOM 2538 N N . ALA A 1 333 ? 7.341 -10.542 -3.352 1.00 37.75 333 ALA A N 1
ATOM 2539 C CA . ALA A 1 333 ? 6.570 -10.582 -2.133 1.00 37.75 333 ALA A CA 1
ATOM 2540 C C . ALA A 1 333 ? 7.531 -11.158 -1.096 1.00 37.75 333 ALA A C 1
ATOM 2542 O O . ALA A 1 333 ? 8.078 -12.248 -1.316 1.00 37.75 333 ALA A O 1
ATOM 2543 N N . VAL A 1 334 ? 7.793 -10.414 -0.015 1.00 37.41 334 VAL A N 1
ATOM 2544 C CA . VAL A 1 334 ? 8.326 -11.014 1.204 1.00 37.41 334 VAL A CA 1
ATOM 2545 C C . VAL A 1 334 ? 7.202 -11.911 1.688 1.00 37.41 334 VAL A C 1
ATOM 2547 O O . VAL A 1 334 ? 6.413 -11.595 2.567 1.00 37.41 334 VAL A O 1
ATOM 2550 N N . SER A 1 335 ? 7.061 -13.030 1.000 1.00 34.09 335 SER A N 1
ATOM 2551 C CA . SER A 1 335 ? 6.602 -14.213 1.635 1.00 34.09 335 SER A CA 1
ATOM 2552 C C . SER A 1 335 ? 7.620 -14.471 2.725 1.00 34.09 335 SER A C 1
ATOM 2554 O O . SER A 1 335 ? 8.814 -14.603 2.444 1.00 34.09 335 SER A O 1
ATOM 2556 N N . ASP A 1 336 ? 7.131 -14.607 3.946 1.00 35.72 336 ASP A N 1
ATOM 2557 C CA . ASP A 1 336 ? 7.763 -15.389 5.002 1.00 35.72 336 ASP A CA 1
ATOM 2558 C C . ASP A 1 336 ? 7.909 -16.873 4.561 1.00 35.72 336 ASP A C 1
ATOM 2560 O O . ASP A 1 336 ? 7.542 -17.807 5.265 1.00 35.72 336 ASP A O 1
ATOM 2564 N N . TYR A 1 337 ? 8.438 -17.104 3.356 1.00 40.78 337 TYR A N 1
ATOM 2565 C CA . TYR A 1 337 ? 8.924 -18.366 2.820 1.00 40.78 337 TYR A CA 1
ATOM 2566 C C . TYR A 1 337 ? 10.439 -18.261 2.653 1.00 40.78 337 TYR A C 1
ATOM 2568 O O . TYR A 1 337 ? 10.992 -18.683 1.636 1.00 40.78 337 TYR A O 1
ATOM 2576 N N . SER A 1 338 ? 11.133 -17.761 3.680 1.00 33.44 338 SER A N 1
ATOM 2577 C CA . SER A 1 338 ? 12.598 -17.798 3.830 1.00 33.44 338 SER A CA 1
ATOM 2578 C C . SER A 1 338 ? 13.182 -19.228 3.899 1.00 33.44 338 SER A C 1
ATOM 2580 O O . SER A 1 338 ? 14.290 -19.435 4.384 1.00 33.44 338 SER A O 1
ATOM 2582 N N . GLY A 1 339 ? 12.472 -20.224 3.357 1.00 39.25 339 GLY A N 1
ATOM 2583 C CA . GLY A 1 339 ? 12.909 -21.610 3.227 1.00 39.25 339 GLY A CA 1
ATOM 2584 C C . GLY A 1 339 ? 12.425 -22.369 1.982 1.00 39.25 339 GLY A C 1
ATOM 2585 O O . GLY A 1 339 ? 12.827 -23.517 1.830 1.00 39.25 339 GLY A O 1
ATOM 2586 N N . LEU A 1 340 ? 11.613 -21.797 1.074 1.00 38.44 340 LEU A N 1
ATOM 2587 C CA . LEU A 1 340 ? 10.965 -22.586 -0.004 1.00 38.44 340 LEU A CA 1
ATOM 2588 C C . LEU A 1 340 ? 11.435 -22.290 -1.438 1.00 38.44 340 LEU A C 1
ATOM 2590 O O . LEU A 1 340 ? 10.871 -22.819 -2.387 1.00 38.44 340 LEU A O 1
ATOM 2594 N N . ASN A 1 341 ? 12.541 -21.559 -1.601 1.00 43.28 341 ASN A N 1
ATOM 2595 C CA . ASN A 1 341 ? 13.376 -21.659 -2.810 1.00 43.28 341 ASN A CA 1
ATOM 2596 C C . ASN A 1 341 ? 14.502 -22.693 -2.647 1.00 43.28 341 ASN A C 1
ATOM 2598 O O . ASN A 1 341 ? 15.482 -22.679 -3.392 1.00 43.28 341 ASN A O 1
ATOM 2602 N N . LYS A 1 342 ? 14.394 -23.608 -1.677 1.00 44.88 342 LYS A N 1
ATOM 2603 C CA . LYS A 1 342 ? 15.252 -24.786 -1.672 1.00 44.88 342 LYS A CA 1
ATOM 2604 C C . LYS A 1 342 ? 14.630 -25.769 -2.650 1.00 44.88 342 LYS A C 1
ATOM 2606 O O . LYS A 1 342 ? 13.631 -26.400 -2.323 1.00 44.88 342 LYS A O 1
ATOM 2611 N N . ALA A 1 343 ? 15.198 -25.865 -3.850 1.00 60.16 343 ALA A N 1
ATOM 2612 C CA . ALA A 1 343 ? 14.964 -27.008 -4.719 1.00 60.16 343 ALA A CA 1
ATOM 2613 C C . ALA A 1 343 ? 15.066 -28.263 -3.837 1.00 60.16 343 ALA A C 1
ATOM 2615 O O . ALA A 1 343 ? 16.121 -28.516 -3.245 1.00 60.16 343 ALA A O 1
ATOM 2616 N N . ALA A 1 344 ? 13.945 -28.951 -3.606 1.00 71.94 344 ALA A N 1
ATOM 2617 C CA . ALA A 1 344 ? 13.942 -30.069 -2.677 1.00 71.94 344 ALA A CA 1
ATOM 2618 C C . ALA A 1 344 ? 14.768 -31.170 -3.339 1.00 71.94 344 ALA A C 1
ATOM 2620 O O . ALA A 1 344 ? 14.364 -31.704 -4.373 1.00 71.94 344 ALA A O 1
ATOM 2621 N N . VAL A 1 345 ? 15.961 -31.434 -2.802 1.00 82.81 345 VAL A N 1
ATOM 2622 C CA . VAL A 1 345 ? 16.868 -32.438 -3.365 1.00 82.81 345 VAL A CA 1
ATOM 2623 C C . VAL A 1 345 ? 16.193 -33.791 -3.212 1.00 82.81 345 VAL A C 1
ATOM 2625 O O . VAL A 1 345 ? 15.837 -34.184 -2.099 1.00 82.81 345 VAL A O 1
ATOM 2628 N N . VAL A 1 346 ? 15.986 -34.470 -4.330 1.00 88.94 346 VAL A N 1
ATOM 2629 C CA . VAL A 1 346 ? 15.375 -35.792 -4.400 1.00 88.94 346 VAL A CA 1
ATOM 2630 C C . VAL A 1 346 ? 16.450 -36.821 -4.097 1.00 88.94 346 VAL A C 1
ATOM 2632 O O . VAL A 1 346 ? 17.490 -36.832 -4.743 1.00 88.94 346 VAL A O 1
ATOM 2635 N N . THR A 1 347 ? 16.197 -37.678 -3.112 1.00 92.25 347 THR A N 1
ATOM 2636 C CA . THR A 1 347 ? 17.139 -38.716 -2.668 1.00 92.25 347 THR A CA 1
ATOM 2637 C C . THR A 1 347 ? 16.755 -40.099 -3.161 1.00 92.25 347 THR A C 1
ATOM 2639 O O . THR A 1 347 ? 17.631 -40.929 -3.377 1.00 92.25 347 THR A O 1
ATOM 2642 N N . ASN A 1 348 ? 15.460 -40.360 -3.352 1.00 94.12 348 ASN A N 1
ATOM 2643 C CA . ASN A 1 348 ? 14.961 -41.628 -3.872 1.00 94.12 348 ASN A CA 1
ATOM 2644 C C . ASN A 1 348 ? 13.738 -41.421 -4.762 1.00 94.12 348 ASN A C 1
ATOM 2646 O O . ASN A 1 348 ? 12.942 -40.496 -4.568 1.00 94.12 348 ASN A O 1
ATOM 2650 N N . LYS A 1 349 ? 13.571 -42.352 -5.698 1.00 93.69 349 LYS A N 1
ATOM 2651 C CA . LYS A 1 349 ? 12.382 -42.502 -6.534 1.00 93.69 349 LYS A CA 1
ATOM 2652 C C . LYS A 1 349 ? 11.919 -43.957 -6.536 1.00 93.69 349 LYS A C 1
ATOM 2654 O O . LYS A 1 349 ? 12.739 -44.873 -6.501 1.00 93.69 349 LYS A O 1
ATOM 2659 N N . VAL A 1 350 ? 10.609 -44.155 -6.620 1.00 96.06 350 VAL A N 1
ATOM 2660 C CA . VAL A 1 350 ? 9.960 -45.449 -6.868 1.00 96.06 350 VAL A CA 1
ATOM 2661 C C . VAL A 1 350 ? 8.820 -45.202 -7.844 1.00 96.06 350 VAL A C 1
ATOM 2663 O O . VAL A 1 350 ? 8.002 -44.321 -7.596 1.00 96.06 350 VAL A O 1
ATOM 2666 N N . LEU A 1 351 ? 8.739 -45.951 -8.940 1.00 96.00 351 LEU A N 1
ATOM 2667 C CA . LEU A 1 351 ? 7.630 -45.847 -9.889 1.00 96.00 351 LEU A CA 1
ATOM 2668 C C . LEU A 1 351 ? 6.890 -47.186 -9.953 1.00 96.00 351 LEU A C 1
ATOM 2670 O O . LEU A 1 351 ? 7.480 -48.240 -10.170 1.00 96.00 351 LEU A O 1
ATOM 2674 N N . THR A 1 352 ? 5.576 -47.140 -9.788 1.00 95.44 352 THR A N 1
ATOM 2675 C CA . THR A 1 352 ? 4.645 -48.212 -10.166 1.00 95.44 352 THR A CA 1
ATOM 2676 C C . THR A 1 352 ? 3.980 -47.840 -11.485 1.00 95.44 352 THR A C 1
ATOM 2678 O O . THR A 1 352 ? 4.148 -46.723 -11.965 1.00 95.44 352 THR A O 1
ATOM 2681 N N . THR A 1 353 ? 3.182 -48.730 -12.070 1.00 93.38 353 THR A N 1
ATOM 2682 C CA . THR A 1 353 ? 2.496 -48.442 -13.340 1.00 93.38 353 THR A CA 1
ATOM 2683 C C . THR A 1 353 ? 1.549 -47.241 -13.273 1.00 93.38 353 THR A C 1
ATOM 2685 O O . THR A 1 353 ? 1.301 -46.628 -14.308 1.00 93.38 353 THR A O 1
ATOM 2688 N N . SER A 1 354 ? 1.052 -46.888 -12.081 1.00 91.69 354 SER A N 1
ATOM 2689 C CA . SER A 1 354 ? 0.068 -45.816 -11.880 1.00 91.69 354 SER A CA 1
ATOM 2690 C C . SER A 1 354 ? 0.533 -44.655 -10.987 1.00 91.69 354 SER A C 1
ATOM 2692 O O . SER A 1 354 ? -0.118 -43.609 -10.953 1.00 91.69 354 SER A O 1
ATOM 2694 N N . VAL A 1 355 ? 1.612 -44.830 -10.215 1.00 93.31 355 VAL A N 1
ATOM 2695 C CA . VAL A 1 355 ? 2.062 -43.860 -9.200 1.00 93.31 355 VAL A CA 1
ATOM 2696 C C . VAL A 1 355 ? 3.585 -43.800 -9.134 1.00 93.31 355 VAL A C 1
ATOM 2698 O O . VAL A 1 355 ? 4.234 -44.832 -8.961 1.00 93.31 355 VAL A O 1
ATOM 2701 N N . ALA A 1 356 ? 4.141 -42.592 -9.188 1.00 95.31 356 ALA A N 1
ATOM 2702 C CA . ALA A 1 356 ? 5.528 -42.297 -8.857 1.00 95.31 356 ALA A CA 1
ATOM 2703 C C . ALA A 1 356 ? 5.611 -41.716 -7.439 1.00 95.31 356 ALA A C 1
ATOM 2705 O O . ALA A 1 356 ? 4.993 -40.693 -7.154 1.00 95.31 356 ALA A O 1
ATOM 2706 N N . THR A 1 357 ? 6.381 -42.346 -6.560 1.00 96.00 357 THR A N 1
ATOM 2707 C CA . THR A 1 357 ? 6.666 -41.880 -5.200 1.00 96.00 357 THR A CA 1
ATOM 2708 C C . THR A 1 357 ? 8.063 -41.281 -5.162 1.00 96.00 357 THR A C 1
ATOM 2710 O O . THR A 1 357 ? 9.045 -41.947 -5.495 1.00 96.00 357 THR A O 1
ATOM 2713 N N . ILE A 1 358 ? 8.155 -40.025 -4.734 1.00 94.69 358 ILE A N 1
ATOM 2714 C CA . ILE A 1 358 ? 9.398 -39.257 -4.690 1.00 94.69 358 ILE A CA 1
ATOM 2715 C C . ILE A 1 358 ? 9.726 -38.929 -3.237 1.00 94.69 358 ILE A C 1
ATOM 2717 O O . ILE A 1 358 ? 8.861 -38.484 -2.483 1.00 94.69 358 ILE A O 1
ATOM 2721 N N . THR A 1 359 ? 10.976 -39.156 -2.838 1.00 93.50 359 THR A N 1
ATOM 2722 C CA . THR A 1 359 ? 11.483 -38.819 -1.501 1.00 93.50 359 THR A CA 1
ATOM 2723 C C . THR A 1 359 ? 12.504 -37.697 -1.591 1.00 93.50 359 THR A C 1
ATOM 2725 O O . THR A 1 359 ? 13.419 -37.748 -2.414 1.00 93.50 359 THR A O 1
ATOM 2728 N N . THR A 1 360 ? 12.371 -36.696 -0.727 1.00 91.06 360 THR A N 1
ATOM 2729 C CA . THR A 1 360 ? 13.278 -35.548 -0.639 1.00 91.06 360 THR A CA 1
ATOM 2730 C C . THR A 1 360 ? 14.170 -35.629 0.601 1.00 91.06 360 THR A C 1
ATOM 2732 O O . THR A 1 360 ? 13.825 -36.253 1.603 1.00 91.06 360 THR A O 1
ATOM 2735 N N . SER A 1 361 ? 15.333 -34.976 0.555 1.00 84.44 361 SER A N 1
ATOM 2736 C CA . SER A 1 361 ? 16.311 -34.939 1.658 1.00 84.44 361 SER A CA 1
ATOM 2737 C C . SER A 1 361 ? 15.848 -34.140 2.880 1.00 84.44 361 SER A C 1
ATOM 2739 O O . SER A 1 361 ? 16.385 -34.307 3.972 1.00 84.44 361 SER A O 1
ATOM 2741 N N . ALA A 1 362 ? 14.869 -33.255 2.699 1.00 76.56 362 ALA A N 1
ATOM 2742 C CA . ALA A 1 362 ? 14.296 -32.403 3.731 1.00 76.56 362 ALA A CA 1
ATOM 2743 C C . ALA A 1 362 ? 12.798 -32.204 3.479 1.00 76.56 362 ALA A C 1
ATOM 2745 O O . ALA A 1 362 ? 12.288 -32.572 2.415 1.00 76.56 362 ALA A O 1
ATOM 2746 N N . ALA A 1 363 ? 12.104 -31.613 4.453 1.00 77.25 363 ALA A N 1
ATOM 2747 C CA . ALA A 1 363 ? 10.687 -31.316 4.320 1.00 77.25 363 ALA A CA 1
ATOM 2748 C C . ALA A 1 363 ? 10.432 -30.389 3.120 1.00 77.25 363 ALA A C 1
ATOM 2750 O O . ALA A 1 363 ? 11.054 -29.331 3.017 1.00 77.25 363 ALA A O 1
ATOM 2751 N N . HIS A 1 364 ? 9.543 -30.795 2.212 1.00 71.25 364 HIS A N 1
ATOM 2752 C CA . HIS A 1 364 ? 9.372 -30.125 0.916 1.00 71.25 364 HIS A CA 1
ATOM 2753 C C . HIS A 1 364 ? 8.273 -29.055 0.900 1.00 71.25 364 HIS A C 1
ATOM 2755 O O . HIS A 1 364 ? 8.206 -28.270 -0.038 1.00 71.25 364 HIS A O 1
ATOM 2761 N N . GLY A 1 365 ? 7.379 -29.026 1.893 1.00 71.81 365 GLY A N 1
ATOM 2762 C CA . GLY A 1 365 ? 6.303 -28.025 1.994 1.00 71.81 365 GLY A CA 1
ATOM 2763 C C . GLY A 1 365 ? 5.192 -28.118 0.935 1.00 71.81 365 GLY A C 1
ATOM 2764 O O . GLY A 1 365 ? 4.215 -27.384 1.038 1.00 71.81 365 GLY A O 1
ATOM 2765 N N . LEU A 1 366 ? 5.333 -29.012 -0.051 1.00 77.31 366 LEU A N 1
ATOM 2766 C CA . LEU A 1 366 ? 4.328 -29.279 -1.086 1.00 77.31 366 LEU A CA 1
ATOM 2767 C C . LEU A 1 366 ? 2.985 -29.783 -0.534 1.00 77.31 366 LEU A C 1
ATOM 2769 O O . LEU A 1 366 ? 2.942 -30.423 0.520 1.00 77.31 366 LEU A O 1
ATOM 2773 N N . PHE A 1 367 ? 1.912 -29.576 -1.300 1.00 74.38 367 PHE A N 1
ATOM 2774 C CA . PHE A 1 367 ? 0.565 -30.095 -1.024 1.00 74.38 367 PHE A CA 1
ATOM 2775 C C . PHE A 1 367 ? -0.073 -30.763 -2.257 1.00 74.38 367 PHE A C 1
ATOM 2777 O O . PHE A 1 367 ? 0.340 -30.550 -3.395 1.00 74.38 367 PHE A O 1
ATOM 2784 N N . ALA A 1 368 ? -1.094 -31.599 -2.039 1.00 79.50 368 ALA A N 1
ATOM 2785 C CA . ALA A 1 368 ? -1.821 -32.253 -3.129 1.00 79.50 368 ALA A CA 1
ATOM 2786 C C . ALA A 1 368 ? -2.509 -31.220 -4.044 1.00 79.50 368 ALA A C 1
ATOM 2788 O O . ALA A 1 368 ? -3.156 -30.290 -3.565 1.00 79.50 368 ALA A O 1
ATOM 2789 N N . GLY A 1 369 ? -2.383 -31.394 -5.358 1.00 71.75 369 GLY A N 1
ATOM 2790 C CA . GLY A 1 369 ? -2.868 -30.471 -6.386 1.00 71.75 369 GLY A CA 1
ATOM 2791 C C . GLY A 1 369 ? -1.846 -29.421 -6.837 1.00 71.75 369 GLY A C 1
ATOM 2792 O O . GLY A 1 369 ? -2.106 -28.705 -7.803 1.00 71.75 369 GLY A O 1
ATOM 2793 N N . GLU A 1 370 ? -0.684 -29.326 -6.187 1.00 73.81 370 GLU A N 1
ATOM 2794 C CA . GLU A 1 370 ? 0.395 -28.421 -6.598 1.00 73.81 370 GLU A CA 1
ATOM 2795 C C . GLU A 1 370 ? 1.093 -28.918 -7.873 1.00 73.81 370 GLU A C 1
ATOM 2797 O O . GLU A 1 370 ? 1.264 -30.123 -8.065 1.00 73.81 370 GLU A O 1
ATOM 2802 N N . THR A 1 371 ? 1.496 -28.000 -8.759 1.00 73.19 371 THR A N 1
ATOM 2803 C CA . THR A 1 371 ? 2.233 -28.348 -9.985 1.00 73.19 371 THR A CA 1
ATOM 2804 C C . THR A 1 371 ? 3.737 -28.209 -9.763 1.00 73.19 371 THR A C 1
ATOM 2806 O O . THR A 1 371 ? 4.230 -27.142 -9.412 1.00 73.19 371 THR A O 1
ATOM 2809 N N . VAL A 1 372 ? 4.484 -29.275 -10.029 1.00 79.94 372 VAL A N 1
ATOM 2810 C CA . VAL A 1 372 ? 5.937 -29.360 -9.863 1.00 79.94 372 VAL A CA 1
ATOM 2811 C C . VAL A 1 372 ? 6.610 -29.837 -11.150 1.00 79.94 372 VAL A C 1
ATOM 2813 O O . VAL A 1 372 ? 5.999 -30.494 -11.989 1.00 79.94 372 VAL A O 1
ATOM 2816 N N . LYS A 1 373 ? 7.890 -29.513 -11.312 1.00 80.62 373 LYS A N 1
ATOM 2817 C CA . LYS A 1 373 ? 8.774 -30.041 -12.353 1.00 80.62 373 LYS A CA 1
ATOM 2818 C C . LYS A 1 373 ? 9.908 -30.787 -11.683 1.00 80.62 373 LYS A C 1
ATOM 2820 O O . LYS A 1 373 ? 10.528 -30.275 -10.755 1.00 80.62 373 LYS A O 1
ATOM 2825 N N . LEU A 1 374 ? 10.199 -31.984 -12.169 1.00 82.25 374 LEU A N 1
ATOM 2826 C CA . LEU A 1 374 ? 11.349 -32.756 -11.715 1.00 82.25 374 LEU A CA 1
ATOM 2827 C C . LEU A 1 374 ? 12.493 -32.594 -12.713 1.00 82.25 374 LEU A C 1
ATOM 2829 O O . LEU A 1 374 ? 12.266 -32.463 -13.915 1.00 82.25 374 LEU A O 1
ATOM 2833 N N . GLN A 1 375 ? 13.719 -32.560 -12.207 1.00 80.50 375 GLN A N 1
ATOM 2834 C CA . GLN A 1 375 ? 14.944 -32.551 -13.004 1.00 80.50 375 GLN A CA 1
ATOM 2835 C C . GLN A 1 375 ? 15.939 -33.509 -12.363 1.00 80.50 375 GLN A C 1
ATOM 2837 O O . GLN A 1 375 ? 16.010 -33.572 -11.140 1.00 80.50 375 GLN A O 1
ATOM 2842 N N . GLY A 1 376 ? 16.685 -34.264 -13.172 1.00 80.12 376 GLY A N 1
ATOM 2843 C CA . GLY A 1 376 ? 17.692 -35.208 -12.671 1.00 80.12 376 GLY A CA 1
ATOM 2844 C C . GLY A 1 376 ? 17.133 -36.404 -11.884 1.00 80.12 376 GLY A C 1
ATOM 2845 O O . GLY A 1 376 ? 17.900 -37.103 -11.234 1.00 80.12 376 GLY A O 1
ATOM 2846 N N . VAL A 1 377 ? 15.817 -36.655 -11.926 1.00 86.81 377 VAL A N 1
ATOM 2847 C CA . VAL A 1 377 ? 15.158 -37.745 -11.185 1.00 86.81 377 VAL A CA 1
ATOM 2848 C C . VAL A 1 377 ? 14.992 -38.982 -12.062 1.00 86.81 377 VAL A C 1
ATOM 2850 O O . VAL A 1 377 ? 15.613 -40.010 -11.807 1.00 86.81 377 VAL A O 1
ATOM 2853 N N . ASP A 1 378 ? 14.171 -38.910 -13.109 1.00 90.12 378 ASP A N 1
ATOM 2854 C CA . ASP A 1 378 ? 13.884 -40.026 -14.018 1.00 90.12 378 ASP A CA 1
ATOM 2855 C C . ASP A 1 378 ? 13.506 -39.504 -15.405 1.00 90.12 378 ASP A C 1
ATOM 2857 O O . ASP A 1 378 ? 12.817 -38.493 -15.503 1.00 90.12 378 ASP A O 1
ATOM 2861 N N . ALA A 1 379 ? 13.909 -40.185 -16.478 1.00 87.88 379 ALA A N 1
ATOM 2862 C CA . ALA A 1 379 ? 13.565 -39.775 -17.839 1.00 87.88 379 ALA A CA 1
ATOM 2863 C C . ALA A 1 379 ? 12.043 -39.716 -18.079 1.00 87.88 379 ALA A C 1
ATOM 2865 O O . ALA A 1 379 ? 11.593 -38.893 -18.870 1.00 87.88 379 ALA A O 1
ATOM 2866 N N . GLN A 1 380 ? 11.248 -40.528 -17.368 1.00 92.25 380 GLN A N 1
ATOM 2867 C CA . GLN A 1 380 ? 9.782 -40.518 -17.461 1.00 92.25 380 GLN A CA 1
ATOM 2868 C C . GLN A 1 380 ? 9.126 -39.322 -16.752 1.00 92.25 380 GLN A C 1
ATOM 2870 O O . GLN A 1 380 ? 7.931 -39.091 -16.922 1.00 92.25 380 GLN A O 1
ATOM 2875 N N . LEU A 1 381 ? 9.880 -38.578 -15.938 1.00 87.75 381 LEU A N 1
ATOM 2876 C CA . LEU A 1 381 ? 9.376 -37.487 -15.097 1.00 87.75 381 LEU A CA 1
ATOM 2877 C C . LEU A 1 381 ? 10.056 -36.143 -15.393 1.00 87.75 381 LEU A C 1
ATOM 2879 O O . LEU A 1 381 ? 9.471 -35.083 -15.165 1.00 87.75 381 LEU A O 1
ATOM 2883 N N . ASN A 1 382 ? 11.301 -36.172 -15.867 1.00 84.81 382 ASN A N 1
ATOM 2884 C CA . ASN A 1 382 ? 12.132 -34.986 -16.010 1.00 84.81 382 ASN A CA 1
ATOM 2885 C C . ASN A 1 382 ? 11.557 -34.015 -17.051 1.00 84.81 382 ASN A C 1
ATOM 2887 O O . ASN A 1 382 ? 11.207 -34.401 -18.163 1.00 84.81 382 ASN A O 1
ATOM 2891 N N . GLY A 1 383 ? 11.474 -32.734 -16.686 1.00 69.62 383 GLY A N 1
ATOM 2892 C CA . GLY A 1 383 ? 11.004 -31.657 -17.563 1.00 69.62 383 GLY A CA 1
ATOM 2893 C C . GLY A 1 383 ? 9.481 -31.556 -17.734 1.00 69.62 383 GLY A C 1
ATOM 2894 O O . GLY A 1 383 ? 9.006 -30.548 -18.263 1.00 69.62 383 GLY A O 1
ATOM 2895 N N . LEU A 1 384 ? 8.710 -32.532 -17.244 1.00 76.81 384 LEU A N 1
ATOM 2896 C CA . LEU A 1 384 ? 7.247 -32.528 -17.312 1.00 76.81 384 LEU A CA 1
ATOM 2897 C C . LEU A 1 384 ? 6.631 -31.652 -16.214 1.00 76.81 384 LEU A C 1
ATOM 2899 O O . LEU A 1 384 ? 7.124 -31.605 -15.089 1.00 76.81 384 LEU A O 1
ATOM 2903 N N . SER A 1 385 ? 5.524 -30.976 -16.534 1.00 76.25 385 SER A N 1
ATOM 2904 C CA . SER A 1 385 ? 4.669 -30.331 -15.530 1.00 76.25 385 SER A CA 1
ATOM 2905 C C . SER A 1 385 ? 3.773 -31.392 -14.893 1.00 76.25 385 SER A C 1
ATOM 2907 O O . SER A 1 385 ? 2.854 -31.895 -15.536 1.00 76.25 385 SER A O 1
ATOM 2909 N N . LEU A 1 386 ? 4.062 -31.746 -13.645 1.00 82.12 386 LEU A N 1
ATOM 2910 C CA . LEU A 1 386 ? 3.443 -32.851 -12.916 1.00 82.12 386 LEU A CA 1
ATOM 2911 C C . LEU A 1 386 ? 2.599 -32.300 -11.772 1.00 82.12 386 LEU A C 1
ATOM 2913 O O . LEU A 1 386 ? 3.002 -31.345 -11.118 1.00 82.12 386 LEU A O 1
ATOM 2917 N N . VAL A 1 387 ? 1.447 -32.906 -11.502 1.00 82.25 387 VAL A N 1
ATOM 2918 C CA . VAL A 1 387 ? 0.599 -32.519 -10.367 1.00 82.25 387 VAL A CA 1
ATOM 2919 C C . VAL A 1 387 ? 0.835 -33.488 -9.213 1.00 82.25 387 VAL A C 1
ATOM 2921 O O . VAL A 1 387 ? 0.787 -34.705 -9.400 1.00 82.25 387 VAL A O 1
ATOM 2924 N N . VAL A 1 388 ? 1.079 -32.952 -8.018 1.00 87.44 388 VAL A N 1
ATOM 2925 C CA . VAL A 1 388 ? 1.219 -33.740 -6.790 1.00 87.44 388 VAL A CA 1
ATOM 2926 C C . VAL A 1 388 ? -0.128 -34.389 -6.467 1.00 87.44 388 VAL A C 1
ATOM 2928 O O . VAL A 1 388 ? -1.110 -33.700 -6.210 1.00 87.44 388 VAL A O 1
ATOM 2931 N N . ALA A 1 389 ? -0.190 -35.717 -6.474 1.00 88.38 389 ALA A N 1
ATOM 2932 C CA . ALA A 1 389 ? -1.409 -36.475 -6.205 1.00 88.38 389 ALA A CA 1
ATOM 2933 C C . ALA A 1 389 ? -1.706 -36.569 -4.702 1.00 88.38 389 ALA A C 1
ATOM 2935 O O . ALA A 1 389 ? -2.842 -36.375 -4.274 1.00 88.38 389 ALA A O 1
ATOM 2936 N N . SER A 1 390 ? -0.686 -36.841 -3.887 1.00 86.06 390 SER A N 1
ATOM 2937 C CA . SER A 1 390 ? -0.794 -36.858 -2.427 1.00 86.06 390 SER A CA 1
ATOM 2938 C C . SER A 1 390 ? 0.553 -36.582 -1.762 1.00 86.06 390 SER A C 1
ATOM 2940 O O . SER A 1 390 ? 1.605 -36.710 -2.389 1.00 86.06 390 SER A O 1
ATOM 2942 N N . VAL A 1 391 ? 0.518 -36.227 -0.476 1.00 86.38 391 VAL A N 1
ATOM 2943 C CA . VAL A 1 391 ? 1.703 -35.998 0.363 1.00 86.38 391 VAL A CA 1
ATOM 2944 C C . VAL A 1 391 ? 1.620 -36.920 1.584 1.00 86.38 391 VAL A C 1
ATOM 2946 O O . VAL A 1 391 ? 1.021 -36.541 2.591 1.00 86.38 391 VAL A O 1
ATOM 2949 N N . PRO A 1 392 ? 2.133 -38.164 1.493 1.00 89.25 392 PRO A N 1
ATOM 2950 C CA . PRO A 1 392 ? 2.055 -39.125 2.594 1.00 89.25 392 PRO A CA 1
ATOM 2951 C C . PRO A 1 392 ? 2.874 -38.729 3.831 1.00 89.25 392 PRO A C 1
ATOM 2953 O O . PRO A 1 392 ? 2.524 -39.113 4.944 1.00 89.25 392 PRO A O 1
ATOM 2956 N N . SER A 1 393 ? 3.962 -37.973 3.658 1.00 89.19 393 SER A N 1
ATOM 2957 C CA . SER A 1 393 ? 4.782 -37.456 4.758 1.00 89.19 393 SER A CA 1
ATOM 2958 C C . SER A 1 393 ? 5.406 -36.109 4.393 1.00 89.19 393 SER A C 1
ATOM 2960 O O . SER A 1 393 ? 5.386 -35.701 3.239 1.00 89.19 393 SER A O 1
ATOM 2962 N N . ALA A 1 394 ? 6.032 -35.429 5.357 1.00 80.38 394 ALA A N 1
ATOM 2963 C CA . ALA A 1 394 ? 6.718 -34.159 5.099 1.00 80.38 394 ALA A CA 1
ATOM 2964 C C . ALA A 1 394 ? 7.865 -34.258 4.067 1.00 80.38 394 ALA A C 1
ATOM 2966 O O . ALA A 1 394 ? 8.273 -33.235 3.522 1.00 80.38 394 ALA A O 1
ATOM 2967 N N . THR A 1 395 ? 8.397 -35.461 3.822 1.00 90.62 395 THR A N 1
ATOM 2968 C CA . THR A 1 395 ? 9.536 -35.737 2.927 1.00 90.62 395 THR A CA 1
ATOM 2969 C C . THR A 1 395 ? 9.172 -36.629 1.741 1.00 90.62 395 THR A C 1
ATOM 2971 O O . THR A 1 395 ? 10.060 -37.021 0.983 1.00 90.62 395 THR A O 1
ATOM 2974 N N . THR A 1 396 ? 7.897 -36.989 1.573 1.00 91.69 396 THR A N 1
ATOM 2975 C CA . THR A 1 396 ? 7.452 -37.850 0.475 1.00 91.69 396 THR A CA 1
ATOM 2976 C C . THR A 1 396 ? 6.175 -37.328 -0.152 1.00 91.69 396 THR A C 1
ATOM 2978 O O . THR A 1 396 ? 5.223 -36.961 0.535 1.00 91.69 396 THR A O 1
ATOM 2981 N N . PHE A 1 397 ? 6.135 -37.362 -1.477 1.00 92.94 397 PHE A N 1
ATOM 2982 C CA . PHE A 1 397 ? 4.948 -37.030 -2.251 1.00 92.94 397 PHE A CA 1
ATOM 2983 C C . PHE A 1 397 ? 4.787 -38.003 -3.415 1.00 92.94 397 PHE A C 1
ATOM 2985 O O . PHE A 1 397 ? 5.736 -38.680 -3.823 1.00 92.94 397 PHE A O 1
ATOM 2992 N N . THR A 1 398 ? 3.566 -38.088 -3.933 1.00 95.88 398 THR A N 1
ATOM 2993 C CA . THR A 1 398 ? 3.227 -38.972 -5.047 1.00 95.88 398 THR A CA 1
ATOM 2994 C C . THR A 1 398 ? 2.749 -38.185 -6.256 1.00 95.88 398 THR A C 1
ATOM 2996 O O . THR A 1 398 ? 2.177 -37.103 -6.128 1.00 95.88 398 THR A O 1
ATOM 2999 N N . ILE A 1 399 ? 2.981 -38.738 -7.441 1.00 93.88 399 ILE A N 1
ATOM 3000 C CA . ILE A 1 399 ? 2.485 -38.243 -8.722 1.00 93.88 399 ILE A CA 1
ATOM 3001 C C . ILE A 1 399 ? 1.735 -39.393 -9.386 1.00 93.88 399 ILE A C 1
ATOM 3003 O O . ILE A 1 399 ? 2.288 -40.480 -9.560 1.00 93.88 399 ILE A O 1
ATOM 3007 N N . SER A 1 400 ? 0.486 -39.155 -9.768 1.00 91.44 400 SER A N 1
ATOM 3008 C CA . SER A 1 400 ? -0.285 -40.112 -10.561 1.00 91.44 400 SER A CA 1
ATOM 3009 C C . SER A 1 400 ? 0.084 -39.977 -12.034 1.00 91.44 400 SER A C 1
ATOM 3011 O O . SER A 1 400 ? 0.219 -38.867 -12.548 1.00 91.44 400 SER A O 1
ATOM 3013 N N . GLY A 1 401 ? 0.224 -41.098 -12.728 1.00 88.38 401 GLY A N 1
ATOM 3014 C CA . GLY A 1 401 ? 0.561 -41.115 -14.148 1.00 88.38 401 GLY A CA 1
ATOM 3015 C C . GLY A 1 401 ? 0.582 -42.532 -14.694 1.00 88.38 401 GLY A C 1
ATOM 3016 O O . GLY A 1 401 ? 0.237 -43.470 -13.990 1.00 88.38 401 GLY A O 1
ATOM 3017 N N . THR A 1 402 ? 0.960 -42.695 -15.957 1.00 90.88 402 THR A N 1
ATOM 3018 C CA . THR A 1 402 ? 1.231 -44.018 -16.535 1.00 90.88 402 THR A CA 1
ATOM 3019 C C . THR A 1 402 ? 2.736 -44.157 -16.694 1.00 90.88 402 THR A C 1
ATOM 3021 O O . THR A 1 402 ? 3.336 -43.404 -17.459 1.00 90.88 402 THR A O 1
ATOM 3024 N N . PHE A 1 403 ? 3.345 -45.086 -15.961 1.00 91.44 403 PHE A N 1
ATOM 3025 C CA . PHE A 1 403 ? 4.798 -45.260 -15.937 1.00 91.44 403 PHE A CA 1
ATOM 3026 C C . PHE A 1 403 ? 5.209 -46.695 -16.246 1.00 91.44 403 PHE A C 1
ATOM 3028 O O . PHE A 1 403 ? 4.422 -47.638 -16.137 1.00 91.44 403 PHE A O 1
ATOM 3035 N N . THR A 1 404 ? 6.487 -46.859 -16.565 1.00 94.12 404 THR A N 1
ATOM 3036 C CA . THR A 1 404 ? 7.126 -48.171 -16.506 1.00 94.12 404 THR A CA 1
ATOM 3037 C C . THR A 1 404 ? 7.588 -48.367 -15.070 1.00 94.12 404 THR A C 1
ATOM 3039 O O . THR A 1 404 ? 8.131 -47.445 -14.469 1.00 94.12 404 THR A O 1
ATOM 3042 N N . ALA A 1 405 ? 7.341 -49.538 -14.483 1.00 91.88 405 ALA A N 1
ATOM 3043 C CA . ALA A 1 405 ? 7.700 -49.756 -13.087 1.00 91.88 405 ALA A CA 1
ATOM 3044 C C . ALA A 1 405 ? 9.224 -49.667 -12.892 1.00 91.88 405 ALA A C 1
ATOM 3046 O O . ALA A 1 405 ? 9.991 -50.333 -13.589 1.00 91.88 405 ALA A O 1
ATOM 3047 N N . VAL A 1 406 ? 9.646 -48.869 -11.914 1.00 92.31 406 VAL A N 1
ATOM 3048 C CA . VAL A 1 406 ? 11.038 -48.714 -11.486 1.00 92.31 406 VAL A CA 1
ATOM 3049 C C . VAL A 1 406 ? 11.079 -48.996 -9.990 1.00 92.31 406 VAL A C 1
ATOM 3051 O O . VAL A 1 406 ? 10.369 -48.358 -9.209 1.00 92.31 406 VAL A O 1
ATOM 3054 N N . ALA A 1 407 ? 11.901 -49.968 -9.588 1.00 92.31 407 ALA A N 1
ATOM 3055 C CA . ALA A 1 407 ? 12.128 -50.273 -8.177 1.00 92.31 407 ALA A CA 1
ATOM 3056 C C . ALA A 1 407 ? 12.713 -49.057 -7.431 1.00 92.31 407 ALA A C 1
ATOM 3058 O O . ALA A 1 407 ? 13.082 -48.056 -8.039 1.00 92.31 407 ALA A O 1
ATOM 3059 N N . SER A 1 408 ? 12.812 -49.134 -6.104 1.00 94.44 408 SER A N 1
ATOM 3060 C CA . SER A 1 408 ? 13.424 -48.059 -5.316 1.00 94.44 408 SER A CA 1
ATOM 3061 C C . SER A 1 408 ? 14.870 -47.826 -5.735 1.00 94.44 408 SER A C 1
ATOM 3063 O O . SER A 1 408 ? 15.717 -48.699 -5.554 1.00 94.44 408 SER A O 1
ATOM 3065 N N . VAL A 1 409 ? 15.144 -46.644 -6.280 1.00 93.88 409 VAL A N 1
ATOM 3066 C CA . VAL A 1 409 ? 16.465 -46.247 -6.772 1.00 93.88 409 VAL A CA 1
ATOM 3067 C C . VAL A 1 409 ? 16.847 -44.907 -6.151 1.00 93.88 409 VAL A C 1
ATOM 3069 O O . VAL A 1 409 ? 16.050 -43.964 -6.143 1.00 93.88 409 VAL A O 1
ATOM 3072 N N . ALA A 1 410 ? 18.082 -44.832 -5.654 1.00 91.12 410 ALA A N 1
ATOM 3073 C CA . ALA A 1 410 ? 18.664 -43.599 -5.144 1.00 91.12 410 ALA A CA 1
ATOM 3074 C C . ALA A 1 410 ? 18.933 -42.603 -6.278 1.00 91.12 410 ALA A C 1
ATOM 3076 O O . ALA A 1 410 ? 19.301 -42.979 -7.391 1.00 91.12 410 ALA A O 1
ATOM 3077 N N . VAL A 1 411 ? 18.753 -41.323 -5.980 1.00 89.44 411 VAL A N 1
ATOM 3078 C CA . VAL A 1 411 ? 18.914 -40.213 -6.918 1.00 89.44 411 VAL A CA 1
ATOM 3079 C C . VAL A 1 411 ? 19.987 -39.279 -6.358 1.00 89.44 411 VAL A C 1
ATOM 3081 O O . VAL A 1 411 ? 19.887 -38.855 -5.209 1.00 89.44 411 VAL A O 1
ATOM 3084 N N . SER A 1 412 ? 21.031 -38.999 -7.142 1.00 77.25 412 SER A N 1
ATOM 3085 C CA . SER A 1 412 ? 22.190 -38.201 -6.708 1.00 77.25 412 SER A CA 1
ATOM 3086 C C . SER A 1 412 ? 22.046 -36.707 -7.001 1.00 77.25 412 SER A C 1
ATOM 3088 O O . SER A 1 412 ? 22.416 -35.890 -6.165 1.00 77.25 412 SER A O 1
ATOM 3090 N N . ASP A 1 413 ? 21.463 -36.351 -8.149 1.00 74.06 413 ASP A N 1
ATOM 3091 C CA . ASP A 1 413 ? 21.445 -34.971 -8.673 1.00 74.06 413 ASP A CA 1
ATOM 3092 C C . ASP A 1 413 ? 20.025 -34.453 -8.953 1.00 74.06 413 ASP A C 1
ATOM 3094 O O . ASP A 1 413 ? 19.816 -33.455 -9.646 1.00 74.06 413 ASP A O 1
ATOM 3098 N N . GLY A 1 414 ? 19.022 -35.160 -8.433 1.00 80.25 414 GLY A N 1
ATOM 3099 C CA . GLY A 1 414 ? 17.622 -34.859 -8.676 1.00 80.25 414 GLY A CA 1
ATOM 3100 C C . GLY A 1 414 ? 17.101 -33.741 -7.787 1.00 80.25 414 GLY A C 1
ATOM 3101 O O . GLY A 1 414 ? 17.416 -33.673 -6.599 1.00 80.25 414 GLY A O 1
ATOM 3102 N N . PHE A 1 415 ? 16.240 -32.886 -8.327 1.00 80.12 415 PHE A N 1
ATOM 3103 C CA . PHE A 1 415 ? 15.567 -31.857 -7.543 1.00 80.12 415 PHE A CA 1
ATOM 3104 C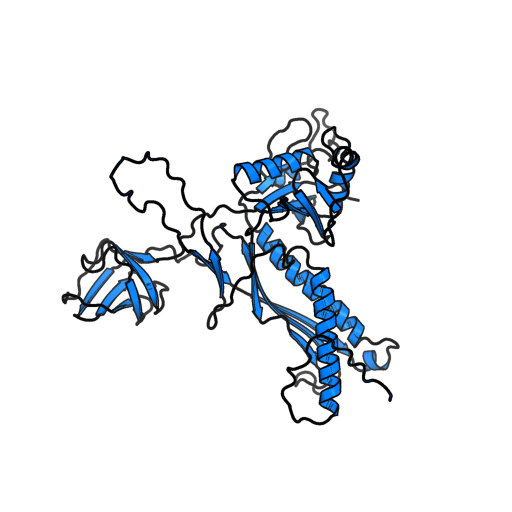 C . PHE A 1 415 ? 14.139 -31.591 -8.018 1.00 80.12 415 PHE A C 1
ATOM 3106 O O . PHE A 1 415 ? 13.795 -31.773 -9.189 1.00 80.12 415 PHE A O 1
ATOM 3113 N N . VAL A 1 416 ? 13.310 -31.130 -7.081 1.00 77.44 416 VAL A N 1
ATOM 3114 C CA . VAL A 1 416 ? 11.968 -30.613 -7.360 1.00 77.44 416 VAL A CA 1
ATOM 3115 C C . VAL A 1 416 ? 12.056 -29.110 -7.606 1.00 77.44 416 VAL A C 1
ATOM 3117 O O . VAL A 1 416 ? 12.384 -28.339 -6.703 1.00 77.44 416 VAL A O 1
ATOM 3120 N N . ALA A 1 417 ? 11.754 -28.688 -8.830 1.00 68.25 417 ALA A N 1
ATOM 3121 C CA . ALA A 1 417 ? 11.511 -27.299 -9.178 1.00 68.25 417 ALA A CA 1
ATOM 3122 C C . ALA A 1 417 ? 10.011 -27.018 -9.040 1.00 68.25 417 ALA A C 1
ATOM 3124 O O . ALA A 1 417 ? 9.198 -27.583 -9.772 1.00 68.25 417 ALA A O 1
ATOM 3125 N N . ASN A 1 418 ? 9.623 -26.150 -8.107 1.00 55.88 418 ASN A N 1
ATOM 3126 C CA . ASN A 1 418 ? 8.223 -25.758 -7.995 1.00 55.88 418 ASN A CA 1
ATOM 3127 C C . ASN A 1 418 ? 7.792 -24.967 -9.245 1.00 55.88 418 ASN A C 1
ATOM 3129 O O . ASN A 1 418 ? 8.486 -24.033 -9.662 1.00 55.88 418 ASN A O 1
ATOM 3133 N N . VAL A 1 419 ? 6.658 -25.324 -9.855 1.00 48.72 419 VAL A N 1
ATOM 3134 C CA . VAL A 1 419 ? 6.091 -24.577 -10.983 1.00 48.72 419 VAL A CA 1
ATOM 3135 C C . VAL A 1 419 ? 5.083 -23.579 -10.420 1.00 48.72 419 VAL A C 1
ATOM 3137 O O . VAL A 1 419 ? 3.879 -23.756 -10.555 1.00 48.72 419 VAL A O 1
ATOM 3140 N N . VAL A 1 420 ? 5.641 -22.477 -9.897 1.00 45.62 420 VAL A N 1
ATOM 3141 C CA . VAL A 1 420 ? 5.082 -21.106 -9.782 1.00 45.62 420 VAL A CA 1
ATOM 3142 C C . VAL A 1 420 ? 4.761 -20.606 -8.353 1.00 45.62 420 VAL A C 1
ATOM 3144 O O . VAL A 1 420 ? 4.227 -21.353 -7.543 1.00 45.62 420 VAL A O 1
ATOM 3147 N N . PRO A 1 421 ? 4.974 -19.296 -8.073 1.00 41.69 421 PRO A N 1
ATOM 3148 C CA . PRO A 1 421 ? 5.743 -18.335 -8.855 1.00 41.69 421 PRO A CA 1
ATOM 3149 C C . PRO A 1 421 ? 7.183 -18.308 -8.357 1.00 41.69 421 PRO A C 1
ATOM 3151 O O . PRO A 1 421 ? 7.452 -18.183 -7.166 1.00 41.69 421 PRO A O 1
ATOM 3154 N N . GLN A 1 422 ? 8.123 -18.357 -9.302 1.00 37.12 422 GLN A N 1
ATOM 3155 C CA . GLN A 1 422 ? 9.427 -17.767 -9.051 1.00 37.12 422 GLN A CA 1
ATOM 3156 C C . GLN A 1 422 ? 9.204 -16.391 -8.428 1.00 37.12 422 GLN A C 1
ATOM 3158 O O . GLN A 1 422 ? 8.411 -15.608 -8.961 1.00 37.12 422 GLN A O 1
ATOM 3163 N N . THR A 1 423 ? 9.901 -16.098 -7.334 1.00 39.78 423 THR A N 1
ATOM 3164 C CA . THR A 1 423 ? 10.184 -14.726 -6.920 1.00 39.78 423 THR A CA 1
ATOM 3165 C C . THR A 1 423 ? 10.993 -14.086 -8.043 1.00 39.78 423 THR A C 1
ATOM 3167 O O . THR A 1 423 ? 12.216 -14.056 -8.048 1.00 39.78 423 THR A O 1
ATOM 3170 N N . SER A 1 424 ? 10.276 -13.675 -9.080 1.00 40.09 424 SER A N 1
ATOM 3171 C CA . SER A 1 424 ? 10.788 -12.986 -10.242 1.00 40.09 424 SER A CA 1
ATOM 3172 C C . SER A 1 424 ? 10.344 -11.550 -10.088 1.00 40.09 424 SER A C 1
ATOM 3174 O O . SER A 1 424 ? 9.150 -11.258 -10.034 1.00 40.09 424 SER A O 1
ATOM 3176 N N . THR A 1 425 ? 11.346 -10.690 -9.967 1.00 46.16 425 THR A N 1
ATOM 3177 C CA . THR A 1 425 ? 11.276 -9.236 -9.994 1.00 46.16 425 THR A CA 1
ATOM 3178 C C . THR A 1 425 ? 10.433 -8.793 -11.191 1.00 46.16 425 THR A C 1
ATOM 3180 O O . THR A 1 425 ? 10.916 -8.703 -12.318 1.00 46.16 425 THR A O 1
ATOM 3183 N N . GLY A 1 426 ? 9.139 -8.571 -10.967 1.00 49.66 426 GLY A N 1
ATOM 3184 C CA . GLY A 1 426 ? 8.301 -7.851 -11.909 1.00 49.66 426 GLY A CA 1
ATOM 3185 C C . GLY A 1 426 ? 8.740 -6.390 -11.963 1.00 49.66 426 GLY A C 1
ATOM 3186 O O . GLY A 1 426 ? 9.432 -5.892 -11.076 1.00 49.66 426 GLY A O 1
ATOM 3187 N N . ILE A 1 427 ? 8.336 -5.670 -13.009 1.00 56.12 427 ILE A N 1
ATOM 3188 C CA . ILE A 1 427 ? 8.526 -4.219 -13.041 1.00 56.12 427 ILE A CA 1
ATOM 3189 C C . ILE A 1 427 ? 7.621 -3.628 -11.963 1.00 56.12 427 ILE A C 1
ATOM 3191 O O . ILE A 1 427 ? 6.414 -3.506 -12.149 1.00 56.12 427 ILE A O 1
ATOM 3195 N N . THR A 1 428 ? 8.207 -3.278 -10.827 1.00 69.31 428 THR A N 1
ATOM 3196 C CA . THR A 1 428 ? 7.544 -2.525 -9.770 1.00 69.31 428 THR A CA 1
ATOM 3197 C C . THR A 1 428 ? 7.054 -1.185 -10.333 1.00 69.31 428 THR A C 1
ATOM 3199 O O . THR A 1 428 ? 7.859 -0.365 -10.779 1.00 69.31 428 THR A O 1
ATOM 3202 N N . ARG A 1 429 ? 5.733 -0.953 -10.334 1.00 81.88 429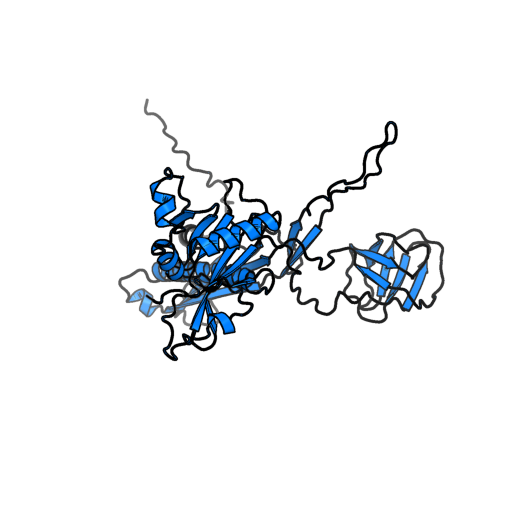 ARG A N 1
ATOM 3203 C CA . ARG A 1 429 ? 5.097 0.220 -10.976 1.00 81.88 429 ARG A CA 1
ATOM 3204 C C . ARG A 1 429 ? 4.935 1.442 -10.062 1.00 81.88 429 ARG A C 1
ATOM 3206 O O . ARG A 1 429 ? 4.157 2.346 -10.364 1.00 81.88 429 ARG A O 1
ATOM 3213 N N . TYR A 1 430 ? 5.684 1.483 -8.962 1.00 85.69 430 TYR A N 1
ATOM 3214 C CA . TYR A 1 430 ? 5.767 2.638 -8.071 1.00 85.69 430 TYR A CA 1
ATOM 3215 C C . TYR A 1 430 ? 7.189 3.212 -8.034 1.00 85.69 430 TYR A C 1
ATOM 3217 O O . TYR A 1 430 ? 8.163 2.572 -8.439 1.00 85.69 430 TYR A O 1
ATOM 3225 N N . LEU A 1 431 ? 7.295 4.444 -7.555 1.00 86.31 431 LEU A N 1
ATOM 3226 C CA . LEU A 1 431 ? 8.530 5.141 -7.241 1.00 86.31 431 LEU A CA 1
ATOM 3227 C C . LEU A 1 431 ? 8.307 5.926 -5.949 1.00 86.31 431 LEU A C 1
ATOM 3229 O O . LEU A 1 431 ? 7.345 6.684 -5.832 1.00 86.31 431 LEU A O 1
ATOM 3233 N N . ARG A 1 432 ? 9.212 5.766 -4.986 1.00 88.81 432 ARG A N 1
ATOM 3234 C CA . ARG A 1 432 ? 9.182 6.527 -3.738 1.00 88.81 432 ARG A CA 1
ATOM 3235 C C . ARG A 1 432 ? 10.189 7.663 -3.815 1.00 88.81 432 ARG A C 1
ATOM 3237 O O . ARG A 1 432 ? 11.384 7.397 -3.919 1.00 88.81 432 ARG A O 1
ATOM 3244 N N . LEU A 1 433 ? 9.713 8.903 -3.761 1.00 88.31 433 LEU A N 1
ATOM 3245 C CA . LEU A 1 433 ? 10.559 10.084 -3.640 1.00 88.31 433 LEU A CA 1
ATOM 3246 C C . LEU A 1 433 ? 10.604 10.513 -2.176 1.00 88.31 433 LEU A C 1
ATOM 3248 O O . LEU A 1 433 ? 9.597 10.936 -1.613 1.00 88.31 433 LEU A O 1
ATOM 3252 N N . GLU A 1 434 ? 11.772 10.406 -1.562 1.00 89.69 434 GLU A N 1
ATOM 3253 C CA . GLU A 1 434 ? 11.973 10.849 -0.187 1.00 89.69 434 GLU A CA 1
ATOM 3254 C C . GLU A 1 434 ? 12.557 12.255 -0.149 1.00 89.69 434 GLU A C 1
ATOM 3256 O O . GLU A 1 434 ? 13.557 12.552 -0.810 1.00 89.69 434 GLU A O 1
ATOM 3261 N N . THR A 1 435 ? 11.915 13.119 0.631 1.00 86.62 435 THR A N 1
ATOM 3262 C CA . THR A 1 435 ? 12.262 14.534 0.748 1.00 86.62 435 THR A CA 1
ATOM 3263 C C . THR A 1 435 ? 12.227 14.959 2.209 1.00 86.62 435 THR A C 1
ATOM 3265 O O . THR A 1 435 ? 11.580 14.344 3.057 1.00 86.62 435 THR A O 1
ATOM 3268 N N . ARG A 1 436 ? 12.881 16.070 2.520 1.00 85.12 436 ARG A N 1
ATOM 3269 C CA . ARG A 1 436 ? 12.503 16.864 3.689 1.00 85.12 436 ARG A CA 1
ATOM 3270 C C . ARG A 1 436 ? 11.257 17.676 3.343 1.00 85.12 436 ARG A C 1
ATOM 3272 O O . ARG A 1 436 ? 10.908 17.818 2.168 1.00 85.12 436 ARG A O 1
ATOM 3279 N N . ALA A 1 437 ? 10.603 18.201 4.367 1.00 79.56 437 ALA A N 1
ATOM 3280 C CA . ALA A 1 437 ? 9.594 19.229 4.185 1.00 79.56 437 ALA A CA 1
ATOM 3281 C C . ALA A 1 437 ? 9.813 20.370 5.177 1.00 79.56 437 ALA A C 1
ATOM 3283 O O . ALA A 1 437 ? 10.379 20.151 6.256 1.00 79.56 437 ALA A O 1
ATOM 3284 N N . THR A 1 438 ? 9.367 21.571 4.820 1.00 74.50 438 THR A N 1
ATOM 3285 C CA . THR A 1 438 ? 9.287 22.691 5.759 1.00 74.50 438 THR A CA 1
ATOM 3286 C C . THR A 1 438 ? 8.354 22.301 6.898 1.00 74.50 438 THR A C 1
ATOM 3288 O O . THR A 1 438 ? 7.202 21.933 6.672 1.00 74.50 438 THR A O 1
ATOM 3291 N N . ALA A 1 439 ? 8.873 22.326 8.126 1.00 64.69 439 ALA A N 1
ATOM 3292 C CA . ALA A 1 439 ? 8.031 22.221 9.307 1.00 64.69 439 ALA A CA 1
ATOM 3293 C C . ALA A 1 439 ? 7.243 23.530 9.423 1.00 64.69 439 ALA A C 1
ATOM 3295 O O . ALA A 1 439 ? 7.861 24.595 9.484 1.00 64.69 439 ALA A O 1
ATOM 3296 N N . LEU A 1 440 ? 5.915 23.427 9.368 1.00 59.53 440 LEU A N 1
ATOM 3297 C CA . LEU A 1 440 ? 4.989 24.531 9.607 1.00 59.53 440 LEU A CA 1
ATOM 3298 C C . LEU A 1 440 ? 4.740 24.718 11.102 1.00 59.53 440 LEU A C 1
ATOM 3300 O O . LEU A 1 440 ? 4.748 23.691 11.823 1.00 59.53 440 LEU A O 1
#